Protein AF-0000000069156814 (afdb_homodimer)

Solvent-accessible surface area (backbone atoms only — not comparable to full-atom values): 27626 Å² total; per-residue (Å²): 122,76,71,91,80,62,46,27,43,28,43,38,38,40,40,38,63,36,78,69,47,78,58,40,58,16,42,64,44,34,49,51,53,51,49,53,50,42,44,75,66,55,30,49,76,46,76,47,66,49,42,36,73,51,48,58,53,50,50,46,50,55,39,64,41,74,63,44,64,49,28,71,38,37,39,41,36,42,34,33,49,18,46,85,69,23,36,40,18,26,65,28,42,93,95,37,86,24,67,41,52,53,64,52,57,55,54,34,58,11,42,80,62,11,54,60,45,59,96,22,44,38,40,35,37,36,44,36,23,32,52,89,73,73,84,70,71,73,74,75,72,78,66,70,79,68,72,71,82,62,73,77,86,72,72,71,60,70,39,51,74,54,25,27,36,30,42,29,35,33,46,88,89,41,52,49,61,64,37,60,73,71,7,32,53,61,53,48,39,44,53,55,45,44,74,73,38,35,79,78,37,30,54,70,56,50,52,28,50,32,40,32,51,50,67,68,50,61,69,82,65,43,76,43,36,42,44,24,39,29,61,28,33,44,53,62,87,50,58,78,38,80,74,71,75,74,75,75,75,76,74,79,73,83,120,121,76,72,91,78,61,46,27,44,28,42,38,38,41,40,37,62,35,77,69,47,79,59,42,62,14,40,65,44,35,49,52,52,51,50,53,50,43,43,74,68,57,28,48,75,47,78,45,67,49,42,36,75,52,48,58,52,50,50,44,52,56,38,61,42,74,64,44,63,49,27,72,38,38,41,41,35,41,35,33,49,18,45,84,67,24,35,39,18,26,65,30,43,94,93,38,87,26,66,40,52,52,66,53,58,54,52,33,58,10,43,79,61,10,55,59,45,58,96,23,46,36,41,36,38,37,45,35,24,32,52,89,71,75,79,69,69,72,73,75,71,76,69,68,78,67,70,69,79,61,74,76,80,75,68,70,63,70,38,48,72,54,26,27,36,32,42,30,34,32,44,87,88,41,52,51,64,62,38,60,73,70,7,32,53,62,54,48,39,44,53,55,45,44,74,74,36,35,78,77,38,31,53,70,56,48,52,28,51,32,42,33,53,51,67,67,49,62,68,84,63,40,76,40,39,42,45,25,40,29,62,29,35,43,53,63,86,51,56,78,38,79,76,72,73,73,74,74,76,74,74,77,72,83,119

Sequence (510 aa):
MAPANRTRMALLITNVHFDKENDRDGAEKDEEDMSKLLISLGYNVERHRDLSGAMDEAVKRFSKDPRLATTDSVFVVIMSHGVKGAIVGVHHCDGVPDQFPIDNIYKHLDTIRCPKLINKPKVIIIQACRGVQVDAALPPHLADEVDADIEEDAIHREHKEKDMVSLLSCTADTVSYRHSQKGSFLIQHLVEIFKHHAHEDHIDELFRKVLKRFEDEPPSASVRQMAVRDRCTLTKHFYLFPRVLTTVNVINVFMMAPANRTRMALLITNVHFDKENDRDGAEKDEEDMSKLLISLGYNVERHRDLSGAMDEAVKRFSKDPRLATTDSVFVVIMSHGVKGAIVGVHHCDGVPDQFPIDNIYKHLDTIRCPKLINKPKVIIIQACRGVQVDAALPPHLADEVDADIEEDAIHREHKEKDMVSLLSCTADTVSYRHSQKGSFLIQHLVEIFKHHAHEDHIDELFRKVLKRFEDEPPSASVRQMAVRDRCTLTKHFYLFPRVLTTVNVINVFM

Foldseek 3Di:
DPPPQAEEEEEEEFEAAADPDDGDFQRVLLRVLVVVLCVVLRHDYDYHYQFFLCVLVSLLVVLVDPSLLRYQAYEYEHAAADAQQWGGGRHDDVPDGRTHGPVSNQQCNWCVNRVSCVVHAYEYEYHHWNPVDDPPPPPDPDDPPPPPVPPDPDDPDDDGRARYKYKYFADNPFGWDADNHNGTLLSVLLSVLCVVPLQPAFPVVSSVSSQVVLVPPDCVVPRSTGMDMDDGRYPDTHRSHDPPPPPPPPPPPPD/DPPPQAEEEEEEEFEAAADPDDGDFQRVLLRVLVVVLCVVLRHDYDYHYQFFLCVLVSLLVVLVDPSLLRYQAYEYEHAAADAQQWGGGRHDDVPDGRTHGPVSNQQCNWCVNRVSCVVHAYEYEYHHWNPPDDPPPPPPPPPPPPPPVPPDPDCPDDDGRARYKYKYFADNPAGWDADNHNGTLLSVLLSVLCVVPLQPAFPVVSSVSSQVVLVPPDCVVPRSTGMDMDDGRYPDTHHSHPPPPPPPPPPPPPD

Secondary structure (DSSP, 8-state):
---TT--EEEEEEE----SSSPP-TTHHHHHHHHHHHHHHTTEEEEEEES-STHHHHHHHHHHT-GGGGG-S-EEEEEEEEEETTEEE-TT-BTTB--EEEHHHHHHHTSTTT-GGGTTS-EEEEEEEEE-S---------------S---------S-SS-SEEEEESS-TTS---EETTTEEHHHHHHHHHHHHHTTTSBHHHHHHHHHHHHHHS-TTS------EEE-B--SS--BSS--------------/---TT--EEEEEEE----SSSPP-TTHHHHHHHHHHHHHHTTEEEEEEES-STHHHHHHHHHHT-GGGGG-S-EEEEEEEEEETTEEE-TT-BTTB--EEEHHHHHHHTSTTT-GGGTTS-EEEEEEEEE-S---------------S---------S-SS-SEEEEESS-TT----EETTTEEHHHHHHHHHHHHHTTTSBHHHHHHHHHHHHHHS-TTS------EEE-B---S--BSS--------------

Nearest PDB structures (foldseek):
  8wra-assembly1_A  TM=9.002E-01  e=1.976E-23  Homo sapiens
  3e4c-assembly1_B  TM=8.352E-01  e=2.088E-24  Homo sapiens
  6kmt-assembly3_C  TM=9.338E-01  e=1.009E-21  Mus musculus
  7wr4-assembly1_C  TM=9.133E-01  e=3.081E-22  Homo sapiens
  7wr1-assembly1_A  TM=9.117E-01  e=2.573E-21  Homo sapiens

Organism: Gadus morhua (NCBI:txid8049)

Radius of gyration: 23.68 Å; Cα contacts (8 Å, |Δi|>4): 998; chains: 2; bounding box: 83×60×56 Å

Structure (mmCIF, N/CA/C/O backbone):
data_AF-0000000069156814-model_v1
#
loop_
_entity.id
_entity.type
_entity.pdbx_description
1 polymer 'Caspase 2'
#
loop_
_atom_site.group_PDB
_atom_site.id
_atom_site.type_symbol
_atom_site.label_atom_id
_atom_site.label_alt_id
_atom_site.label_comp_id
_atom_site.label_asym_id
_atom_site.label_entity_id
_atom_site.label_seq_id
_atom_site.pdbx_PDB_ins_code
_atom_site.Cartn_x
_atom_site.Cartn_y
_atom_site.Cartn_z
_atom_site.occupancy
_atom_site.B_iso_or_equiv
_atom_site.auth_seq_id
_atom_site.auth_comp_id
_atom_site.auth_asym_id
_atom_site.auth_atom_id
_atom_site.pdbx_PDB_model_num
ATOM 1 N N . MET A 1 1 ? 24.844 -24.797 2.74 1 28.2 1 MET A N 1
ATOM 2 C CA . MET A 1 1 ? 23.844 -25.609 2.051 1 28.2 1 MET A CA 1
ATOM 3 C C . MET A 1 1 ? 22.438 -25.078 2.322 1 28.2 1 MET A C 1
ATOM 5 O O . MET A 1 1 ? 22.094 -24.781 3.467 1 28.2 1 MET A O 1
ATOM 9 N N . ALA A 1 2 ? 21.75 -24.359 1.439 1 41.75 2 ALA A N 1
ATOM 10 C CA . ALA A 1 2 ? 20.359 -24.047 1.803 1 41.75 2 ALA A CA 1
ATOM 11 C C . ALA A 1 2 ? 19.734 -25.203 2.594 1 41.75 2 ALA A C 1
ATOM 13 O O . ALA A 1 2 ? 20 -26.375 2.322 1 41.75 2 ALA A O 1
ATOM 14 N N . PRO A 1 3 ? 19.281 -25.156 3.76 1 42.97 3 PRO A N 1
ATOM 15 C CA . PRO A 1 3 ? 18.875 -26.422 4.371 1 42.97 3 PRO A CA 1
ATOM 16 C C . PRO A 1 3 ? 18.109 -27.312 3.408 1 42.97 3 PRO A C 1
ATOM 18 O O . PRO A 1 3 ? 17.359 -26.828 2.559 1 42.97 3 PRO A O 1
ATOM 21 N N . ALA A 1 4 ? 18.594 -28.453 2.99 1 47.81 4 ALA A N 1
ATOM 22 C CA . ALA A 1 4 ? 18.172 -29.547 2.117 1 47.81 4 ALA A CA 1
ATOM 23 C C . ALA A 1 4 ? 16.656 -29.625 2.027 1 47.81 4 ALA A C 1
ATOM 25 O O . ALA A 1 4 ? 16.109 -29.984 0.984 1 47.81 4 ALA A O 1
ATOM 26 N N . ASN A 1 5 ? 15.773 -29.281 3.109 1 55 5 ASN A N 1
ATOM 27 C CA . ASN A 1 5 ? 14.367 -29.641 3.232 1 55 5 ASN A CA 1
ATOM 28 C C . ASN A 1 5 ? 13.461 -28.422 3.129 1 55 5 ASN A C 1
ATOM 30 O O . ASN A 1 5 ? 12.297 -28.469 3.539 1 55 5 ASN A O 1
ATOM 34 N N . ARG A 1 6 ? 13.914 -27.234 2.662 1 65 6 ARG A N 1
ATOM 35 C CA . ARG A 1 6 ? 13.039 -26.062 2.635 1 65 6 ARG A CA 1
ATOM 36 C C . ARG A 1 6 ? 12.219 -26.031 1.348 1 65 6 ARG A C 1
ATOM 38 O O . ARG A 1 6 ? 12.773 -26.156 0.252 1 65 6 ARG A O 1
ATOM 45 N N . THR A 1 7 ? 10.906 -26.203 1.554 1 82.94 7 THR A N 1
ATOM 46 C CA . THR A 1 7 ? 10.008 -26.109 0.41 1 82.94 7 THR A CA 1
ATOM 47 C C . THR A 1 7 ? 9.289 -24.75 0.398 1 82.94 7 THR A C 1
ATOM 49 O O . THR A 1 7 ? 8.617 -24.391 1.368 1 82.94 7 THR A O 1
ATOM 52 N N . ARG A 1 8 ? 9.602 -23.891 -0.639 1 94.44 8 ARG A N 1
ATOM 53 C CA . ARG A 1 8 ? 8.828 -22.672 -0.844 1 94.44 8 ARG A CA 1
ATOM 54 C C . ARG A 1 8 ? 7.527 -22.969 -1.583 1 94.44 8 ARG A C 1
ATOM 56 O O . ARG A 1 8 ? 7.504 -23.781 -2.508 1 94.44 8 ARG A O 1
ATOM 63 N N . MET A 1 9 ? 6.504 -22.375 -1.066 1 97.69 9 MET A N 1
ATOM 64 C CA . MET A 1 9 ? 5.188 -22.625 -1.644 1 97.69 9 MET A CA 1
ATOM 65 C C . MET A 1 9 ? 4.633 -21.375 -2.307 1 97.69 9 MET A C 1
ATOM 67 O O . MET A 1 9 ? 4.84 -20.266 -1.815 1 97.69 9 MET A O 1
ATOM 71 N N . ALA A 1 10 ? 3.924 -21.594 -3.418 1 98.44 10 ALA A N 1
ATOM 72 C CA . ALA A 1 10 ? 3.213 -20.516 -4.102 1 98.44 10 ALA A CA 1
ATOM 73 C C . ALA A 1 10 ? 1.833 -20.984 -4.562 1 98.44 10 ALA A C 1
ATOM 75 O O . ALA A 1 10 ? 1.655 -22.141 -4.945 1 98.44 10 ALA A O 1
ATOM 76 N N . LEU A 1 11 ? 0.887 -20.094 -4.473 1 98.75 11 LEU A N 1
ATOM 77 C CA . LEU A 1 11 ? -0.449 -20.281 -5.027 1 98.75 11 LEU A CA 1
ATOM 78 C C . LEU A 1 11 ? -0.657 -19.406 -6.262 1 98.75 11 LEU A C 1
ATOM 80 O O . LEU A 1 11 ? -0.401 -18.203 -6.227 1 98.75 11 LEU A O 1
ATOM 84 N N . LEU A 1 12 ? -1.026 -20.031 -7.371 1 98.62 12 LEU A N 1
ATOM 85 C CA . LEU A 1 12 ? -1.275 -19.344 -8.625 1 98.62 12 LEU A CA 1
ATOM 86 C C . LEU A 1 12 ? -2.682 -19.625 -9.141 1 98.62 12 LEU A C 1
ATOM 88 O O . LEU A 1 12 ? -2.988 -20.766 -9.516 1 98.62 12 LEU A O 1
ATOM 92 N N . ILE A 1 13 ? -3.529 -18.625 -9.102 1 98.19 13 ILE A N 1
ATOM 93 C CA . ILE A 1 13 ? -4.891 -18.734 -9.617 1 98.19 13 ILE A CA 1
ATOM 94 C C . ILE A 1 13 ? -5.043 -17.891 -10.883 1 98.19 13 ILE A C 1
ATOM 96 O O . ILE A 1 13 ? -4.805 -16.688 -10.859 1 98.19 13 ILE A O 1
ATOM 100 N N . THR A 1 14 ? -5.473 -18.531 -11.969 1 96.94 14 THR A N 1
ATOM 101 C CA . THR A 1 14 ? -5.652 -17.844 -13.234 1 96.94 14 THR A CA 1
ATOM 102 C C . THR A 1 14 ? -7.031 -18.125 -13.82 1 96.94 14 THR A C 1
ATOM 104 O O . THR A 1 14 ? -7.352 -19.281 -14.133 1 96.94 14 THR A O 1
ATOM 107 N N . ASN A 1 15 ? -7.824 -17.109 -13.938 1 94.88 15 ASN A N 1
ATOM 108 C CA . ASN A 1 15 ? -9.094 -17.25 -14.641 1 94.88 15 ASN A CA 1
ATOM 109 C C . ASN A 1 15 ? -8.969 -16.812 -16.094 1 94.88 15 ASN A C 1
ATOM 111 O O . ASN A 1 15 ? -8.609 -15.664 -16.375 1 94.88 15 ASN A O 1
ATOM 115 N N . VAL A 1 16 ? -9.258 -17.672 -17 1 93.81 16 VAL A N 1
ATOM 116 C CA . VAL A 1 16 ? -9.078 -17.422 -18.422 1 93.81 16 VAL A CA 1
ATOM 117 C C . VAL A 1 16 ? -10.438 -17.359 -19.125 1 93.81 16 VAL A C 1
ATOM 119 O O . VAL A 1 16 ? -10.727 -16.422 -19.859 1 93.81 16 VAL A O 1
ATOM 122 N N . HIS A 1 17 ? -11.25 -18.344 -18.859 1 94.06 17 HIS A N 1
ATOM 123 C CA . HIS A 1 17 ? -12.531 -18.469 -19.531 1 94.06 17 HIS A CA 1
ATOM 124 C C . HIS A 1 17 ? -13.68 -18.094 -18.609 1 94.06 17 HIS A C 1
ATOM 126 O O . HIS A 1 17 ? -13.82 -18.656 -17.516 1 94.06 17 HIS A O 1
ATOM 132 N N . PHE A 1 18 ? -14.555 -17.203 -19.109 1 90.38 18 PHE A N 1
ATOM 133 C CA . PHE A 1 18 ? -15.688 -16.719 -18.328 1 90.38 18 PHE A CA 1
ATOM 134 C C . PHE A 1 18 ? -17 -17.078 -19 1 90.38 18 PHE A C 1
ATOM 136 O O . PHE A 1 18 ? -17.078 -17.234 -20.219 1 90.38 18 PHE A O 1
ATOM 143 N N . ASP A 1 19 ? -17.969 -17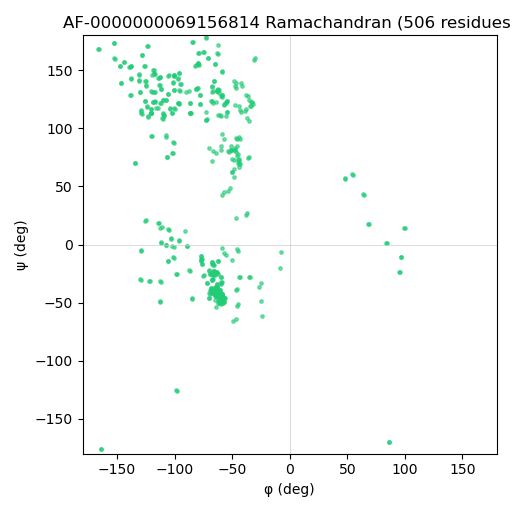.25 -18.219 1 90.31 19 ASP A N 1
ATOM 144 C CA . ASP A 1 19 ? -19.281 -17.641 -18.719 1 90.31 19 ASP A CA 1
ATOM 145 C C . ASP A 1 19 ? -19.938 -16.5 -19.5 1 90.31 19 ASP A C 1
ATOM 147 O O . ASP A 1 19 ? -20.484 -16.703 -20.578 1 90.31 19 ASP A O 1
ATOM 151 N N . LYS A 1 20 ? -19.891 -15.312 -18.953 1 85.75 20 LYS A N 1
ATOM 152 C CA . LYS A 1 20 ? -20.594 -14.18 -19.531 1 85.75 20 LYS A CA 1
ATOM 153 C C . LYS A 1 20 ? -19.641 -13.031 -19.859 1 85.75 20 LYS A C 1
ATOM 155 O O . LYS A 1 20 ? -19.844 -12.289 -20.812 1 85.75 20 LYS A O 1
ATOM 160 N N . GLU A 1 21 ? -18.625 -12.953 -19.062 1 82.62 21 GLU A N 1
ATOM 161 C CA . GLU A 1 21 ? -17.625 -11.938 -19.344 1 82.62 21 GLU A CA 1
ATOM 162 C C . GLU A 1 21 ? -16.672 -12.383 -20.453 1 82.62 21 GLU A C 1
ATOM 164 O O . GLU A 1 21 ? -16.609 -13.57 -20.781 1 82.62 21 GLU A O 1
ATOM 169 N N . ASN A 1 22 ? -15.945 -11.414 -20.984 1 84.06 22 ASN A N 1
ATOM 170 C CA . ASN A 1 22 ? -14.977 -11.727 -22.031 1 84.06 22 ASN A CA 1
ATOM 171 C C . ASN A 1 22 ? -13.844 -12.602 -21.5 1 84.06 22 ASN A C 1
ATOM 173 O O . ASN A 1 22 ? -13.383 -12.406 -20.375 1 84.06 22 ASN A O 1
ATOM 177 N N . ASP A 1 23 ? -13.523 -13.492 -22.375 1 89.75 23 ASP A N 1
ATOM 178 C CA . ASP A 1 23 ? -12.336 -14.273 -22.031 1 89.75 23 ASP A CA 1
ATOM 179 C C . ASP A 1 23 ? -11.094 -13.391 -21.984 1 89.75 23 ASP A C 1
ATOM 181 O O . ASP A 1 23 ? -11.055 -12.32 -22.594 1 89.75 23 ASP A O 1
ATOM 185 N N . ARG A 1 24 ? -10.148 -13.875 -21.219 1 88.88 24 ARG A N 1
ATOM 186 C CA . ARG A 1 24 ? -8.914 -13.117 -21.062 1 88.88 24 ARG A CA 1
ATOM 187 C C . ARG A 1 24 ? -7.805 -13.688 -21.938 1 88.88 24 ARG A C 1
ATOM 189 O O . ARG A 1 24 ? -6.957 -14.438 -21.453 1 88.88 24 ARG A O 1
ATOM 196 N N . ASP A 1 25 ? -7.797 -13.195 -23.141 1 86.38 25 ASP A N 1
ATOM 197 C CA . ASP A 1 25 ? -6.754 -13.625 -24.062 1 86.38 25 ASP A CA 1
ATOM 198 C C . ASP A 1 25 ? -5.371 -13.219 -23.547 1 86.38 25 ASP A C 1
ATOM 200 O O . ASP A 1 25 ? -5.168 -12.078 -23.125 1 86.38 25 ASP A O 1
ATOM 204 N N . GLY A 1 26 ? -4.441 -14.148 -23.578 1 89.5 26 GLY A N 1
ATOM 205 C CA . GLY A 1 26 ? -3.098 -13.875 -23.094 1 89.5 26 GLY A CA 1
ATOM 206 C C . GLY A 1 26 ? -2.877 -14.328 -21.656 1 89.5 26 GLY A C 1
ATOM 207 O O . GLY A 1 26 ? -1.738 -14.391 -21.188 1 89.5 26 GLY A O 1
ATOM 208 N N . ALA A 1 27 ? -3.959 -14.68 -21.016 1 91.81 27 ALA A N 1
ATOM 209 C CA . ALA A 1 27 ? -3.861 -15.062 -19.609 1 91.81 27 ALA A CA 1
ATOM 210 C C . ALA A 1 27 ? -3.098 -16.375 -19.438 1 91.81 27 ALA A C 1
ATOM 212 O O . ALA A 1 27 ? -2.424 -16.578 -18.438 1 91.81 27 ALA A O 1
ATOM 213 N N . GLU A 1 28 ? -3.217 -17.188 -20.438 1 94.62 28 GLU A N 1
ATOM 214 C CA . GLU A 1 28 ? -2.469 -18.438 -20.391 1 94.62 28 GLU A CA 1
ATOM 215 C C . GLU A 1 28 ? -0.966 -18.188 -20.453 1 94.62 28 GLU A C 1
ATOM 217 O O . GLU A 1 28 ? -0.187 -18.891 -19.797 1 94.62 28 GLU A O 1
ATOM 222 N N . LYS A 1 29 ? -0.617 -17.234 -21.266 1 94.31 29 LYS A N 1
ATOM 223 C CA . LYS A 1 29 ? 0.791 -16.859 -21.328 1 94.31 29 LYS A CA 1
ATOM 224 C C . LYS A 1 29 ? 1.263 -16.297 -20 1 94.31 29 LYS A C 1
ATOM 226 O O . LYS A 1 29 ? 2.352 -16.625 -19.516 1 94.31 29 LYS A O 1
ATOM 231 N N . ASP A 1 30 ? 0.458 -15.469 -19.359 1 95.12 30 ASP A N 1
ATOM 232 C CA . ASP A 1 30 ? 0.759 -14.953 -18.031 1 95.12 30 ASP A CA 1
ATOM 233 C C . ASP A 1 30 ? 0.974 -16.094 -17.031 1 95.12 30 ASP A C 1
ATOM 235 O O . ASP A 1 30 ? 1.925 -16.062 -16.25 1 95.12 30 ASP A O 1
ATOM 239 N N . GLU A 1 31 ? 0.063 -17.016 -17.109 1 97.06 31 GLU A N 1
ATOM 240 C CA . GLU A 1 31 ? 0.141 -18.156 -16.203 1 97.06 31 GLU A CA 1
ATOM 241 C C . GLU A 1 31 ? 1.443 -18.938 -16.406 1 97.06 31 GLU A C 1
ATOM 243 O O . GLU A 1 31 ? 2.123 -19.266 -15.43 1 97.06 31 GLU A O 1
ATOM 248 N N . GLU A 1 32 ? 1.717 -19.203 -17.578 1 97.38 32 GLU A N 1
ATOM 249 C CA . GLU A 1 32 ? 2.928 -19.938 -17.906 1 97.38 32 GLU A CA 1
ATOM 250 C C . GLU A 1 32 ? 4.176 -19.188 -17.453 1 97.38 32 GLU A C 1
ATOM 252 O O . GLU A 1 32 ? 5.051 -19.766 -16.797 1 97.38 32 GLU A O 1
ATOM 257 N N . ASP A 1 33 ? 4.23 -17.984 -17.797 1 97.06 33 ASP A N 1
ATOM 258 C CA . ASP A 1 33 ? 5.406 -17.172 -17.469 1 97.06 33 ASP A CA 1
ATOM 259 C C . ASP A 1 33 ? 5.578 -17.031 -15.961 1 97.06 33 ASP A C 1
ATOM 261 O O . ASP A 1 33 ? 6.684 -17.156 -15.438 1 97.06 33 ASP A O 1
ATOM 265 N N . MET A 1 34 ? 4.52 -16.766 -15.297 1 97.5 34 MET A N 1
ATOM 266 C CA . MET A 1 34 ? 4.578 -16.609 -13.844 1 97.5 34 MET A CA 1
ATOM 267 C C . MET A 1 34 ? 4.965 -17.922 -13.172 1 97.5 34 MET A C 1
ATOM 269 O O . MET A 1 34 ? 5.766 -17.938 -12.234 1 97.5 34 MET A O 1
ATOM 273 N N . SER A 1 35 ? 4.383 -18.969 -13.672 1 98 35 SER A N 1
ATOM 274 C CA . SER A 1 35 ? 4.719 -20.281 -13.133 1 98 35 SER A CA 1
ATOM 275 C C . SER A 1 35 ? 6.203 -20.594 -13.305 1 98 35 SER A C 1
ATOM 277 O O . SER A 1 35 ? 6.871 -21 -12.352 1 98 35 SER A O 1
ATOM 279 N N . LYS A 1 36 ? 6.699 -20.391 -14.453 1 97.81 36 LYS A N 1
ATOM 280 C CA . LYS A 1 36 ? 8.109 -20.625 -14.727 1 97.81 36 LYS A CA 1
ATOM 281 C C . LYS A 1 36 ? 9 -19.781 -13.82 1 97.81 36 LYS A C 1
ATOM 283 O O . LYS A 1 36 ? 10 -20.266 -13.289 1 97.81 36 LYS A O 1
ATOM 288 N N . LEU A 1 37 ? 8.617 -18.547 -13.648 1 97.56 37 LEU A N 1
ATOM 289 C CA . LEU A 1 37 ? 9.383 -17.656 -12.797 1 97.56 37 LEU A CA 1
ATOM 290 C C . LEU A 1 37 ? 9.414 -18.172 -11.359 1 97.56 37 LEU A C 1
ATOM 292 O O . LEU A 1 37 ? 10.484 -18.281 -10.758 1 97.56 37 LEU A O 1
ATOM 296 N N . LEU A 1 38 ? 8.266 -18.5 -10.812 1 97.62 38 LEU A N 1
ATOM 297 C CA . LEU A 1 38 ? 8.18 -18.953 -9.422 1 97.62 38 LEU A CA 1
ATOM 298 C C . LEU A 1 38 ? 8.961 -20.25 -9.211 1 97.62 38 LEU A C 1
ATOM 300 O O . LEU A 1 38 ? 9.656 -20.391 -8.211 1 97.62 38 LEU A O 1
ATOM 304 N N . ILE A 1 39 ? 8.891 -21.109 -10.18 1 96.69 39 ILE A N 1
ATOM 305 C CA . ILE A 1 39 ? 9.633 -22.359 -10.109 1 96.69 39 ILE A CA 1
ATOM 306 C C . ILE A 1 39 ? 11.133 -22.062 -10.117 1 96.69 39 ILE A C 1
ATOM 308 O O . ILE A 1 39 ? 11.891 -22.641 -9.328 1 96.69 39 ILE A O 1
ATOM 312 N N . SER A 1 40 ? 11.523 -21.172 -10.961 1 95.44 40 SER A N 1
ATOM 313 C CA . SER A 1 40 ? 12.938 -20.812 -11.047 1 95.44 40 SER A CA 1
ATOM 314 C C . SER A 1 40 ? 13.43 -20.188 -9.75 1 95.44 40 SER A C 1
ATOM 316 O O . SER A 1 40 ? 14.625 -20.234 -9.445 1 95.44 40 SER A O 1
ATOM 318 N N . LEU A 1 41 ? 12.539 -19.641 -8.984 1 94.75 41 LEU A N 1
ATOM 319 C CA . LEU A 1 41 ? 12.875 -19.031 -7.699 1 94.75 41 LEU A CA 1
ATOM 320 C C . LEU A 1 41 ? 12.805 -20.047 -6.57 1 94.75 41 LEU A C 1
ATOM 322 O O . LEU A 1 41 ? 12.992 -19.703 -5.402 1 94.75 41 LEU A O 1
ATOM 326 N N . GLY A 1 42 ? 12.453 -21.266 -6.84 1 94.25 42 GLY A N 1
ATOM 327 C CA . GLY A 1 42 ? 12.492 -22.344 -5.875 1 94.25 42 GLY A CA 1
ATOM 328 C C . GLY A 1 42 ? 11.133 -22.656 -5.262 1 94.25 42 GLY A C 1
ATOM 329 O O . GLY A 1 42 ? 11.047 -23.359 -4.254 1 94.25 42 GLY A O 1
ATOM 330 N N . TYR A 1 43 ? 10.086 -22.156 -5.852 1 96.88 43 TYR A N 1
ATOM 331 C CA . TYR A 1 43 ? 8.766 -22.375 -5.266 1 96.88 43 TYR A CA 1
ATOM 332 C C . TYR A 1 43 ? 8.078 -23.578 -5.898 1 96.88 43 TYR A C 1
ATOM 334 O O . TYR A 1 43 ? 8.188 -23.797 -7.105 1 96.88 43 TYR A O 1
ATOM 342 N N . ASN A 1 44 ? 7.453 -24.359 -5.02 1 97.19 44 ASN A N 1
ATOM 343 C CA . ASN A 1 44 ? 6.426 -25.297 -5.473 1 97.19 44 ASN A CA 1
ATOM 344 C C . ASN A 1 44 ? 5.105 -24.578 -5.754 1 97.19 44 ASN A C 1
ATOM 346 O O . ASN A 1 44 ? 4.488 -24.031 -4.844 1 97.19 44 ASN A O 1
ATOM 350 N N . VAL A 1 45 ? 4.656 -24.703 -7.023 1 98 45 VAL A N 1
ATOM 351 C CA . VAL A 1 45 ? 3.537 -23.859 -7.441 1 98 45 VAL A CA 1
ATOM 352 C C . VAL A 1 45 ? 2.26 -24.688 -7.496 1 98 45 VAL A C 1
ATOM 354 O O . VAL A 1 45 ? 2.168 -25.656 -8.266 1 98 45 VAL A O 1
ATOM 357 N N . GLU A 1 46 ? 1.315 -24.359 -6.684 1 97.69 46 GLU A N 1
ATOM 358 C CA . GLU A 1 46 ? -0.046 -24.875 -6.793 1 97.69 46 GLU A CA 1
ATOM 359 C C . GLU A 1 46 ? -0.88 -24.031 -7.75 1 97.69 46 GLU A C 1
ATOM 361 O O . GLU A 1 46 ? -1.123 -22.844 -7.496 1 97.69 46 GLU A O 1
ATOM 366 N N . ARG A 1 47 ? -1.398 -24.688 -8.766 1 97.62 47 ARG A N 1
ATOM 367 C CA . ARG A 1 47 ? -2.086 -23.953 -9.82 1 97.62 47 ARG A CA 1
ATOM 368 C C . ARG A 1 47 ? -3.578 -24.266 -9.828 1 97.62 47 ARG A C 1
ATOM 370 O O . ARG A 1 47 ? -3.973 -25.422 -9.641 1 97.62 47 ARG A O 1
ATOM 377 N N . HIS A 1 48 ? -4.363 -23.25 -9.984 1 97.31 48 HIS A N 1
ATOM 378 C CA . HIS A 1 48 ? -5.801 -23.359 -10.211 1 97.31 48 HIS A CA 1
ATOM 379 C C . HIS A 1 48 ? -6.242 -22.516 -11.391 1 97.31 48 HIS A C 1
ATOM 381 O O . HIS A 1 48 ? -5.758 -21.391 -11.578 1 97.31 48 HIS A O 1
ATOM 387 N N . ARG A 1 49 ? -7.156 -23.047 -12.156 1 96.12 49 ARG A N 1
ATOM 388 C CA . ARG A 1 49 ? -7.676 -22.328 -13.312 1 96.12 49 ARG A CA 1
ATOM 389 C C . ARG A 1 49 ? -9.195 -22.219 -13.258 1 96.12 49 ARG A C 1
ATOM 391 O O . ARG A 1 49 ? -9.875 -23.156 -12.844 1 96.12 49 ARG A O 1
ATOM 398 N N . ASP A 1 50 ? -9.602 -21.047 -13.664 1 95.56 50 ASP A N 1
ATOM 399 C CA . ASP A 1 50 ? -11.008 -20.797 -13.93 1 95.56 50 ASP A CA 1
ATOM 400 C C . ASP A 1 50 ? -11.867 -21.141 -12.711 1 95.56 50 ASP A C 1
ATOM 402 O O . ASP A 1 50 ? -12.812 -21.922 -12.805 1 95.56 50 ASP A O 1
ATOM 406 N N . LEU A 1 51 ? -11.5 -20.422 -11.688 1 92.31 51 LEU A N 1
ATOM 407 C CA . LEU A 1 51 ? -12.234 -20.578 -10.43 1 92.31 51 LEU A CA 1
ATOM 408 C C . LEU A 1 51 ? -13.305 -19.5 -10.305 1 92.31 51 LEU A C 1
ATOM 410 O O . LEU A 1 51 ? -13.156 -18.391 -10.844 1 92.31 51 LEU A O 1
ATOM 414 N N . SER A 1 52 ? -14.375 -19.766 -9.711 1 87.75 52 SER A N 1
ATOM 415 C CA . SER A 1 52 ? -15.406 -18.812 -9.305 1 87.75 52 SER A CA 1
ATOM 416 C C . SER A 1 52 ? -15.25 -18.422 -7.844 1 87.75 52 SER A C 1
ATOM 418 O O . SER A 1 52 ? -14.188 -17.953 -7.43 1 87.75 52 SER A O 1
ATOM 420 N N . GLY A 1 53 ? -16.422 -18.609 -7.047 1 75.69 53 GLY A N 1
ATOM 421 C CA . GLY A 1 53 ? -16.359 -18.438 -5.605 1 75.69 53 GLY A CA 1
ATOM 422 C C . GLY A 1 53 ? -15.336 -19.344 -4.941 1 75.69 53 GLY A C 1
ATOM 423 O O . GLY A 1 53 ? -14.867 -19.047 -3.84 1 75.69 53 GLY A O 1
ATOM 424 N N . ALA A 1 54 ? -14.836 -20.156 -5.672 1 88.06 54 ALA A N 1
ATOM 425 C CA . ALA A 1 54 ? -13.867 -21.141 -5.18 1 88.06 54 ALA A CA 1
ATOM 426 C C . ALA A 1 54 ? -12.5 -20.5 -4.973 1 88.06 54 ALA A C 1
ATOM 428 O O . ALA A 1 54 ? -11.617 -21.078 -4.332 1 88.06 54 ALA A O 1
ATOM 429 N N . MET A 1 55 ? -12.305 -19.297 -5.426 1 93.69 55 MET A N 1
ATOM 430 C CA . MET A 1 55 ? -11.031 -18.625 -5.199 1 93.69 55 MET A CA 1
ATOM 431 C C . MET A 1 55 ? -10.781 -18.422 -3.709 1 93.69 55 MET A C 1
ATOM 433 O O . MET A 1 55 ? -9.672 -18.641 -3.227 1 93.69 55 MET A O 1
ATOM 437 N N . ASP A 1 56 ? -11.859 -18 -3.037 1 94.56 56 ASP A N 1
ATOM 438 C CA . ASP A 1 56 ? -11.75 -17.797 -1.595 1 94.56 56 ASP A CA 1
ATOM 439 C C . ASP A 1 56 ? -11.328 -19.078 -0.893 1 94.56 56 ASP A C 1
ATOM 441 O O . ASP A 1 56 ? -10.422 -19.078 -0.063 1 94.56 56 ASP A O 1
ATOM 445 N N . GLU A 1 57 ? -11.969 -20.141 -1.302 1 95.31 57 GLU A N 1
ATOM 446 C CA . GLU A 1 57 ? -11.664 -21.453 -0.715 1 95.31 57 GLU A CA 1
ATOM 447 C C . GLU A 1 57 ? -10.242 -21.891 -1.045 1 95.31 57 GLU A C 1
ATOM 449 O O . GLU A 1 57 ? -9.578 -22.531 -0.227 1 95.31 57 GLU A O 1
ATOM 454 N N . ALA A 1 58 ? -9.797 -21.609 -2.207 1 97.12 58 ALA A N 1
ATOM 455 C CA . ALA A 1 58 ? -8.438 -21.969 -2.604 1 97.12 58 ALA A CA 1
ATOM 456 C C . ALA A 1 58 ? -7.406 -21.266 -1.725 1 97.12 58 ALA A C 1
ATOM 458 O O . ALA A 1 58 ? -6.449 -21.891 -1.267 1 97.12 58 ALA A O 1
ATOM 459 N N . VAL A 1 59 ? -7.621 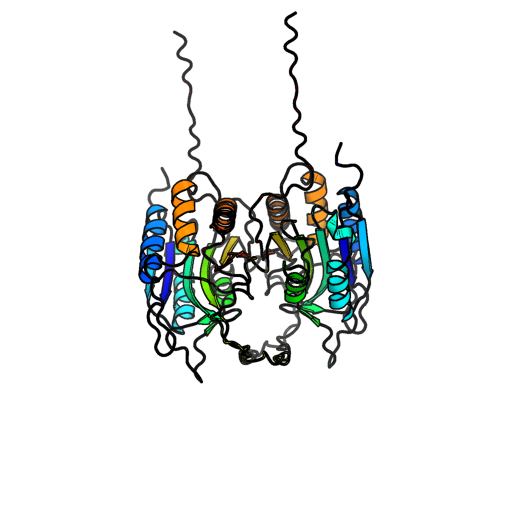-19.984 -1.455 1 97.75 59 VAL A N 1
ATOM 460 C CA . VAL A 1 59 ? -6.703 -19.234 -0.603 1 97.75 59 VAL A CA 1
ATOM 461 C C . VAL A 1 59 ? -6.777 -19.766 0.827 1 97.75 59 VAL A C 1
ATOM 463 O O . VAL A 1 59 ? -5.75 -19.938 1.486 1 97.75 59 VAL A O 1
ATOM 466 N N . LYS A 1 60 ? -7.992 -20.031 1.242 1 96.94 60 LYS A N 1
ATOM 467 C CA . LYS A 1 60 ? -8.188 -20.578 2.582 1 96.94 60 LYS A CA 1
ATOM 468 C C . LYS A 1 60 ? -7.465 -21.906 2.738 1 96.94 60 LYS A C 1
ATOM 470 O O . LYS A 1 60 ? -6.758 -22.125 3.723 1 96.94 60 LYS A O 1
ATOM 475 N N . ARG A 1 61 ? -7.652 -22.766 1.804 1 97.25 61 ARG A N 1
ATOM 476 C CA . ARG A 1 61 ? -6.996 -24.062 1.835 1 97.25 61 ARG A CA 1
ATOM 477 C C . ARG A 1 61 ? -5.477 -23.906 1.812 1 97.25 61 ARG A C 1
ATOM 479 O O . ARG A 1 61 ? -4.766 -24.594 2.553 1 97.25 61 ARG A O 1
ATOM 486 N N . PHE A 1 62 ? -5.035 -23.047 1.025 1 97.88 62 PHE A N 1
ATOM 487 C CA . PHE A 1 62 ? -3.604 -22.781 0.944 1 97.88 62 PHE A CA 1
ATOM 488 C C . PHE A 1 62 ? -3.055 -22.344 2.297 1 97.88 62 PHE A C 1
ATOM 490 O O . PHE A 1 62 ? -1.985 -22.797 2.715 1 97.88 62 PHE A O 1
ATOM 497 N N . SER A 1 63 ? -3.779 -21.469 2.967 1 97.62 63 SER A N 1
ATOM 498 C CA . SER A 1 63 ? -3.354 -20.938 4.258 1 97.62 63 SER A CA 1
ATOM 499 C C . SER A 1 63 ? -3.252 -22.047 5.305 1 97.62 63 SER A C 1
ATOM 501 O O . SER A 1 63 ? -2.646 -21.844 6.363 1 97.62 63 SER A O 1
ATOM 503 N N . LYS A 1 64 ? -3.822 -23.188 5 1 97.25 64 LYS A N 1
ATOM 504 C CA . LYS A 1 64 ? -3.826 -24.297 5.949 1 97.25 64 LYS A CA 1
ATOM 505 C C . LYS A 1 64 ? -2.869 -25.391 5.512 1 97.25 64 LYS A C 1
ATOM 507 O O . LYS A 1 64 ? -2.768 -26.438 6.168 1 97.25 64 LYS A O 1
ATOM 512 N N . ASP A 1 65 ? -2.238 -25.203 4.434 1 96.69 65 ASP A N 1
ATOM 513 C CA . ASP A 1 65 ? -1.315 -26.219 3.912 1 96.69 65 ASP A CA 1
ATOM 514 C C . ASP A 1 65 ? -0.201 -26.5 4.914 1 96.69 65 ASP A C 1
ATOM 516 O O . ASP A 1 65 ? 0.513 -25.594 5.34 1 96.69 65 ASP A O 1
ATOM 520 N N . PRO A 1 66 ? 0.078 -27.75 5.312 1 95.12 66 PRO A N 1
ATOM 521 C CA . PRO A 1 66 ? 1.107 -28.109 6.293 1 95.12 66 PRO A CA 1
ATOM 522 C C . PRO A 1 66 ? 2.52 -27.797 5.809 1 95.12 66 PRO A C 1
ATOM 524 O O . PRO A 1 66 ? 3.416 -27.562 6.625 1 95.12 66 PRO A O 1
ATOM 527 N N . ARG A 1 67 ? 2.736 -27.75 4.586 1 95.19 67 ARG A N 1
ATOM 528 C CA . ARG A 1 67 ? 4.055 -27.484 4.02 1 95.19 67 ARG A CA 1
ATOM 529 C C . ARG A 1 67 ? 4.496 -26.047 4.309 1 95.19 67 ARG A C 1
ATOM 531 O O . ARG A 1 67 ? 5.68 -25.734 4.199 1 95.19 67 ARG A O 1
ATOM 538 N N . LEU A 1 68 ? 3.514 -25.172 4.734 1 96.44 68 LEU A N 1
ATOM 539 C CA . LEU A 1 68 ? 3.842 -23.781 5.047 1 96.44 68 LEU A CA 1
ATOM 540 C C . LEU A 1 68 ? 4.734 -23.703 6.281 1 96.44 68 LEU A C 1
ATOM 542 O O . LEU A 1 68 ? 5.391 -22.688 6.508 1 96.44 68 LEU A O 1
ATOM 546 N N . ALA A 1 69 ? 4.773 -24.734 7 1 94 69 ALA A N 1
ATOM 547 C CA . ALA A 1 69 ? 5.586 -24.75 8.219 1 94 69 ALA A CA 1
ATOM 548 C C . ALA A 1 69 ? 7.074 -24.688 7.879 1 94 69 ALA A C 1
ATOM 550 O O . ALA A 1 69 ? 7.871 -24.172 8.664 1 94 69 ALA A O 1
ATOM 551 N N . THR A 1 70 ? 7.406 -25.125 6.711 1 93.06 70 THR A N 1
ATOM 552 C CA . THR A 1 70 ? 8.82 -25.234 6.387 1 93.06 70 THR A CA 1
ATOM 553 C C . THR A 1 70 ? 9.211 -24.219 5.316 1 93.06 70 THR A C 1
ATOM 555 O O . THR A 1 70 ? 10.367 -24.156 4.906 1 93.06 70 THR A O 1
ATOM 558 N N . THR A 1 71 ? 8.273 -23.422 4.891 1 95.19 71 THR A N 1
ATOM 559 C CA . THR A 1 71 ? 8.594 -22.406 3.893 1 95.19 71 THR A CA 1
ATOM 560 C C . THR A 1 71 ? 9.227 -21.188 4.551 1 95.19 71 THR A C 1
ATOM 562 O O . THR A 1 71 ? 9.023 -20.938 5.742 1 95.19 71 THR A O 1
ATOM 565 N N . ASP A 1 72 ? 9.984 -20.469 3.844 1 94.56 72 ASP A N 1
ATOM 566 C CA . ASP A 1 72 ? 10.516 -19.219 4.383 1 94.56 72 ASP A CA 1
ATOM 567 C C . ASP A 1 72 ? 9.734 -18.016 3.857 1 94.56 72 ASP A C 1
ATOM 569 O O . ASP A 1 72 ? 9.906 -16.891 4.344 1 94.56 72 ASP A O 1
ATOM 573 N N . SER A 1 73 ? 8.922 -18.266 2.896 1 96.88 73 SER A N 1
ATOM 574 C CA . SER A 1 73 ? 8.07 -17.25 2.291 1 96.88 73 SER A CA 1
ATOM 575 C C . SER A 1 73 ? 6.996 -17.875 1.412 1 96.88 73 SER A C 1
ATOM 577 O O . SER A 1 73 ? 7.059 -19.078 1.111 1 96.88 73 SER A O 1
ATOM 579 N N . VAL A 1 74 ? 6.031 -17.062 1.019 1 98.31 74 VAL A N 1
ATOM 580 C CA . VAL A 1 74 ? 5.043 -17.562 0.064 1 98.31 74 VAL A CA 1
ATOM 581 C C . VAL A 1 74 ? 4.73 -16.484 -0.965 1 98.31 74 VAL A C 1
ATOM 583 O O . VAL A 1 74 ? 4.887 -15.289 -0.689 1 98.31 74 VAL A O 1
ATOM 586 N N . PHE A 1 75 ? 4.328 -16.938 -2.154 1 98.62 75 PHE A N 1
ATOM 587 C CA . PHE A 1 75 ? 3.686 -16.094 -3.162 1 98.62 75 PHE A CA 1
ATOM 588 C C . PHE A 1 75 ? 2.229 -16.5 -3.35 1 98.62 75 PHE A C 1
ATOM 590 O O . PHE A 1 75 ? 1.905 -17.688 -3.385 1 98.62 75 PHE A O 1
ATOM 597 N N . VAL A 1 76 ? 1.388 -15.539 -3.367 1 98.62 76 VAL A N 1
ATOM 598 C CA . VAL A 1 76 ? 0 -15.711 -3.785 1 98.62 76 VAL A CA 1
ATOM 599 C C . VAL A 1 76 ? -0.299 -14.797 -4.973 1 98.62 76 VAL A C 1
ATOM 601 O O . VAL A 1 76 ? -0.273 -13.57 -4.848 1 98.62 76 VAL A O 1
ATOM 604 N N . VAL A 1 77 ? -0.552 -15.43 -6.125 1 98.44 77 VAL A N 1
ATOM 605 C CA . VAL A 1 77 ? -0.783 -14.703 -7.367 1 98.44 77 VAL A CA 1
ATOM 606 C C . VAL A 1 77 ? -2.182 -15.008 -7.895 1 98.44 77 VAL A C 1
ATOM 608 O O . VAL A 1 77 ? -2.533 -16.172 -8.102 1 98.44 77 VAL A O 1
ATOM 611 N N . ILE A 1 78 ? -2.969 -13.984 -8.07 1 97.06 78 ILE A N 1
ATOM 612 C CA . ILE A 1 78 ? -4.316 -14.156 -8.602 1 97.06 78 ILE A CA 1
ATOM 613 C C . ILE A 1 78 ? -4.508 -13.258 -9.82 1 97.06 78 ILE A C 1
ATOM 615 O O . ILE A 1 78 ? -4.312 -12.039 -9.742 1 97.06 78 ILE A O 1
ATOM 619 N N . MET A 1 79 ? -4.859 -13.883 -10.906 1 94.5 79 MET A N 1
ATOM 620 C CA . MET A 1 79 ? -5.051 -13.164 -12.164 1 94.5 79 MET A CA 1
ATOM 621 C C . MET A 1 79 ? -6.449 -13.414 -12.719 1 94.5 79 MET A C 1
ATOM 623 O O . MET A 1 79 ? -6.824 -14.555 -12.984 1 94.5 79 MET A O 1
ATOM 627 N N . SER A 1 80 ? -7.262 -12.406 -12.867 1 92.94 80 SER A N 1
ATOM 628 C CA . SER A 1 80 ? -8.648 -12.469 -13.32 1 92.94 80 SER A CA 1
ATOM 629 C C . SER A 1 80 ? -9.156 -11.094 -13.734 1 92.94 80 SER A C 1
ATOM 631 O O . SER A 1 80 ? -8.359 -10.172 -13.945 1 92.94 80 SER A O 1
ATOM 633 N N . HIS A 1 81 ? -10.461 -11.031 -14.086 1 87.19 81 HIS A N 1
ATOM 634 C CA . HIS A 1 81 ? -11.133 -9.742 -14.117 1 87.19 81 HIS A CA 1
ATOM 635 C C . HIS A 1 81 ? -11.352 -9.203 -12.711 1 87.19 81 HIS A C 1
ATOM 637 O O . HIS A 1 81 ? -11.25 -9.945 -11.734 1 87.19 81 HIS A O 1
ATOM 643 N N . GLY A 1 82 ? -11.57 -7.898 -12.688 1 86.44 82 GLY A N 1
ATOM 644 C CA . GLY A 1 82 ? -11.734 -7.301 -11.367 1 86.44 82 GLY A CA 1
ATOM 645 C C . GLY A 1 82 ? -12.75 -6.176 -11.352 1 86.44 82 GLY A C 1
ATOM 646 O O . GLY A 1 82 ? -13.117 -5.645 -12.406 1 86.44 82 GLY A O 1
ATOM 647 N N . VAL A 1 83 ? -13.297 -5.934 -10.133 1 80.25 83 VAL A N 1
ATOM 648 C CA . VAL A 1 83 ? -14.047 -4.73 -9.789 1 80.25 83 VAL A CA 1
ATOM 649 C C . VAL A 1 83 ? -13.414 -4.047 -8.586 1 80.25 83 VAL A C 1
ATOM 651 O O . VAL A 1 83 ? -12.445 -4.555 -8.016 1 80.25 83 VAL A O 1
ATOM 654 N N . LYS A 1 84 ? -13.859 -2.891 -8.289 1 76.25 84 LYS A N 1
ATOM 655 C CA . LYS A 1 84 ? -13.258 -2.176 -7.168 1 76.25 84 LYS A CA 1
ATOM 656 C C . LYS A 1 84 ? -13.297 -3.02 -5.895 1 76.25 84 LYS A C 1
ATOM 658 O O . LYS A 1 84 ? -14.375 -3.385 -5.418 1 76.25 84 LYS A O 1
ATOM 663 N N . GLY A 1 85 ? -12.117 -3.389 -5.445 1 81.06 85 GLY A N 1
ATOM 664 C CA . GLY A 1 85 ? -11.984 -4.059 -4.16 1 81.06 85 GLY A CA 1
ATOM 665 C C . GLY A 1 85 ? -12.211 -5.555 -4.242 1 81.06 85 GLY A C 1
ATOM 666 O O . GLY A 1 85 ? -12.203 -6.246 -3.221 1 81.06 85 GLY A O 1
ATOM 667 N N . ALA A 1 86 ? -12.477 -6.023 -5.484 1 87.88 86 ALA A N 1
ATOM 668 C CA . ALA A 1 86 ? -12.789 -7.449 -5.57 1 87.88 86 ALA A CA 1
ATOM 669 C C . ALA A 1 86 ? -12.297 -8.039 -6.891 1 87.88 86 ALA A C 1
ATOM 671 O O . ALA A 1 86 ? -12.148 -7.316 -7.883 1 87.88 86 ALA A O 1
ATOM 672 N N . ILE A 1 87 ? -12.039 -9.305 -6.84 1 91.06 87 ILE A N 1
ATOM 673 C CA . ILE A 1 87 ? -11.664 -10.094 -8.008 1 91.06 87 ILE A CA 1
ATOM 674 C C . ILE A 1 87 ? -12.875 -10.883 -8.5 1 91.06 87 ILE A C 1
ATOM 676 O O . ILE A 1 87 ? -13.633 -11.445 -7.703 1 91.06 87 ILE A O 1
ATOM 680 N N . VAL A 1 88 ? -13.039 -10.961 -9.758 1 89.94 88 VAL A N 1
ATOM 681 C CA . VAL A 1 88 ? -14.242 -11.547 -10.344 1 89.94 88 VAL A CA 1
ATOM 682 C C . VAL A 1 88 ? -13.984 -13.008 -10.695 1 89.94 88 VAL A C 1
ATOM 684 O O . VAL A 1 88 ? -12.953 -13.352 -11.273 1 89.94 88 VAL A O 1
ATOM 687 N N . GLY A 1 89 ? -14.93 -13.836 -10.305 1 92.69 89 GLY A N 1
ATOM 688 C CA . GLY A 1 89 ? -14.898 -15.242 -10.68 1 92.69 89 GLY A CA 1
ATOM 689 C C . GLY A 1 89 ? -15.5 -15.508 -12.047 1 92.69 89 GLY A C 1
ATOM 690 O O . GLY A 1 89 ? -16.125 -14.625 -12.641 1 92.69 89 GLY A O 1
ATOM 691 N N . VAL A 1 90 ? -15.391 -16.719 -12.477 1 93.5 90 VAL A N 1
ATOM 692 C CA . VAL A 1 90 ? -15.703 -17.031 -13.867 1 93.5 90 VAL A CA 1
ATOM 693 C C . VAL A 1 90 ? -17.219 -17.062 -14.062 1 93.5 90 VAL A C 1
ATOM 695 O O . VAL A 1 90 ? -17.703 -16.953 -15.188 1 93.5 90 VAL A O 1
ATOM 698 N N . HIS A 1 91 ? -17.984 -17.156 -13 1 89.94 91 HIS A N 1
ATOM 699 C CA . HIS A 1 91 ? -19.438 -17.234 -13.141 1 89.94 91 HIS A CA 1
ATOM 700 C C . HIS A 1 91 ? -20.094 -15.867 -12.977 1 89.94 91 HIS A C 1
ATOM 702 O O . HIS A 1 91 ? -21.312 -15.758 -12.93 1 89.94 91 HIS A O 1
ATOM 708 N N . HIS A 1 92 ? -19.281 -14.859 -12.82 1 85.75 92 HIS A N 1
ATOM 709 C CA . HIS A 1 92 ? -19.844 -13.531 -12.633 1 85.75 92 HIS A CA 1
ATOM 710 C C . HIS A 1 92 ? -20.797 -13.156 -13.758 1 85.75 92 HIS A C 1
ATOM 712 O O . HIS A 1 92 ? -20.453 -13.312 -14.938 1 85.75 92 HIS A O 1
ATOM 718 N N . CYS A 1 93 ? -21.984 -12.859 -13.43 1 79.19 93 CYS A N 1
ATOM 719 C CA . CYS A 1 93 ? -22.969 -12.359 -14.391 1 79.19 93 CYS A CA 1
ATOM 720 C C . CYS A 1 93 ? -24.016 -11.492 -13.703 1 79.19 93 CYS A C 1
ATOM 722 O O . CYS A 1 93 ? -23.938 -11.266 -12.492 1 79.19 93 CYS A O 1
ATOM 724 N N . ASP A 1 94 ? -24.812 -10.93 -14.625 1 75.44 94 ASP A N 1
ATOM 725 C CA . ASP A 1 94 ? -25.906 -10.125 -14.078 1 75.44 94 ASP A CA 1
ATOM 726 C C . ASP A 1 94 ? -26.75 -10.938 -13.094 1 75.44 94 ASP A C 1
ATOM 728 O O . ASP A 1 94 ? -27.219 -12.023 -13.43 1 75.44 94 ASP A O 1
ATOM 732 N N . GLY A 1 95 ? -26.906 -10.508 -11.906 1 74.94 95 GLY A N 1
ATOM 733 C CA . GLY A 1 95 ? -27.75 -11.172 -10.93 1 74.94 95 GLY A CA 1
ATOM 734 C C . GLY A 1 95 ? -26.984 -12.117 -10.023 1 74.94 95 GLY A C 1
ATOM 735 O O . GLY A 1 95 ? -27.484 -12.547 -8.984 1 74.94 95 GLY A O 1
ATOM 736 N N . VAL A 1 96 ? -25.859 -12.531 -10.562 1 76.12 96 VAL A N 1
ATOM 737 C CA . VAL A 1 96 ? -25.047 -13.43 -9.742 1 76.12 96 VAL A CA 1
ATOM 738 C C . VAL A 1 96 ? -23.672 -12.805 -9.492 1 76.12 96 VAL A C 1
ATOM 740 O O . VAL A 1 96 ? -22.75 -12.969 -10.297 1 76.12 96 VAL A O 1
ATOM 743 N N . PRO A 1 97 ? -23.641 -12.148 -8.414 1 81.88 97 PRO A N 1
ATOM 744 C CA . PRO A 1 97 ? -22.312 -11.594 -8.125 1 81.88 97 PRO A CA 1
ATOM 745 C C . PRO A 1 97 ? -21.312 -12.664 -7.695 1 81.88 97 PRO A C 1
ATOM 747 O O . PRO A 1 97 ? -21.547 -13.375 -6.719 1 81.88 97 PRO A O 1
ATOM 750 N N . ASP A 1 98 ? -20.359 -13.008 -8.57 1 89.44 98 ASP A N 1
ATOM 751 C CA . ASP A 1 98 ? -19.25 -13.891 -8.273 1 89.44 98 ASP A CA 1
ATOM 752 C C . ASP A 1 98 ? -17.969 -13.094 -8.047 1 89.44 98 ASP A C 1
ATOM 754 O O . ASP A 1 98 ? -17.172 -12.906 -8.969 1 89.44 98 ASP A O 1
ATOM 758 N N . GLN A 1 99 ? -17.906 -12.562 -6.859 1 89 99 GLN A N 1
ATOM 759 C CA . GLN A 1 99 ? -16.812 -11.664 -6.52 1 89 99 GLN A CA 1
ATOM 760 C C . GLN A 1 99 ? -16.078 -12.133 -5.262 1 89 99 GLN A C 1
ATOM 762 O O . GLN A 1 99 ? -16.703 -12.602 -4.312 1 89 99 GLN A O 1
ATOM 767 N N . PHE A 1 100 ? -14.82 -12.055 -5.328 1 91.31 100 PHE A N 1
ATOM 768 C CA . PHE A 1 100 ? -13.906 -12.383 -4.242 1 91.31 100 PHE A CA 1
ATOM 769 C C . PHE A 1 100 ? -13.219 -11.133 -3.715 1 91.31 100 PHE A C 1
ATOM 771 O O . PHE A 1 100 ? -12.359 -10.555 -4.391 1 91.31 100 PHE A O 1
ATOM 778 N N . PRO A 1 101 ? -13.617 -10.695 -2.459 1 89.12 101 PRO A N 1
ATOM 779 C CA . PRO A 1 101 ? -12.984 -9.484 -1.932 1 89.12 101 PRO A CA 1
ATOM 780 C C . PRO A 1 101 ? -11.477 -9.641 -1.742 1 89.12 101 PRO A C 1
ATOM 782 O O . PRO A 1 101 ? -11.023 -10.617 -1.139 1 89.12 101 PRO A O 1
ATOM 785 N N . ILE A 1 102 ? -10.781 -8.656 -2.193 1 90.31 102 ILE A N 1
ATOM 786 C CA . ILE A 1 102 ? -9.328 -8.648 -2.082 1 90.31 102 ILE A CA 1
ATOM 787 C C . ILE A 1 102 ? -8.922 -8.734 -0.611 1 90.31 102 ILE A C 1
ATOM 789 O O . ILE A 1 102 ? -7.953 -9.406 -0.265 1 90.31 102 ILE A O 1
ATOM 793 N N . ASP A 1 103 ? -9.68 -8.164 0.287 1 87.69 103 ASP A N 1
ATOM 794 C CA . ASP A 1 103 ? -9.398 -8.148 1.72 1 87.69 103 ASP A CA 1
ATOM 795 C C . ASP A 1 103 ? -9.328 -9.562 2.287 1 87.69 103 ASP A C 1
ATOM 797 O O . ASP A 1 103 ? -8.609 -9.82 3.25 1 87.69 103 ASP A O 1
ATOM 801 N N . ASN A 1 104 ? -10.047 -10.469 1.654 1 92.12 104 ASN A N 1
ATOM 802 C CA . ASN A 1 104 ? -10.062 -11.844 2.145 1 92.12 104 ASN A CA 1
ATOM 803 C C . ASN A 1 104 ? -8.703 -12.516 1.996 1 92.12 104 ASN A C 1
ATOM 805 O O . ASN A 1 104 ? -8.344 -13.383 2.791 1 92.12 104 ASN A O 1
ATOM 809 N N . ILE A 1 105 ? -7.961 -12.102 1.004 1 94.75 105 ILE A N 1
ATOM 810 C CA . ILE A 1 105 ? -6.625 -12.656 0.822 1 94.75 105 ILE A CA 1
ATOM 811 C C . ILE A 1 105 ? -5.773 -12.359 2.055 1 94.75 105 ILE A C 1
ATOM 813 O O . ILE A 1 105 ? -5.156 -13.266 2.623 1 94.75 105 ILE A O 1
ATOM 817 N N . TYR A 1 106 ? -5.82 -11.133 2.479 1 92.31 106 TYR A N 1
ATOM 818 C CA . TYR A 1 106 ? -5.027 -10.703 3.625 1 92.31 106 TYR A CA 1
ATOM 819 C C . TYR A 1 106 ? -5.531 -11.352 4.91 1 92.31 106 TYR A C 1
ATOM 821 O O . TYR A 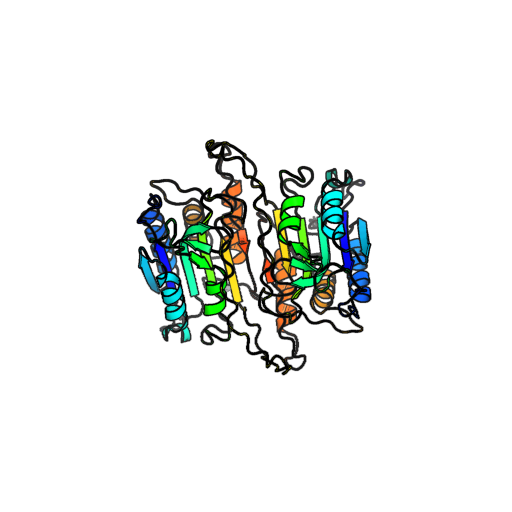1 106 ? -4.734 -11.742 5.766 1 92.31 106 TYR A O 1
ATOM 829 N N . LYS A 1 107 ? -6.801 -11.484 4.996 1 90.38 107 LYS A N 1
ATOM 830 C CA . LYS A 1 107 ? -7.402 -12.102 6.18 1 90.38 107 LYS A CA 1
ATOM 831 C C . LYS A 1 107 ? -6.992 -13.562 6.312 1 90.38 107 LYS A C 1
ATOM 833 O O . LYS A 1 107 ? -6.602 -14.008 7.391 1 90.38 107 LYS A O 1
ATOM 838 N N . HIS A 1 108 ? -7.031 -14.273 5.211 1 95 108 HIS A N 1
ATOM 839 C CA . HIS A 1 108 ? -6.695 -15.695 5.25 1 95 108 HIS A CA 1
ATOM 840 C C . HIS A 1 108 ? -5.227 -15.906 5.59 1 95 108 HIS A C 1
ATOM 842 O O . HIS A 1 108 ? -4.863 -16.906 6.199 1 95 108 HIS A O 1
ATOM 848 N N . LEU A 1 109 ? -4.379 -14.938 5.289 1 95.69 109 LEU A N 1
ATOM 849 C CA . LEU A 1 109 ? -2.941 -15.109 5.461 1 95.69 109 LEU A CA 1
ATOM 850 C C . LEU A 1 109 ? -2.455 -14.391 6.719 1 95.69 109 LEU A C 1
ATOM 852 O O . LEU A 1 109 ? -1.25 -14.312 6.965 1 95.69 109 LEU A O 1
ATOM 856 N N . ASP A 1 110 ? -3.404 -13.859 7.449 1 90.19 110 ASP A N 1
ATOM 857 C CA . ASP A 1 110 ? -2.977 -13.094 8.617 1 90.19 110 ASP A CA 1
ATOM 858 C C . ASP A 1 110 ? -2.457 -14.016 9.719 1 90.19 110 ASP A C 1
ATOM 860 O O . ASP A 1 110 ? -2.426 -15.234 9.555 1 90.19 110 ASP A O 1
ATOM 864 N N . THR A 1 111 ? -1.981 -13.484 10.867 1 87.38 111 THR A N 1
ATOM 865 C CA . THR A 1 111 ? -1.273 -14.211 11.914 1 87.38 111 THR A CA 1
ATOM 866 C C . THR A 1 111 ? -2.223 -15.148 12.656 1 87.38 111 THR A C 1
ATOM 868 O O . THR A 1 111 ? -1.793 -16.156 13.219 1 87.38 111 THR A O 1
ATOM 871 N N . ILE A 1 112 ? -3.508 -14.852 12.602 1 85.94 112 ILE A N 1
ATOM 872 C CA . ILE A 1 112 ? -4.496 -15.648 13.32 1 85.94 112 ILE A CA 1
ATOM 873 C C . ILE A 1 112 ? -4.898 -16.859 12.477 1 85.94 112 ILE A C 1
ATOM 875 O O . ILE A 1 112 ? -4.879 -17.984 12.953 1 85.94 112 ILE A O 1
ATOM 879 N N . ARG A 1 113 ? -5.172 -16.672 11.273 1 92.12 113 ARG A N 1
ATOM 880 C CA . ARG A 1 113 ? -5.711 -17.703 10.406 1 92.12 113 ARG A CA 1
ATOM 881 C C . ARG A 1 113 ? -4.594 -18.531 9.781 1 92.12 113 ARG A C 1
ATOM 883 O O . ARG A 1 113 ? -4.824 -19.656 9.32 1 92.12 113 ARG A O 1
ATOM 890 N N . CYS A 1 114 ? -3.422 -17.984 9.711 1 95.56 114 CYS A N 1
ATOM 891 C CA . CYS A 1 114 ? -2.285 -18.688 9.125 1 95.56 114 CYS A CA 1
ATOM 892 C C . CYS A 1 114 ? -1.046 -18.547 10 1 95.56 114 CYS A C 1
ATOM 894 O O . CYS A 1 114 ? -0.05 -17.953 9.586 1 95.56 114 CYS A O 1
ATOM 896 N N . PRO A 1 115 ? -1.012 -19.156 11.141 1 94.06 115 PRO A N 1
ATOM 897 C CA . PRO A 1 115 ? 0.085 -19 12.102 1 94.06 115 PRO A CA 1
ATOM 898 C C . PRO A 1 115 ? 1.409 -19.547 11.578 1 94.06 115 PRO A C 1
ATOM 900 O O . PRO A 1 115 ? 2.479 -19.109 12.023 1 94.06 115 PRO A O 1
ATOM 903 N N . LYS A 1 116 ? 1.373 -20.453 10.672 1 95.69 116 LYS A N 1
ATOM 904 C CA . LYS A 1 116 ? 2.586 -21.062 10.141 1 95.69 116 LYS A CA 1
ATOM 905 C C . LYS A 1 116 ? 3.43 -20.047 9.383 1 95.69 116 LYS A C 1
ATOM 907 O O . LYS A 1 116 ? 4.621 -20.266 9.156 1 95.69 116 LYS A O 1
ATOM 912 N N . LEU A 1 117 ? 2.787 -18.938 9.023 1 95.88 117 LEU A N 1
ATOM 913 C CA . LEU A 1 117 ? 3.508 -17.938 8.242 1 95.88 117 LEU A CA 1
ATOM 914 C C . LEU A 1 117 ? 3.885 -16.734 9.102 1 95.88 117 LEU A C 1
ATOM 916 O O . LEU A 1 117 ? 4.297 -15.695 8.578 1 95.88 117 LEU A O 1
ATOM 920 N N . ILE A 1 118 ? 3.771 -16.844 10.414 1 91.81 118 ILE A N 1
ATOM 921 C CA . ILE A 1 118 ? 4.211 -15.773 11.297 1 91.81 118 ILE A CA 1
ATOM 922 C C . ILE A 1 118 ? 5.695 -15.492 11.07 1 91.81 118 ILE A C 1
ATOM 924 O O . ILE A 1 118 ? 6.508 -16.422 11.031 1 91.81 118 ILE A O 1
ATOM 928 N N . ASN A 1 119 ? 6.039 -14.234 10.844 1 91.5 119 ASN A N 1
ATOM 929 C CA . ASN A 1 119 ? 7.391 -13.727 10.633 1 91.5 119 ASN A CA 1
ATOM 930 C C . ASN A 1 119 ? 7.977 -14.211 9.312 1 91.5 119 ASN A C 1
ATOM 932 O O . ASN A 1 119 ? 9.195 -14.273 9.148 1 91.5 119 ASN A O 1
ATOM 936 N N . LYS A 1 120 ? 7.09 -14.672 8.43 1 95.25 120 LYS A N 1
ATOM 937 C CA . LYS A 1 120 ? 7.48 -15.094 7.09 1 95.25 120 LYS A CA 1
ATOM 938 C C . LYS A 1 120 ? 6.82 -14.227 6.023 1 95.25 120 LYS A C 1
ATOM 940 O O . LYS A 1 120 ? 5.602 -14.039 6.039 1 95.25 120 LYS A O 1
ATOM 945 N N . PRO A 1 121 ? 7.582 -13.727 5.07 1 97.06 121 PRO A N 1
ATOM 946 C CA . PRO A 1 121 ? 7.035 -12.812 4.066 1 97.06 121 PRO A CA 1
ATOM 947 C C . PRO A 1 121 ? 5.965 -13.461 3.193 1 97.06 121 PRO A C 1
ATOM 949 O O . PRO A 1 121 ? 6.125 -14.609 2.77 1 97.06 121 PRO A O 1
ATOM 952 N N . LYS A 1 122 ? 4.906 -12.789 3.047 1 97.94 122 LYS A N 1
ATOM 953 C CA . LYS A 1 122 ? 3.85 -13.125 2.1 1 97.94 122 LYS A CA 1
ATOM 954 C C . LYS A 1 122 ? 3.795 -12.117 0.954 1 97.94 122 LYS A C 1
ATOM 956 O O . LYS A 1 122 ? 3.467 -10.945 1.164 1 97.94 122 LYS A O 1
ATOM 961 N N . VAL A 1 123 ? 4.133 -12.555 -0.267 1 98.5 123 VAL A N 1
ATOM 962 C CA . VAL A 1 123 ? 4.117 -11.695 -1.45 1 98.5 123 VAL A CA 1
ATOM 963 C C . VAL A 1 123 ? 2.84 -11.945 -2.25 1 98.5 123 VAL A C 1
ATOM 965 O O . VAL A 1 123 ? 2.617 -13.055 -2.744 1 98.5 123 VAL A O 1
ATOM 968 N N . ILE A 1 124 ? 2.023 -10.883 -2.342 1 98 124 ILE A N 1
ATOM 969 C CA . ILE A 1 124 ? 0.723 -11.008 -2.992 1 98 124 ILE A CA 1
ATOM 970 C C . ILE A 1 124 ? 0.714 -10.203 -4.289 1 98 124 ILE A C 1
ATOM 972 O O . ILE A 1 124 ? 0.994 -9 -4.277 1 98 124 ILE A O 1
ATOM 976 N N . ILE A 1 125 ? 0.448 -10.859 -5.426 1 97.75 125 ILE A N 1
ATOM 977 C CA . ILE A 1 125 ? 0.355 -10.203 -6.723 1 97.75 125 ILE A CA 1
ATOM 978 C C . ILE A 1 125 ? -1.059 -10.352 -7.281 1 97.75 125 ILE A C 1
ATOM 980 O O . ILE A 1 125 ? -1.565 -11.469 -7.406 1 97.75 125 ILE A O 1
ATOM 984 N N . ILE A 1 126 ? -1.672 -9.273 -7.559 1 94.56 126 ILE A N 1
ATOM 985 C CA . ILE A 1 126 ? -3.031 -9.305 -8.086 1 94.56 126 ILE A CA 1
ATOM 986 C C . ILE A 1 126 ? -3.066 -8.633 -9.461 1 94.56 126 ILE A C 1
ATOM 988 O O . ILE A 1 126 ? -2.805 -7.438 -9.57 1 94.56 126 ILE A O 1
ATOM 992 N N . GLN A 1 127 ? -3.328 -9.414 -10.43 1 91.56 127 GLN A N 1
ATOM 993 C CA . GLN A 1 127 ? -3.564 -8.922 -11.781 1 91.56 127 GLN A CA 1
ATOM 994 C C . GLN A 1 127 ? -5.043 -9.008 -12.148 1 91.56 127 GLN A C 1
ATOM 996 O O . GLN A 1 127 ? -5.484 -10 -12.734 1 91.56 127 GLN A O 1
ATOM 1001 N N . ALA A 1 128 ? -5.762 -8.125 -11.617 1 84.5 128 ALA A N 1
ATOM 1002 C CA . ALA A 1 128 ? -7.195 -8.062 -11.883 1 84.5 128 ALA A CA 1
ATOM 1003 C C . ALA A 1 128 ? -7.613 -6.652 -12.297 1 84.5 128 ALA A C 1
ATOM 1005 O O . ALA A 1 128 ? -7.203 -5.668 -11.68 1 84.5 128 ALA A O 1
ATOM 1006 N N . CYS A 1 129 ? 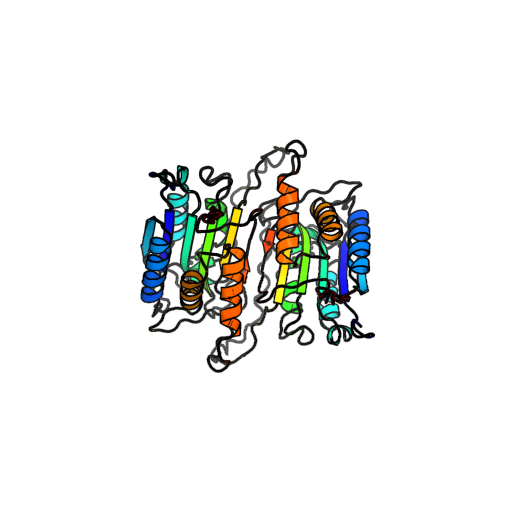-8.008 -6.582 -13.516 1 62.31 129 CYS A N 1
ATOM 1007 C CA . CYS A 1 129 ? -8.32 -5.293 -14.125 1 62.31 129 CYS A CA 1
ATOM 1008 C C . CYS A 1 129 ? -9.758 -4.891 -13.852 1 62.31 129 CYS A C 1
ATOM 1010 O O . CYS A 1 129 ? -10.664 -5.727 -13.898 1 62.31 129 CYS A O 1
ATOM 1012 N N . ARG A 1 130 ? -10.008 -3.795 -13.039 1 51.94 130 ARG A N 1
ATOM 1013 C CA . ARG A 1 130 ? -11.359 -3.248 -12.977 1 51.94 130 ARG A CA 1
ATOM 1014 C C . ARG A 1 130 ? -11.938 -3.062 -14.367 1 51.94 130 ARG A C 1
ATOM 1016 O O . ARG A 1 130 ? -11.25 -2.596 -15.281 1 51.94 130 ARG A O 1
ATOM 1023 N N . GLY A 1 131 ? -12.438 -4.191 -14.891 1 42.16 131 GLY A N 1
ATOM 1024 C CA . GLY A 1 131 ? -13.109 -3.814 -16.125 1 42.16 131 GLY A CA 1
ATOM 1025 C C . GLY A 1 131 ? -13.68 -2.408 -16.094 1 42.16 131 GLY A C 1
ATOM 1026 O O . GLY A 1 131 ? -13.672 -1.758 -15.039 1 42.16 131 GLY A O 1
ATOM 1027 N N . VAL A 1 132 ? -13.93 -1.868 -17.188 1 34.84 132 VAL A N 1
ATOM 1028 C CA . VAL A 1 132 ? -14.617 -0.598 -17.406 1 34.84 132 VAL A CA 1
ATOM 1029 C C . VAL A 1 132 ? -15.859 -0.527 -16.516 1 34.84 132 VAL A C 1
ATOM 1031 O O . VAL A 1 132 ? -16.75 0.302 -16.75 1 34.84 132 VAL A O 1
ATOM 1034 N N . GLN A 1 133 ? -16.219 -1.562 -15.805 1 35.03 133 GLN A N 1
ATOM 1035 C CA . GLN A 1 133 ? -17.609 -1.515 -15.367 1 35.03 133 GLN A CA 1
ATOM 1036 C C . GLN A 1 133 ? -17.875 -0.272 -14.523 1 35.03 133 GLN A C 1
ATOM 1038 O O . GLN A 1 133 ? -16.969 0.262 -13.891 1 35.03 133 GLN A O 1
ATOM 1043 N N . VAL A 1 134 ? -19.219 0.185 -14.664 1 30.25 134 VAL A N 1
ATOM 1044 C CA . VAL A 1 134 ? -20.234 1.005 -13.992 1 30.25 134 VAL A CA 1
ATOM 1045 C C . VAL A 1 134 ? -20.219 0.72 -12.492 1 30.25 134 VAL A C 1
ATOM 1047 O O . VAL A 1 134 ? -19.953 -0.405 -12.07 1 30.25 134 VAL A O 1
ATOM 1050 N N . ASP A 1 135 ? -20.344 1.663 -11.68 1 31.12 135 ASP A N 1
ATOM 1051 C CA . ASP A 1 135 ? -20.531 1.878 -10.25 1 31.12 135 ASP A CA 1
ATOM 1052 C C . ASP A 1 135 ? -21.469 0.832 -9.664 1 31.12 135 ASP A C 1
ATOM 1054 O O . ASP A 1 135 ? -22.672 1.084 -9.5 1 31.12 135 ASP A O 1
ATOM 1058 N N . ALA A 1 136 ? -21.656 -0.37 -10.18 1 27.86 136 ALA A N 1
ATOM 1059 C CA . ALA A 1 136 ? -22.641 -1.044 -9.328 1 27.86 136 ALA A CA 1
ATOM 1060 C C . ALA A 1 136 ? -22.125 -1.178 -7.898 1 27.86 136 ALA A C 1
ATOM 1062 O O . ALA A 1 136 ? -21.016 -1.673 -7.676 1 27.86 136 ALA A O 1
ATOM 1063 N N . ALA A 1 137 ? -22.719 -0.48 -7.012 1 28.22 137 ALA A N 1
ATOM 1064 C CA . ALA A 1 137 ? -22.594 -0.543 -5.559 1 28.22 137 ALA A CA 1
ATOM 1065 C C . ALA A 1 137 ? -22.578 -1.989 -5.07 1 28.22 137 ALA A C 1
ATOM 1067 O O . ALA A 1 137 ? -23.453 -2.781 -5.422 1 28.22 137 ALA A O 1
ATOM 1068 N N . LEU A 1 138 ? -21.547 -2.668 -4.926 1 29.95 138 LEU A N 1
ATOM 1069 C CA . LEU A 1 138 ? -21.594 -3.949 -4.23 1 29.95 138 LEU A CA 1
ATOM 1070 C C . LEU A 1 138 ? -22.625 -3.918 -3.104 1 29.95 138 LEU A C 1
ATOM 1072 O O . LEU A 1 138 ? -22.766 -2.904 -2.418 1 29.95 138 LEU A O 1
ATOM 1076 N N . PRO A 1 139 ? -23.625 -4.852 -3.15 1 28.83 139 PRO A N 1
ATOM 1077 C CA . PRO A 1 139 ? -24.531 -4.918 -2 1 28.83 139 PRO A CA 1
ATOM 1078 C C . PRO A 1 139 ? -23.781 -4.957 -0.667 1 28.83 139 PRO A C 1
ATOM 1080 O O . PRO A 1 139 ? -22.656 -5.43 -0.604 1 28.83 139 PRO A O 1
ATOM 1083 N N . PRO A 1 140 ? -24.266 -4.258 0.377 1 26.47 140 PRO A N 1
ATOM 1084 C CA . PRO A 1 140 ? -23.781 -4.312 1.754 1 26.47 140 PRO A CA 1
ATOM 1085 C C . PRO A 1 140 ? -23.578 -5.742 2.254 1 26.47 140 PRO A C 1
ATOM 1087 O O . PRO A 1 140 ? -24.484 -6.578 2.113 1 26.47 140 PRO A O 1
ATOM 1090 N N . HIS A 1 141 ? -22.641 -6.418 2.002 1 28.08 141 HIS A N 1
ATOM 1091 C CA . HIS A 1 141 ? -22.578 -7.676 2.738 1 28.08 141 HIS A CA 1
ATOM 1092 C C . HIS A 1 141 ? -23.109 -7.516 4.156 1 28.08 141 HIS A C 1
ATOM 1094 O O . HIS A 1 141 ? -23.016 -6.434 4.742 1 28.08 141 HIS A O 1
ATOM 1100 N N . LEU A 1 142 ? -24.141 -8.359 4.527 1 25.45 142 LEU A N 1
ATOM 1101 C CA . LEU A 1 142 ? -24.734 -8.539 5.848 1 25.45 142 LEU A CA 1
ATOM 1102 C C . LEU A 1 142 ? -23.656 -8.5 6.934 1 25.45 142 LEU A C 1
ATOM 1104 O O . LEU A 1 142 ? -22.609 -9.133 6.793 1 25.45 142 LEU A O 1
ATOM 1108 N N . ALA A 1 143 ? -23.781 -7.52 7.715 1 25.94 143 ALA A N 1
ATOM 1109 C CA . ALA A 1 143 ? -23.062 -7.367 8.977 1 25.94 143 ALA A CA 1
ATOM 1110 C C . ALA A 1 143 ? -23.094 -8.656 9.789 1 25.94 143 ALA A C 1
ATOM 1112 O O . ALA A 1 143 ? -24.172 -9.117 10.18 1 25.94 143 ALA A O 1
ATOM 1113 N N . ASP A 1 144 ? -22.391 -9.625 9.523 1 25.62 144 ASP A N 1
ATOM 1114 C CA . ASP A 1 144 ? -22.469 -10.617 10.586 1 25.62 144 ASP A CA 1
ATOM 1115 C C . ASP A 1 144 ? -22.531 -9.945 11.961 1 25.62 144 ASP A C 1
ATOM 1117 O O . ASP A 1 144 ? -21.953 -8.875 12.164 1 25.62 144 ASP A O 1
ATOM 1121 N N . GLU A 1 145 ? -23.516 -10.359 12.734 1 24.38 145 GLU A N 1
ATOM 1122 C CA . GLU A 1 145 ? -23.812 -10.039 14.125 1 24.38 145 GLU A CA 1
ATOM 1123 C C . GLU A 1 145 ? -22.531 -9.898 14.945 1 24.38 145 GLU A C 1
ATOM 1125 O O . GLU A 1 145 ? -21.781 -10.859 15.094 1 24.38 145 GLU A O 1
ATOM 1130 N N . VAL A 1 146 ? -21.969 -8.867 14.711 1 26.02 146 VAL A N 1
ATOM 1131 C CA . VAL A 1 146 ? -20.906 -8.688 15.695 1 26.02 146 VAL A CA 1
ATOM 1132 C C . VAL A 1 146 ? -21.5 -8.68 17.094 1 26.02 146 VAL A C 1
ATOM 1134 O O . VAL A 1 146 ? -22.516 -8.008 17.359 1 26.02 146 VAL A O 1
ATOM 1137 N N . ASP A 1 147 ? -21.5 -9.781 17.734 1 23.38 147 ASP A N 1
ATOM 1138 C CA . ASP A 1 147 ? -21.812 -9.844 19.156 1 23.38 147 ASP A CA 1
ATOM 1139 C C . ASP A 1 147 ? -21.25 -8.633 19.906 1 23.38 147 ASP A C 1
ATOM 1141 O O . ASP A 1 147 ? -20.094 -8.266 19.719 1 23.38 147 ASP A O 1
ATOM 1145 N N . ALA A 1 148 ? -22.094 -7.754 20.328 1 24.88 148 ALA A N 1
ATOM 1146 C CA . ALA A 1 148 ? -22.047 -6.547 21.141 1 24.88 148 ALA A CA 1
ATOM 1147 C C . ALA A 1 148 ? -21 -6.684 22.266 1 24.88 148 ALA A C 1
ATOM 1149 O O . ALA A 1 148 ? -20.828 -5.77 23.062 1 24.88 148 ALA A O 1
ATOM 1150 N N . ASP A 1 149 ? -20.844 -7.969 22.609 1 24.06 149 ASP A N 1
ATOM 1151 C CA . ASP A 1 149 ? -20.094 -7.914 23.859 1 24.06 149 ASP A CA 1
ATOM 1152 C C . ASP A 1 149 ? -18.75 -7.203 23.672 1 24.06 149 ASP A C 1
ATOM 1154 O O . ASP A 1 149 ? -17.75 -7.84 23.344 1 24.06 149 ASP A O 1
ATOM 1158 N N . ILE A 1 150 ? -18.875 -6.18 22.953 1 26.84 150 ILE A N 1
ATOM 1159 C CA . ILE A 1 150 ? -17.797 -5.332 22.469 1 26.84 150 ILE A CA 1
ATOM 1160 C C . ILE A 1 150 ? -17.016 -4.758 23.641 1 26.84 150 ILE A C 1
ATOM 1162 O O . ILE A 1 150 ? -16.203 -3.844 23.469 1 26.84 150 ILE A O 1
ATOM 1166 N N . GLU A 1 151 ? -17.531 -5.102 24.891 1 24.56 151 GLU A N 1
ATOM 1167 C CA . GLU A 1 151 ? -16.812 -4.355 25.938 1 24.56 151 GLU A CA 1
ATOM 1168 C C . GLU A 1 151 ? -15.305 -4.41 25.719 1 24.56 151 GLU A C 1
ATOM 1170 O O . GLU A 1 151 ? -14.602 -3.434 25.969 1 24.56 151 GLU A O 1
ATOM 1175 N N . GLU A 1 152 ? -14.867 -5.66 25.828 1 23.77 152 GLU A N 1
ATOM 1176 C CA . GLU A 1 152 ? -13.555 -5.883 26.422 1 23.77 152 GLU A CA 1
ATOM 1177 C C . GLU A 1 152 ? -12.438 -5.441 25.469 1 23.77 152 GLU A C 1
ATOM 1179 O O . GLU A 1 152 ? -12.469 -5.758 24.281 1 23.77 152 GLU A O 1
ATOM 1184 N N . ASP A 1 153 ? -11.656 -4.312 25.672 1 26.58 153 ASP A N 1
ATOM 1185 C CA . ASP A 1 153 ? -10.328 -3.74 25.5 1 26.58 153 ASP A CA 1
ATOM 1186 C C . ASP A 1 153 ? -9.336 -4.801 25.031 1 26.58 153 ASP A C 1
ATOM 1188 O O . ASP A 1 153 ? -8.125 -4.562 25.016 1 26.58 153 ASP A O 1
ATOM 1192 N N . ALA A 1 154 ? -9.609 -6.121 25.219 1 25.94 154 ALA A N 1
ATOM 1193 C CA . ALA A 1 154 ? -8.57 -7.098 25.516 1 25.94 154 ALA A CA 1
ATOM 1194 C C . ALA A 1 154 ? -7.566 -7.195 24.359 1 25.94 154 ALA A C 1
ATOM 1196 O O . ALA A 1 154 ? -7.891 -6.871 23.219 1 25.94 154 ALA A O 1
ATOM 1197 N N . ILE A 1 155 ? -6.441 -7.922 24.5 1 28.8 155 ILE A N 1
ATOM 1198 C CA . ILE A 1 155 ? -5.023 -8.242 24.422 1 28.8 155 ILE A CA 1
ATOM 1199 C C . ILE A 1 155 ? -4.73 -8.945 23.094 1 28.8 155 ILE A C 1
ATOM 1201 O O . ILE A 1 155 ? -4.641 -10.18 23.047 1 28.8 155 ILE A O 1
ATOM 1205 N N . HIS A 1 156 ? -5.605 -8.977 22.141 1 32.44 156 HIS A N 1
ATOM 1206 C CA . HIS A 1 156 ? -4.926 -9.875 21.219 1 32.44 156 HIS A CA 1
ATOM 1207 C C . HIS A 1 156 ? -3.607 -9.281 20.734 1 32.44 156 HIS A C 1
ATOM 1209 O O . HIS A 1 156 ? -3.566 -8.125 20.297 1 32.44 156 HIS A O 1
ATOM 1215 N N . ARG A 1 157 ? -2.361 -9.75 21.047 1 37.62 157 ARG A N 1
ATOM 1216 C CA . ARG A 1 157 ? -0.932 -9.453 21.062 1 37.62 157 ARG A CA 1
ATOM 1217 C C . ARG A 1 157 ? -0.404 -9.273 19.641 1 37.62 157 ARG A C 1
ATOM 1219 O O . ARG A 1 157 ? 0.598 -8.586 19.438 1 37.62 157 ARG A O 1
ATOM 1226 N N . GLU A 1 158 ? -0.572 -10.211 18.625 1 41.69 158 GLU A N 1
ATOM 1227 C CA . GLU A 1 158 ? 0.199 -10.164 17.375 1 41.69 158 GLU A CA 1
ATOM 1228 C C . GLU A 1 158 ? -0.48 -9.273 16.344 1 41.69 158 GLU A C 1
ATOM 1230 O O . GLU A 1 158 ? -1.709 -9.203 16.297 1 41.69 158 GLU A O 1
ATOM 1235 N N . HIS A 1 159 ? 0.213 -8.398 15.711 1 57.97 159 HIS A N 1
ATOM 1236 C CA . HIS A 1 159 ? -0.292 -7.645 14.57 1 57.97 159 HIS A CA 1
ATOM 1237 C C . HIS A 1 159 ? -0.982 -8.555 13.562 1 57.97 159 HIS A C 1
ATOM 1239 O O . HIS A 1 159 ? -0.395 -9.539 13.109 1 57.97 159 HIS A O 1
ATOM 1245 N N . LYS A 1 160 ? -2.182 -8.383 13.266 1 69.44 160 LYS A N 1
ATOM 1246 C CA . LYS A 1 160 ? -2.939 -9.312 12.438 1 69.44 160 LYS A CA 1
ATOM 1247 C C . LYS A 1 160 ? -2.328 -9.438 11.047 1 69.44 160 LYS A C 1
ATOM 1249 O O . LYS A 1 160 ? -2.027 -10.547 10.594 1 69.44 160 LYS A O 1
ATOM 1254 N N . GLU A 1 161 ? -2.023 -8.289 10.445 1 77 161 GLU A N 1
ATOM 1255 C CA . GLU A 1 161 ? -1.404 -8.344 9.125 1 77 161 GLU A CA 1
ATOM 1256 C C . GLU A 1 161 ? 0.073 -7.969 9.195 1 77 161 GLU A C 1
ATOM 1258 O O . GLU A 1 161 ? 0.415 -6.789 9.289 1 77 161 GLU A O 1
ATOM 1263 N N . LYS A 1 162 ? 0.904 -8.977 9.305 1 86.38 162 LYS A N 1
ATOM 1264 C CA . LYS A 1 162 ? 2.348 -8.773 9.398 1 86.38 162 LYS A CA 1
ATOM 1265 C C . LYS A 1 162 ? 3.076 -9.445 8.242 1 86.38 162 LYS A C 1
ATOM 1267 O O . LYS A 1 162 ? 2.611 -10.453 7.707 1 86.38 162 LYS A O 1
ATOM 1272 N N . ASP A 1 163 ? 4.191 -8.852 7.758 1 93.31 163 ASP A N 1
ATOM 1273 C CA . ASP A 1 163 ? 5.109 -9.422 6.773 1 93.31 163 ASP A CA 1
ATOM 1274 C C . ASP A 1 163 ? 4.414 -9.617 5.426 1 93.31 163 ASP A C 1
ATOM 1276 O O . ASP A 1 163 ? 4.559 -10.672 4.801 1 93.31 163 ASP A O 1
ATOM 1280 N N . MET A 1 164 ? 3.656 -8.641 5.043 1 95.88 164 MET A N 1
ATOM 1281 C CA . MET A 1 164 ? 2.959 -8.727 3.764 1 95.88 164 MET A CA 1
ATOM 1282 C C . MET A 1 164 ? 3.416 -7.617 2.822 1 95.88 164 MET A C 1
ATOM 1284 O O . MET A 1 164 ? 3.766 -6.52 3.268 1 95.88 164 MET A O 1
ATOM 1288 N N . VAL A 1 165 ? 3.426 -7.898 1.574 1 97.06 165 VAL A N 1
ATOM 1289 C CA . VAL A 1 165 ? 3.617 -6.906 0.523 1 97.06 165 VAL A CA 1
ATOM 1290 C C . VAL A 1 165 ? 2.814 -7.301 -0.713 1 97.06 165 VAL A C 1
ATOM 1292 O O . VAL A 1 165 ? 2.746 -8.477 -1.067 1 97.06 165 VAL A O 1
ATOM 1295 N N . SER A 1 166 ? 2.191 -6.336 -1.343 1 96.38 166 SER A N 1
ATOM 1296 C CA . SER A 1 166 ? 1.359 -6.652 -2.498 1 96.38 166 SER A CA 1
ATOM 1297 C C . SER A 1 166 ? 1.684 -5.742 -3.68 1 96.38 166 SER A C 1
ATOM 1299 O O . SER A 1 166 ? 2.061 -4.582 -3.492 1 96.38 166 SER A O 1
ATOM 1301 N N . LEU A 1 167 ? 1.584 -6.254 -4.812 1 96.38 167 LEU A N 1
ATOM 1302 C CA . LEU A 1 167 ? 1.638 -5.523 -6.074 1 96.38 167 LEU A CA 1
ATOM 1303 C C . LEU A 1 167 ? 0.352 -5.723 -6.871 1 96.38 167 LEU A C 1
ATOM 1305 O O . LEU A 1 167 ? 0.001 -6.852 -7.219 1 96.38 167 LEU A O 1
ATOM 1309 N N . LEU A 1 168 ? -0.341 -4.637 -7.066 1 92.06 168 LEU A N 1
ATOM 1310 C CA . LEU A 1 168 ? -1.597 -4.648 -7.809 1 92.06 168 LEU A CA 1
ATOM 1311 C C . LEU A 1 168 ? -1.409 -4.062 -9.203 1 92.06 168 LEU A C 1
ATOM 1313 O O . LEU A 1 168 ? -0.669 -3.094 -9.383 1 92.06 168 LEU A O 1
ATOM 1317 N N . SER A 1 169 ? -2.133 -4.59 -10.148 1 87.25 169 SER A N 1
ATOM 1318 C CA . SER A 1 169 ? -1.957 -4.207 -11.547 1 87.25 169 SER A CA 1
ATOM 1319 C C . SER A 1 169 ? -2.42 -2.775 -11.797 1 87.25 169 SER A C 1
ATOM 1321 O O . SER A 1 169 ? -2.01 -2.143 -12.773 1 87.25 169 SER A O 1
ATOM 1323 N N . CYS A 1 170 ? -3.318 -2.301 -10.977 1 75.12 170 CYS A N 1
ATOM 1324 C CA . CYS A 1 170 ? -3.785 -0.933 -11.18 1 75.12 170 CYS A CA 1
ATOM 1325 C C . CYS A 1 170 ? -4.258 -0.315 -9.875 1 75.12 170 CYS A C 1
ATOM 1327 O O . CYS A 1 170 ? -4.438 -1.02 -8.875 1 75.12 170 CYS A O 1
ATOM 1329 N N . THR A 1 171 ? -4.277 0.976 -9.992 1 64.12 171 THR A N 1
ATOM 1330 C CA . THR A 1 171 ? -4.914 1.696 -8.898 1 64.12 171 THR A CA 1
ATOM 1331 C C . THR A 1 171 ? -6.434 1.666 -9.031 1 64.12 171 THR A C 1
ATOM 1333 O O . THR A 1 171 ? -6.957 1.301 -10.086 1 64.12 171 THR A O 1
ATOM 1336 N N . ALA A 1 172 ? -7.152 1.824 -8 1 55.59 172 ALA A N 1
ATOM 1337 C CA . ALA A 1 172 ? -8.602 1.696 -7.922 1 55.59 172 ALA A CA 1
ATOM 1338 C C . ALA A 1 172 ? -9.281 2.389 -9.102 1 55.59 172 ALA A C 1
ATOM 1340 O O . ALA A 1 172 ? -10.312 1.922 -9.586 1 55.59 172 ALA A O 1
ATOM 1341 N N . ASP A 1 173 ? -8.695 3.363 -9.641 1 53.66 173 ASP A N 1
ATOM 1342 C CA . ASP A 1 173 ? -9.461 4.117 -10.625 1 53.66 173 ASP A CA 1
ATOM 1343 C C . ASP A 1 173 ? -8.859 3.967 -12.016 1 53.66 173 ASP A C 1
ATOM 1345 O O . ASP A 1 173 ? -9.18 4.738 -12.922 1 53.66 173 ASP A O 1
ATOM 1349 N N . THR A 1 174 ? -8.07 2.945 -12.125 1 61 174 THR A N 1
ATOM 1350 C CA . THR A 1 174 ? -7.445 2.814 -13.43 1 61 174 THR A CA 1
ATOM 1351 C C . THR A 1 174 ? -7.648 1.408 -13.992 1 61 174 THR A C 1
ATOM 1353 O O . THR A 1 174 ? -8.188 0.535 -13.305 1 61 174 THR A O 1
ATOM 1356 N N . VAL A 1 175 ? -7.441 1.253 -15.312 1 56.66 175 VAL A N 1
ATOM 1357 C CA . VAL A 1 175 ? -7.656 0.003 -16.031 1 56.66 175 VAL A CA 1
ATOM 1358 C C . VAL A 1 175 ? -6.32 -0.706 -16.25 1 56.66 175 VAL A C 1
ATOM 1360 O O . VAL A 1 175 ? -5.27 -0.062 -16.297 1 56.66 175 VAL A O 1
ATOM 1363 N N . SER A 1 176 ? -6.395 -2.068 -16.219 1 62.22 176 SER A N 1
ATOM 1364 C CA . SER A 1 176 ? -5.25 -2.906 -16.562 1 62.22 176 SER A CA 1
ATOM 1365 C C . SER A 1 176 ? -5.32 -3.371 -18.016 1 62.22 176 SER A C 1
ATOM 1367 O O . SER A 1 176 ? -6.406 -3.621 -18.531 1 62.22 176 SER A O 1
ATOM 1369 N N . TYR A 1 177 ? -4.105 -3.414 -18.656 1 63.22 177 TYR A N 1
ATOM 1370 C CA . TYR A 1 177 ? -4.066 -3.766 -20.062 1 63.22 177 TYR A CA 1
ATOM 1371 C C . TYR A 1 177 ? -3.361 -5.098 -20.281 1 63.22 177 TYR A C 1
ATOM 1373 O O . TYR A 1 177 ? -2.455 -5.457 -19.531 1 63.22 177 TYR A O 1
ATOM 1381 N N . ARG A 1 178 ? -3.924 -5.855 -21.297 1 62.81 178 ARG A N 1
ATOM 1382 C CA . ARG A 1 178 ?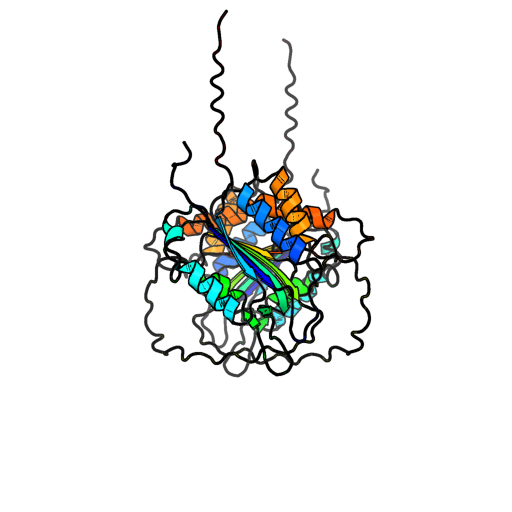 -3.361 -7.148 -21.656 1 62.81 178 ARG A CA 1
ATOM 1383 C C . ARG A 1 178 ? -3.148 -7.246 -23.172 1 62.81 178 ARG A C 1
ATOM 1385 O O . ARG A 1 178 ? -3.992 -6.801 -23.953 1 62.81 178 ARG A O 1
ATOM 1392 N N . HIS A 1 179 ? -1.915 -7.688 -23.453 1 68.44 179 HIS A N 1
ATOM 1393 C CA . HIS A 1 179 ? -1.682 -8.07 -24.844 1 68.44 179 HIS A CA 1
ATOM 1394 C C . HIS A 1 179 ? -2.201 -9.477 -25.125 1 68.44 179 HIS A C 1
ATOM 1396 O O . HIS A 1 179 ? -1.936 -10.406 -24.359 1 68.44 179 HIS A O 1
ATOM 1402 N N . SER A 1 180 ? -2.887 -9.672 -26.172 1 73.75 180 SER A N 1
ATOM 1403 C CA . SER A 1 180 ? -3.58 -10.93 -26.453 1 73.75 180 SER A CA 1
ATOM 1404 C C . SER A 1 180 ? -2.596 -12.086 -26.594 1 73.75 180 SER A C 1
ATOM 1406 O O . SER A 1 180 ? -2.934 -13.234 -26.297 1 73.75 180 SER A O 1
ATOM 1408 N N . GLN A 1 181 ? -1.405 -11.812 -26.938 1 75.12 181 GLN A N 1
ATOM 1409 C CA . GLN A 1 181 ? -0.451 -12.891 -27.172 1 75.12 181 GLN A CA 1
ATOM 1410 C C . GLN A 1 181 ? 0.644 -12.898 -26.109 1 75.12 181 GLN A C 1
ATOM 1412 O O . GLN A 1 181 ? 1.121 -13.961 -25.703 1 75.12 181 GLN A O 1
ATOM 1417 N N . LYS A 1 182 ? 0.93 -11.789 -25.688 1 81.12 182 LYS A N 1
ATOM 1418 C CA . LYS A 1 182 ? 2.107 -11.695 -24.828 1 81.12 182 LYS A CA 1
ATOM 1419 C C . LYS A 1 182 ? 1.713 -11.617 -23.344 1 81.12 182 LYS A C 1
ATOM 1421 O O . LYS A 1 182 ? 2.574 -11.641 -22.469 1 81.12 182 LYS A O 1
ATOM 1426 N N . GLY A 1 183 ? 0.402 -11.609 -23.125 1 85.94 183 GLY A N 1
ATOM 1427 C CA . GLY A 1 183 ? -0.044 -11.531 -21.75 1 85.94 183 GLY A CA 1
ATOM 1428 C C . GLY A 1 183 ? -0.147 -10.109 -21.234 1 85.94 183 GLY A C 1
ATOM 1429 O O . GLY A 1 183 ? -0.133 -9.156 -22.016 1 85.94 183 GLY A O 1
ATOM 1430 N N . SER A 1 184 ? -0.339 -9.984 -19.984 1 86.31 184 SER A N 1
ATOM 1431 C CA . SER A 1 184 ? -0.533 -8.664 -19.391 1 86.31 184 SER A CA 1
ATOM 1432 C C . SER A 1 184 ? 0.795 -7.938 -19.203 1 86.31 184 SER A C 1
ATOM 1434 O O . SER A 1 184 ? 1.832 -8.57 -19 1 86.31 184 SER A O 1
ATOM 1436 N N . PHE A 1 185 ? 0.734 -6.672 -19.172 1 84.88 185 PHE A N 1
ATOM 1437 C CA . PHE A 1 185 ? 1.931 -5.855 -19 1 84.88 185 PHE A CA 1
ATOM 1438 C C . PHE A 1 185 ? 2.535 -6.066 -17.609 1 84.88 185 PHE A C 1
ATOM 1440 O O . PHE A 1 185 ? 3.76 -6.105 -17.469 1 84.88 185 PHE A O 1
ATOM 1447 N N . LEU A 1 186 ? 1.742 -6.211 -16.594 1 90.81 186 LEU A N 1
ATOM 1448 C CA . LEU A 1 186 ? 2.273 -6.422 -15.258 1 90.81 186 LEU A CA 1
ATOM 1449 C C . LEU A 1 186 ? 3.154 -7.668 -15.203 1 90.81 186 LEU A C 1
ATOM 1451 O O . LEU A 1 186 ? 4.289 -7.613 -14.727 1 90.81 186 LEU A O 1
ATOM 1455 N N . ILE A 1 187 ? 2.596 -8.758 -15.727 1 93.56 187 ILE A N 1
ATOM 1456 C CA . ILE A 1 187 ? 3.322 -10.023 -15.648 1 93.56 187 ILE A CA 1
ATOM 1457 C C . ILE A 1 187 ? 4.559 -9.969 -16.547 1 93.56 187 ILE A C 1
ATOM 1459 O O . ILE A 1 187 ? 5.629 -10.453 -16.156 1 93.56 187 ILE A O 1
ATOM 1463 N N . GLN A 1 188 ? 4.418 -9.344 -17.734 1 92.5 188 GLN A N 1
ATOM 1464 C CA . GLN A 1 188 ? 5.574 -9.18 -18.609 1 92.5 188 GLN A CA 1
ATOM 1465 C C . GLN A 1 188 ? 6.699 -8.43 -17.891 1 92.5 188 GLN A C 1
ATOM 1467 O O . GLN A 1 188 ? 7.844 -8.891 -17.875 1 92.5 188 GLN A O 1
ATOM 1472 N N . HIS A 1 189 ? 6.363 -7.336 -17.281 1 93.12 189 HIS A N 1
ATOM 1473 C CA . HIS A 1 189 ? 7.363 -6.516 -16.609 1 93.12 189 HIS A CA 1
ATOM 1474 C C . HIS A 1 189 ? 7.918 -7.227 -15.375 1 93.12 189 HIS A C 1
ATOM 1476 O O . HIS A 1 189 ? 9.117 -7.168 -15.102 1 93.12 189 HIS A O 1
ATOM 1482 N N . LEU A 1 190 ? 7.055 -7.879 -14.641 1 96.5 190 LEU A N 1
ATOM 1483 C CA . LEU A 1 190 ? 7.465 -8.609 -13.445 1 96.5 190 LEU A CA 1
ATOM 1484 C C . LEU A 1 190 ? 8.492 -9.688 -13.797 1 96.5 190 LEU A C 1
ATOM 1486 O O . LEU A 1 190 ? 9.555 -9.758 -13.18 1 96.5 190 LEU A O 1
ATOM 1490 N N . VAL A 1 191 ? 8.172 -10.453 -14.805 1 97.06 191 VAL A N 1
ATOM 1491 C CA . VAL A 1 191 ? 9.047 -11.555 -15.203 1 97.06 191 VAL A CA 1
ATOM 1492 C C . VAL A 1 191 ? 10.391 -10.992 -15.68 1 97.06 191 VAL A C 1
ATOM 1494 O O . VAL A 1 191 ? 11.445 -11.508 -15.297 1 97.06 191 VAL A O 1
ATOM 1497 N N . GLU A 1 192 ? 10.344 -9.945 -16.453 1 96.12 192 GLU A N 1
ATOM 1498 C CA . GLU A 1 192 ? 11.562 -9.305 -16.953 1 96.12 192 GLU A CA 1
ATOM 1499 C C . GLU A 1 192 ? 12.438 -8.828 -15.789 1 96.12 192 GLU A C 1
ATOM 1501 O O . GLU A 1 192 ? 13.625 -9.164 -15.727 1 96.12 192 GLU A O 1
ATOM 1506 N N . ILE A 1 193 ? 11.914 -8.117 -14.875 1 97.56 193 ILE A N 1
ATOM 1507 C CA . ILE A 1 193 ? 12.664 -7.488 -13.797 1 97.56 193 ILE A CA 1
ATOM 1508 C C . ILE A 1 193 ? 13.188 -8.562 -12.844 1 97.56 193 ILE A C 1
ATOM 1510 O O . ILE A 1 193 ? 14.344 -8.508 -12.414 1 97.56 193 ILE A O 1
ATOM 1514 N N . PHE A 1 194 ? 12.359 -9.539 -12.531 1 97.44 194 PHE A N 1
ATOM 1515 C CA . PHE A 1 194 ? 12.773 -10.586 -11.594 1 97.44 194 PHE A CA 1
ATOM 1516 C C . PHE A 1 194 ? 13.898 -11.43 -12.195 1 97.44 194 PHE A C 1
ATOM 1518 O O . PHE A 1 194 ? 14.828 -11.82 -11.492 1 97.44 194 PHE A O 1
ATOM 1525 N N . LYS A 1 195 ? 13.789 -11.711 -13.445 1 96.25 195 LYS A N 1
ATOM 1526 C CA . LYS A 1 195 ? 14.828 -12.492 -14.102 1 96.25 195 LYS A CA 1
ATOM 1527 C C . LYS A 1 195 ? 16.188 -11.805 -14 1 96.25 195 LYS A C 1
ATOM 1529 O O . LYS A 1 195 ? 17.219 -12.469 -13.82 1 96.25 195 LYS A O 1
ATOM 1534 N N . HIS A 1 196 ? 16.156 -10.531 -14 1 96.31 196 HIS A N 1
ATOM 1535 C CA . HIS A 1 196 ? 17.422 -9.797 -14.094 1 96.31 196 HIS A CA 1
ATOM 1536 C C . HIS A 1 196 ? 17.891 -9.352 -12.719 1 96.31 196 HIS A C 1
ATOM 1538 O O . HIS A 1 196 ? 19.094 -9.203 -12.492 1 96.31 196 HIS A O 1
ATOM 1544 N N . HIS A 1 197 ? 16.969 -9.195 -11.773 1 97.06 197 HIS A N 1
ATOM 1545 C CA . HIS A 1 197 ? 17.375 -8.453 -10.578 1 97.06 197 HIS A CA 1
ATOM 1546 C C . HIS A 1 197 ? 17.031 -9.227 -9.312 1 97.06 197 HIS A C 1
ATOM 1548 O O . HIS A 1 197 ? 17.422 -8.82 -8.211 1 97.06 197 HIS A O 1
ATOM 1554 N N . ALA A 1 198 ? 16.344 -10.367 -9.383 1 95.38 198 ALA A N 1
ATOM 1555 C CA . ALA A 1 198 ? 15.891 -11.07 -8.188 1 95.38 198 ALA A CA 1
ATOM 1556 C C . ALA A 1 198 ? 17.078 -11.609 -7.387 1 95.38 198 ALA A C 1
ATOM 1558 O O . ALA A 1 198 ? 16.969 -11.82 -6.176 1 95.38 198 ALA A O 1
ATOM 1559 N N . HIS A 1 199 ? 18.25 -11.812 -7.992 1 93.81 199 HIS A N 1
ATOM 1560 C CA . HIS A 1 199 ? 19.422 -12.367 -7.328 1 93.81 199 HIS A CA 1
ATOM 1561 C C . HIS A 1 199 ? 20.094 -11.328 -6.445 1 93.81 199 HIS A C 1
ATOM 1563 O O . HIS A 1 199 ? 20.891 -11.672 -5.574 1 93.81 199 HIS A O 1
ATOM 1569 N N . GLU A 1 200 ? 19.719 -10.016 -6.582 1 94.88 200 GLU A N 1
ATOM 1570 C CA . GLU A 1 200 ? 20.469 -8.992 -5.859 1 94.88 200 GLU A CA 1
ATOM 1571 C C . GLU A 1 200 ? 19.531 -8.07 -5.082 1 94.88 200 GLU A C 1
ATOM 1573 O O . GLU A 1 200 ? 19.922 -7.516 -4.051 1 94.88 200 GLU A O 1
ATOM 1578 N N . ASP A 1 201 ? 18.375 -7.871 -5.566 1 96.56 201 ASP A N 1
ATOM 1579 C CA . ASP A 1 201 ? 17.5 -6.875 -4.969 1 96.56 201 ASP A CA 1
ATOM 1580 C C . ASP A 1 201 ? 16.469 -7.535 -4.059 1 96.56 201 ASP A C 1
ATOM 1582 O O . ASP A 1 201 ? 16.047 -8.672 -4.301 1 96.56 201 ASP A O 1
ATOM 1586 N N . HIS A 1 202 ? 16.125 -6.84 -2.973 1 96.69 202 HIS A N 1
ATOM 1587 C CA . HIS A 1 202 ? 15 -7.273 -2.152 1 96.69 202 HIS A CA 1
ATOM 1588 C C . HIS A 1 202 ? 13.672 -6.961 -2.826 1 96.69 202 HIS A C 1
ATOM 1590 O O . HIS A 1 202 ? 13.617 -6.148 -3.754 1 96.69 202 HIS A O 1
ATOM 1596 N N . ILE A 1 203 ? 12.586 -7.504 -2.387 1 97.62 203 ILE A N 1
ATOM 1597 C CA . ILE A 1 203 ? 11.289 -7.543 -3.053 1 97.62 203 ILE A CA 1
ATOM 1598 C C . ILE A 1 203 ? 10.781 -6.121 -3.277 1 97.62 203 ILE A C 1
ATOM 1600 O O . ILE A 1 203 ? 10.211 -5.82 -4.328 1 97.62 203 ILE A O 1
ATOM 1604 N N . ASP A 1 204 ? 10.984 -5.184 -2.311 1 96.75 204 ASP A N 1
ATOM 1605 C CA . ASP A 1 204 ? 10.531 -3.805 -2.457 1 96.75 204 ASP A CA 1
ATOM 1606 C C . ASP A 1 204 ? 11.203 -3.131 -3.65 1 96.75 204 ASP A C 1
ATOM 1608 O O . ASP A 1 204 ? 10.555 -2.402 -4.406 1 96.75 204 ASP A O 1
ATOM 1612 N N . GLU A 1 205 ? 12.43 -3.35 -3.744 1 97.31 205 GLU A N 1
ATOM 1613 C CA . GLU A 1 205 ? 13.195 -2.773 -4.848 1 97.31 205 GLU A CA 1
ATOM 1614 C C . GLU A 1 205 ? 12.773 -3.381 -6.184 1 97.31 205 GLU A C 1
ATOM 1616 O O . GLU A 1 205 ? 12.664 -2.674 -7.188 1 97.31 205 GLU A O 1
ATOM 1621 N N . LEU A 1 206 ? 12.57 -4.699 -6.191 1 98.06 206 LEU A N 1
ATOM 1622 C CA . LEU A 1 206 ? 12.078 -5.359 -7.395 1 98.06 206 LEU A CA 1
ATOM 1623 C C . LEU A 1 206 ? 10.758 -4.746 -7.848 1 98.06 206 LEU A C 1
ATOM 1625 O O . LEU A 1 206 ? 10.578 -4.441 -9.031 1 98.06 206 LEU A O 1
ATOM 1629 N N . PHE A 1 207 ? 9.852 -4.551 -6.91 1 97.94 207 PHE A N 1
ATOM 1630 C CA . PHE A 1 207 ? 8.555 -3.967 -7.238 1 97.94 207 PHE A CA 1
ATOM 1631 C C . PHE A 1 207 ? 8.719 -2.539 -7.746 1 97.94 207 PHE A C 1
ATOM 1633 O O . PHE A 1 207 ? 8.039 -2.127 -8.688 1 97.94 207 PHE A O 1
ATOM 1640 N N . ARG A 1 208 ? 9.609 -1.758 -7.121 1 96.81 208 ARG A N 1
ATOM 1641 C CA . ARG A 1 208 ? 9.852 -0.404 -7.609 1 96.81 208 ARG A CA 1
ATOM 1642 C C . ARG A 1 208 ? 10.336 -0.421 -9.055 1 96.81 208 ARG A C 1
ATOM 1644 O O . ARG A 1 208 ? 9.898 0.397 -9.867 1 96.81 208 ARG A O 1
ATOM 1651 N N . LYS A 1 209 ? 11.211 -1.311 -9.391 1 97.06 209 LYS A N 1
ATOM 1652 C CA . LYS A 1 209 ? 11.742 -1.425 -10.742 1 97.06 209 LYS A CA 1
ATOM 1653 C C . LYS A 1 209 ? 10.641 -1.835 -11.727 1 97.06 209 LYS A C 1
ATOM 1655 O O . LYS A 1 209 ? 10.656 -1.421 -12.883 1 97.06 209 LYS A O 1
ATOM 1660 N N . VAL A 1 210 ? 9.734 -2.701 -11.289 1 95.69 210 VAL A N 1
ATOM 1661 C CA . VAL A 1 210 ? 8.594 -3.047 -12.125 1 95.69 210 VAL A CA 1
ATOM 1662 C C . VAL A 1 210 ? 7.777 -1.792 -12.43 1 95.69 210 VAL A C 1
ATOM 1664 O O . VAL A 1 210 ? 7.391 -1.562 -13.578 1 95.69 210 VAL A O 1
ATOM 1667 N N . LEU A 1 211 ? 7.543 -0.961 -11.398 1 92.81 211 LEU A N 1
ATOM 1668 C CA . LEU A 1 211 ? 6.816 0.288 -11.602 1 92.81 211 LEU A CA 1
ATOM 1669 C C . LEU A 1 211 ? 7.562 1.199 -12.57 1 92.81 211 LEU A C 1
ATOM 1671 O O . LEU A 1 211 ? 6.949 1.83 -13.438 1 92.81 211 LEU A O 1
ATOM 1675 N N . LYS A 1 212 ? 8.859 1.257 -12.445 1 92.88 212 LYS A N 1
ATOM 1676 C CA . LYS A 1 212 ? 9.672 2.076 -13.336 1 92.88 212 LYS A CA 1
ATOM 1677 C C . LYS A 1 212 ? 9.57 1.598 -14.781 1 92.88 212 LYS A C 1
ATOM 1679 O O . LYS A 1 212 ? 9.562 2.406 -15.711 1 92.88 212 LYS A O 1
ATOM 1684 N N . ARG A 1 213 ? 9.484 0.322 -14.898 1 90.25 213 ARG A N 1
ATOM 1685 C CA . ARG A 1 213 ? 9.383 -0.26 -16.234 1 90.25 213 ARG A CA 1
ATOM 1686 C C . ARG A 1 213 ? 8.102 0.188 -16.922 1 90.25 213 ARG A C 1
ATOM 1688 O O . ARG A 1 213 ? 8.086 0.372 -18.141 1 90.25 213 ARG A O 1
ATOM 1695 N N . PHE A 1 214 ? 6.988 0.388 -16.203 1 84.44 214 PHE A N 1
ATOM 1696 C CA . PHE A 1 214 ? 5.75 0.924 -16.75 1 84.44 214 PHE A CA 1
ATOM 1697 C C . PHE A 1 214 ? 5.953 2.346 -17.266 1 84.44 214 PHE A C 1
ATOM 1699 O O . PHE A 1 214 ? 5.359 2.742 -18.266 1 84.44 214 PHE A O 1
ATOM 1706 N N . GLU A 1 215 ? 6.766 3.07 -16.578 1 80.69 215 GLU A N 1
ATOM 1707 C CA . GLU A 1 215 ? 7.008 4.461 -16.938 1 80.69 215 GLU A CA 1
ATOM 1708 C C . GLU A 1 215 ? 7.84 4.559 -18.219 1 80.69 215 GLU A C 1
ATOM 1710 O O . GLU A 1 215 ? 7.703 5.516 -18.984 1 80.69 215 GLU A O 1
ATOM 1715 N N . ASP A 1 216 ? 8.711 3.664 -18.438 1 79.25 216 ASP A N 1
ATOM 1716 C CA . ASP A 1 216 ? 9.625 3.67 -19.578 1 79.25 216 ASP A CA 1
ATOM 1717 C C . ASP A 1 216 ? 8.922 3.225 -20.859 1 79.25 216 ASP A C 1
ATOM 1719 O O . ASP A 1 216 ? 9.461 3.363 -21.953 1 79.25 216 ASP A O 1
ATOM 1723 N N . GLU A 1 217 ? 7.797 2.684 -20.719 1 70.12 217 GLU A N 1
ATOM 1724 C CA . GLU A 1 217 ? 7.082 2.223 -21.906 1 70.12 217 GLU A CA 1
ATOM 1725 C C . GLU A 1 217 ? 6.621 3.398 -22.766 1 70.12 217 GLU A C 1
ATOM 1727 O O . GLU A 1 217 ? 6.168 4.418 -22.234 1 70.12 217 GLU A O 1
ATOM 1732 N N . PRO A 1 218 ? 7.07 3.408 -24.156 1 58.94 218 PRO A N 1
ATOM 1733 C CA . PRO A 1 218 ? 6.672 4.5 -25.047 1 58.94 218 PRO A CA 1
ATOM 1734 C C . PRO A 1 218 ? 5.18 4.805 -24.984 1 58.94 218 PRO A C 1
ATOM 1736 O O . PRO A 1 218 ? 4.375 3.908 -24.719 1 58.94 218 PRO A O 1
ATOM 1739 N N . PRO A 1 219 ? 4.949 6.145 -24.938 1 51.81 219 PRO A N 1
ATOM 1740 C CA . PRO A 1 219 ? 3.574 6.648 -24.875 1 51.81 219 PRO A CA 1
ATOM 1741 C C . PRO A 1 219 ? 2.652 5.973 -25.891 1 51.81 219 PRO A C 1
ATOM 1743 O O . PRO A 1 219 ? 1.436 5.934 -25.688 1 51.81 219 PRO A O 1
ATOM 1746 N N . SER A 1 220 ? 3.162 5.734 -27.078 1 46.12 220 SER A N 1
ATOM 1747 C CA . SER A 1 220 ? 2.25 5.172 -28.062 1 46.12 220 SER A CA 1
ATOM 1748 C C . SER A 1 220 ? 1.421 4.039 -27.469 1 46.12 220 SER A C 1
ATOM 1750 O O . SER A 1 220 ? 0.373 3.676 -28 1 46.12 220 SER A O 1
ATOM 1752 N N . ALA A 1 221 ? 2.076 3.139 -26.906 1 43.72 221 ALA A N 1
ATOM 1753 C CA . ALA A 1 221 ? 1.272 2.086 -26.281 1 43.72 221 ALA A CA 1
ATOM 1754 C C . ALA A 1 221 ? 0.43 2.641 -25.141 1 43.72 221 ALA A C 1
ATOM 1756 O O . ALA A 1 221 ? 0.969 3.148 -24.156 1 43.72 221 ALA A O 1
ATOM 1757 N N . SER A 1 222 ? -0.617 3.254 -25.359 1 40.16 222 SER A N 1
ATOM 1758 C CA . SER A 1 222 ? -1.618 4.059 -24.672 1 40.16 222 SER A CA 1
ATOM 1759 C C . SER A 1 222 ? -1.643 3.744 -23.172 1 40.16 222 SER A C 1
ATOM 1761 O O . SER A 1 222 ? -2.098 4.562 -22.375 1 40.16 222 SER A O 1
ATOM 1763 N N . VAL A 1 223 ? -1.981 2.422 -22.844 1 48.03 223 VAL A N 1
ATOM 1764 C CA . VAL A 1 223 ? -2.721 2.186 -21.609 1 48.03 223 VAL A CA 1
ATOM 1765 C C . VAL A 1 223 ? -1.819 2.459 -20.406 1 48.03 223 VAL A C 1
ATOM 1767 O O . VAL A 1 223 ? -0.75 1.859 -20.281 1 48.03 223 VAL A O 1
ATOM 1770 N N . ARG A 1 224 ? -1.705 3.85 -20 1 55.09 224 ARG A N 1
ATOM 1771 C CA . ARG A 1 224 ? -0.922 4.352 -18.875 1 55.09 224 ARG A CA 1
ATOM 1772 C C . ARG A 1 224 ? -1.268 3.604 -17.594 1 55.09 224 ARG A C 1
ATOM 1774 O O . ARG A 1 224 ? -1.974 4.133 -16.734 1 55.09 224 ARG A O 1
ATOM 1781 N N . GLN A 1 225 ? -1.272 2.393 -17.688 1 66.88 225 GLN A N 1
ATOM 1782 C CA . GLN A 1 225 ? -1.422 1.562 -16.5 1 66.88 225 GLN A CA 1
ATOM 1783 C C . GLN A 1 225 ? -0.216 1.704 -15.578 1 66.88 225 GLN A C 1
ATOM 1785 O O . GLN A 1 225 ? 0.921 1.803 -16.047 1 66.88 225 GLN A O 1
ATOM 1790 N N . MET A 1 226 ? -0.531 2.111 -14.367 1 74.75 226 MET A N 1
ATOM 1791 C CA . MET A 1 226 ? 0.509 2.057 -13.336 1 74.75 226 MET A CA 1
ATOM 1792 C C . MET A 1 226 ? 0.145 1.057 -12.25 1 74.75 226 MET A C 1
ATOM 1794 O O . MET A 1 226 ? -0.924 1.155 -11.641 1 74.75 226 MET A O 1
ATOM 1798 N N . ALA A 1 227 ? 1.026 0.076 -12.188 1 86.69 227 ALA A N 1
ATOM 1799 C CA . ALA A 1 227 ? 0.866 -0.818 -11.047 1 86.69 227 ALA A CA 1
ATOM 1800 C C . ALA A 1 227 ? 1.068 -0.07 -9.734 1 86.69 227 ALA A C 1
ATOM 1802 O O . ALA A 1 227 ? 1.542 1.069 -9.727 1 86.69 227 ALA A O 1
ATOM 1803 N N . VAL A 1 228 ? 0.637 -0.701 -8.641 1 90.62 228 VAL A N 1
ATOM 1804 C CA . VAL A 1 228 ? 0.723 -0.03 -7.348 1 90.62 228 VAL A CA 1
ATOM 1805 C C . VAL A 1 228 ? 1.179 -1.021 -6.277 1 90.62 228 VAL A C 1
ATOM 1807 O O . VAL A 1 228 ? 0.701 -2.156 -6.234 1 90.62 228 VAL A O 1
ATOM 1810 N N . ARG A 1 229 ? 2.244 -0.588 -5.52 1 94.5 229 ARG A N 1
ATOM 1811 C CA . ARG A 1 229 ? 2.605 -1.338 -4.324 1 94.5 229 ARG A CA 1
ATOM 1812 C C . ARG A 1 229 ? 1.659 -1.018 -3.17 1 94.5 229 ARG A C 1
ATOM 1814 O O . ARG A 1 229 ? 1.443 0.151 -2.844 1 94.5 229 ARG A O 1
ATOM 1821 N N . ASP A 1 230 ? 1.145 -2.057 -2.584 1 91.44 230 ASP A N 1
ATOM 1822 C CA . ASP A 1 230 ? 0.067 -1.844 -1.621 1 91.44 230 ASP A CA 1
ATOM 1823 C C . ASP A 1 230 ? 0.249 -2.727 -0.389 1 91.44 230 ASP A C 1
ATOM 1825 O O . ASP A 1 230 ? 0.932 -3.75 -0.448 1 91.44 230 ASP A O 1
ATOM 1829 N N . ARG A 1 231 ? -0.312 -2.244 0.717 1 90.69 231 ARG A N 1
ATOM 1830 C CA . ARG A 1 231 ? -0.45 -3 1.957 1 90.69 231 ARG A CA 1
ATOM 1831 C C . ARG A 1 231 ? 0.866 -3.668 2.34 1 90.69 231 ARG A C 1
ATOM 1833 O O . ARG A 1 231 ? 0.908 -4.879 2.574 1 90.69 231 ARG A O 1
ATOM 1840 N N . CYS A 1 232 ? 1.861 -2.928 2.467 1 94.69 232 CYS A N 1
ATOM 1841 C CA . CYS A 1 232 ? 3.184 -3.432 2.824 1 94.69 232 CYS A CA 1
ATOM 1842 C C . CYS A 1 232 ? 3.434 -3.289 4.32 1 94.69 232 CYS A C 1
ATOM 1844 O O . CYS A 1 232 ? 3.424 -2.178 4.852 1 94.69 232 CYS A O 1
ATOM 1846 N N . THR A 1 233 ? 3.717 -4.398 5.016 1 93.62 233 THR A N 1
ATOM 1847 C CA . THR A 1 233 ? 4.008 -4.395 6.445 1 93.62 233 THR A CA 1
ATOM 1848 C C . THR A 1 233 ? 5.344 -5.07 6.727 1 93.62 233 THR A C 1
ATOM 1850 O O . THR A 1 233 ? 5.582 -5.551 7.836 1 93.62 233 THR A O 1
ATOM 1853 N N . LEU A 1 234 ? 6.188 -5.145 5.684 1 94.81 234 LEU A N 1
ATOM 1854 C CA . LEU A 1 234 ? 7.527 -5.695 5.871 1 94.81 234 LEU A CA 1
ATOM 1855 C C . LEU A 1 234 ? 8.367 -4.785 6.758 1 94.81 234 LEU A C 1
ATOM 1857 O O . LEU A 1 234 ? 8.43 -3.574 6.527 1 94.81 234 LEU A O 1
ATOM 1861 N N . THR A 1 235 ? 9.008 -5.367 7.73 1 93.88 235 THR A N 1
ATOM 1862 C CA . THR A 1 235 ? 9.883 -4.59 8.602 1 93.88 235 THR A CA 1
ATOM 1863 C C . THR A 1 235 ? 11.344 -4.871 8.289 1 93.88 235 THR A C 1
ATOM 1865 O O . THR A 1 235 ? 12.234 -4.172 8.781 1 93.88 235 THR A O 1
ATOM 1868 N N . LYS A 1 236 ? 11.555 -5.914 7.543 1 94.19 236 LYS A N 1
ATOM 1869 C CA . LYS A 1 236 ? 12.883 -6.281 7.047 1 94.19 236 LYS A CA 1
ATOM 1870 C C . LYS A 1 236 ? 12.875 -6.453 5.531 1 94.19 236 LYS A C 1
ATOM 1872 O O . LYS A 1 236 ? 11.828 -6.723 4.938 1 94.19 236 LYS A O 1
ATOM 1877 N N . HIS A 1 237 ? 14.047 -6.238 5 1 95.69 237 HIS A N 1
ATOM 1878 C CA . HIS A 1 237 ? 14.172 -6.531 3.578 1 95.69 237 HIS A CA 1
ATOM 1879 C C . HIS A 1 237 ? 14.047 -8.023 3.311 1 95.69 237 HIS A C 1
ATOM 1881 O O . HIS A 1 237 ? 14.586 -8.844 4.059 1 95.69 237 HIS A O 1
ATOM 1887 N N . PHE A 1 238 ? 13.312 -8.359 2.32 1 96.69 238 PHE A N 1
ATOM 1888 C CA . PHE A 1 238 ? 13.141 -9.75 1.909 1 96.69 238 PHE A CA 1
ATOM 1889 C C . PHE A 1 238 ? 13.859 -10.016 0.59 1 96.69 238 PHE A C 1
ATOM 1891 O O . PHE A 1 238 ? 13.461 -9.5 -0.455 1 96.69 238 PHE A O 1
ATOM 1898 N N . TYR A 1 239 ? 14.922 -10.82 0.73 1 95.62 239 TYR A N 1
ATOM 1899 C CA . TYR A 1 239 ? 15.688 -11.234 -0.444 1 95.62 239 TYR A CA 1
ATOM 1900 C C . TYR A 1 239 ? 15.305 -12.648 -0.87 1 95.62 239 TYR A C 1
ATOM 1902 O O . TYR A 1 239 ? 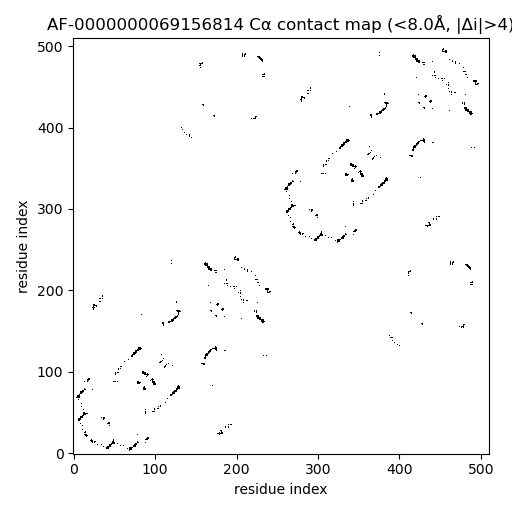15.203 -13.547 -0.034 1 95.62 239 TYR A O 1
ATOM 1910 N N . LEU A 1 240 ? 15.078 -12.82 -2.148 1 94.12 240 LEU A N 1
ATOM 1911 C CA . LEU A 1 240 ? 14.648 -14.117 -2.664 1 94.12 240 LEU A CA 1
ATOM 1912 C C . LEU A 1 240 ? 15.812 -15.094 -2.697 1 94.12 240 LEU A C 1
ATOM 1914 O O . LEU A 1 240 ? 15.609 -16.312 -2.732 1 94.12 240 LEU A O 1
ATOM 1918 N N . PHE A 1 241 ? 17.047 -14.594 -2.816 1 86.19 241 PHE A N 1
ATOM 1919 C CA . PHE A 1 241 ? 18.25 -15.422 -2.779 1 86.19 241 PHE A CA 1
ATOM 1920 C C . PHE A 1 241 ? 19.156 -15.008 -1.632 1 86.19 241 PHE A C 1
ATOM 1922 O O . PHE A 1 241 ? 19.266 -13.82 -1.322 1 86.19 241 PHE A O 1
ATOM 1929 N N . PRO A 1 242 ? 19.594 -16.062 -0.864 1 66.12 242 PRO A N 1
ATOM 1930 C CA . PRO A 1 242 ? 20.531 -15.695 0.202 1 66.12 242 PRO A CA 1
ATOM 1931 C C . PRO A 1 242 ? 21.781 -14.977 -0.321 1 66.12 242 PRO A C 1
ATOM 1933 O O . PRO A 1 242 ? 22.219 -15.234 -1.446 1 6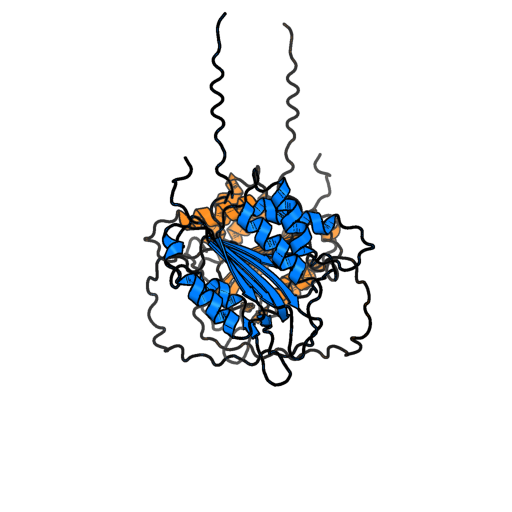6.12 242 PRO A O 1
ATOM 1936 N N . ARG A 1 243 ? 22 -13.773 0.136 1 53.84 243 ARG A N 1
ATOM 1937 C CA . ARG A 1 243 ? 23.219 -13.078 -0.248 1 53.84 243 ARG A CA 1
ATOM 1938 C C . ARG A 1 243 ? 24.438 -13.984 -0.12 1 53.84 243 ARG A C 1
ATOM 1940 O O . ARG A 1 243 ? 24.609 -14.664 0.898 1 53.84 243 ARG A O 1
ATOM 1947 N N . VAL A 1 244 ? 24.766 -14.641 -1.123 1 46.75 244 VAL A N 1
ATOM 1948 C CA . VAL A 1 244 ? 26 -15.414 -1.077 1 46.75 244 VAL A CA 1
ATOM 1949 C C . VAL A 1 244 ? 27.125 -14.57 -0.489 1 46.75 244 VAL A C 1
ATOM 1951 O O . VAL A 1 244 ? 27.422 -13.484 -0.997 1 46.75 244 VAL A O 1
ATOM 1954 N N . LEU A 1 245 ? 27.219 -14.539 0.785 1 41.78 245 LEU A N 1
ATOM 1955 C CA . LEU A 1 245 ? 28.438 -13.961 1.351 1 41.78 245 LEU A CA 1
ATOM 1956 C C . LEU A 1 245 ? 29.672 -14.484 0.626 1 41.78 245 LEU A C 1
ATOM 1958 O O . LEU A 1 245 ? 29.922 -15.688 0.61 1 41.78 245 LEU A O 1
ATOM 1962 N N . THR A 1 246 ? 29.875 -14.109 -0.574 1 37.28 246 THR A N 1
ATOM 1963 C CA . THR A 1 246 ? 31.188 -14.406 -1.136 1 37.28 246 THR A CA 1
ATOM 1964 C C . THR A 1 246 ? 32.281 -14.094 -0.129 1 37.28 246 THR A C 1
ATOM 1966 O O . THR A 1 246 ? 32.5 -12.938 0.248 1 37.28 246 THR A O 1
ATOM 1969 N N . THR A 1 247 ? 32.438 -14.852 0.907 1 36.72 247 THR A N 1
ATOM 1970 C CA . THR A 1 247 ? 33.719 -14.875 1.609 1 36.72 247 THR A CA 1
ATOM 1971 C C . THR A 1 247 ? 34.875 -15.094 0.631 1 36.72 247 THR A C 1
ATOM 1973 O O . THR A 1 247 ? 35.031 -16.188 0.096 1 36.72 247 THR A O 1
ATOM 1976 N N . VAL A 1 248 ? 35.156 -14.258 -0.319 1 34.41 248 VAL A N 1
ATOM 1977 C CA . VAL A 1 248 ? 36.438 -14.281 -1.001 1 34.41 248 VAL A CA 1
ATOM 1978 C C . VAL A 1 248 ? 37.562 -14.227 0.026 1 34.41 248 VAL A C 1
ATOM 1980 O O . VAL A 1 248 ? 37.719 -13.234 0.731 1 34.41 248 VAL A O 1
ATOM 1983 N N . ASN A 1 249 ? 37.875 -15.32 0.641 1 32.72 249 ASN A N 1
ATOM 1984 C CA . ASN A 1 249 ? 39.188 -15.547 1.222 1 32.72 249 ASN A CA 1
ATOM 1985 C C . ASN A 1 249 ? 40.312 -15.234 0.222 1 32.72 249 ASN A C 1
ATOM 1987 O O . ASN A 1 249 ? 40.469 -15.953 -0.765 1 32.72 249 ASN A O 1
ATOM 1991 N N . VAL A 1 250 ? 40.625 -14.016 -0.108 1 30.77 250 VAL A N 1
ATOM 1992 C CA . VAL A 1 250 ? 41.875 -13.617 -0.743 1 30.77 250 VAL A CA 1
ATOM 1993 C C . VAL A 1 250 ? 43.031 -14.18 0.045 1 30.77 250 VAL A C 1
ATOM 1995 O O . VAL A 1 250 ? 43.25 -13.812 1.205 1 30.77 250 VAL A O 1
ATOM 1998 N N . ILE A 1 251 ? 43.312 -15.406 -0.194 1 29.66 251 ILE A N 1
ATOM 1999 C CA . ILE A 1 251 ? 44.594 -15.992 0.162 1 29.66 251 ILE A CA 1
ATOM 2000 C C . ILE A 1 251 ? 45.75 -15.117 -0.382 1 29.66 251 ILE A C 1
ATOM 2002 O O . ILE A 1 251 ? 45.844 -14.914 -1.593 1 29.66 251 ILE A O 1
ATOM 2006 N N . ASN A 1 252 ? 46.094 -14.062 0.324 1 30.31 252 ASN A N 1
ATOM 2007 C CA . ASN A 1 252 ? 47.406 -13.43 0.184 1 30.31 252 ASN A CA 1
ATOM 2008 C C . ASN A 1 252 ? 48.5 -14.461 0.104 1 30.31 252 ASN A C 1
ATOM 2010 O O . ASN A 1 252 ? 48.844 -15.109 1.102 1 30.31 252 ASN A O 1
ATOM 2014 N N . VAL A 1 253 ? 48.562 -15.227 -0.995 1 24.55 253 VAL A N 1
ATOM 2015 C CA . VAL A 1 253 ? 49.75 -16 -1.304 1 24.55 253 VAL A CA 1
ATOM 2016 C C . VAL A 1 253 ? 50.938 -15.055 -1.457 1 24.55 253 VAL A C 1
ATOM 2018 O O . VAL A 1 253 ? 50.969 -14.203 -2.348 1 24.55 253 VAL A O 1
ATOM 2021 N N . PHE A 1 254 ? 51.562 -14.633 -0.339 1 27.8 254 PHE A N 1
ATOM 2022 C CA . PHE A 1 254 ? 52.938 -14.148 -0.227 1 27.8 254 PHE A CA 1
ATOM 2023 C C . PHE A 1 254 ? 53.906 -15.094 -0.926 1 27.8 254 PHE A C 1
ATOM 2025 O O . PHE A 1 254 ? 54 -16.266 -0.543 1 27.8 254 PHE A O 1
ATOM 2032 N N . MET A 1 255 ? 53.75 -15.188 -2.322 1 22.97 255 MET A N 1
ATOM 2033 C CA . MET A 1 255 ? 55.062 -15.508 -2.906 1 22.97 255 MET A CA 1
ATOM 2034 C C . MET A 1 255 ? 56 -14.305 -2.848 1 22.97 255 MET A C 1
ATOM 2036 O O . MET A 1 255 ? 55.562 -13.164 -3.004 1 22.97 255 MET A O 1
ATOM 2040 N N . MET B 1 1 ? 24.094 25.703 -4.531 1 27.66 1 MET B N 1
ATOM 2041 C CA . MET B 1 1 ? 23.078 26.469 -3.805 1 27.66 1 MET B CA 1
ATOM 2042 C C . MET B 1 1 ? 21.703 25.844 -3.975 1 27.66 1 MET B C 1
ATOM 2044 O O . MET B 1 1 ? 21.297 25.516 -5.09 1 27.66 1 MET B O 1
ATOM 2048 N N . ALA B 1 2 ? 21.141 25.078 -3.041 1 41.75 2 ALA B N 1
ATOM 2049 C CA . ALA B 1 2 ? 19.766 24.672 -3.307 1 41.75 2 ALA B CA 1
ATOM 2050 C C . ALA B 1 2 ? 19 25.75 -4.066 1 41.75 2 ALA B C 1
ATOM 2052 O O . ALA B 1 2 ? 19.203 26.953 -3.818 1 41.75 2 ALA B O 1
ATOM 2053 N N . PRO B 1 3 ? 18.469 25.656 -5.203 1 42.5 3 PRO B N 1
ATOM 2054 C CA . PRO B 1 3 ? 17.953 26.891 -5.793 1 42.5 3 PRO B CA 1
ATOM 2055 C C . PRO B 1 3 ? 17.188 27.734 -4.781 1 42.5 3 PRO B C 1
ATOM 2057 O O . PRO B 1 3 ? 16.547 27.203 -3.879 1 42.5 3 PRO B O 1
ATOM 2060 N N . ALA B 1 4 ? 17.609 28.922 -4.418 1 46.88 4 ALA B N 1
ATOM 2061 C CA . ALA B 1 4 ? 17.203 30 -3.518 1 46.88 4 ALA B CA 1
ATOM 2062 C C . ALA B 1 4 ? 15.688 29.984 -3.312 1 46.88 4 ALA B C 1
ATOM 2064 O O . ALA B 1 4 ? 15.195 30.297 -2.223 1 46.88 4 ALA B O 1
ATOM 2065 N N . ASN B 1 5 ? 14.727 29.656 -4.344 1 54.22 5 ASN B N 1
ATOM 2066 C CA . ASN B 1 5 ? 13.305 29.969 -4.344 1 54.22 5 ASN B CA 1
ATOM 2067 C C . ASN B 1 5 ? 12.445 28.719 -4.195 1 54.22 5 ASN B C 1
ATOM 2069 O O . ASN B 1 5 ? 11.266 28.719 -4.531 1 54.22 5 ASN B O 1
ATOM 2073 N N . ARG B 1 6 ? 12.977 27.547 -3.775 1 64.38 6 ARG B N 1
ATOM 2074 C CA . ARG B 1 6 ? 12.148 26.344 -3.709 1 64.38 6 ARG B CA 1
ATOM 2075 C C . ARG B 1 6 ? 11.406 26.281 -2.381 1 64.38 6 ARG B C 1
ATOM 2077 O O . ARG B 1 6 ? 12.008 26.406 -1.314 1 64.38 6 ARG B O 1
ATOM 2084 N N . THR B 1 7 ? 10.078 26.422 -2.518 1 82.88 7 THR B N 1
ATOM 2085 C CA . THR B 1 7 ? 9.242 26.312 -1.328 1 82.88 7 THR B CA 1
ATOM 2086 C C . THR B 1 7 ? 8.555 24.938 -1.28 1 82.88 7 THR B C 1
ATOM 2088 O O . THR B 1 7 ? 7.844 24.562 -2.215 1 82.88 7 THR B O 1
ATOM 2091 N N . ARG B 1 8 ? 8.945 24.078 -0.27 1 94.5 8 ARG B N 1
ATOM 2092 C CA . ARG B 1 8 ? 8.219 22.844 -0.026 1 94.5 8 ARG B CA 1
ATOM 2093 C C . ARG B 1 8 ? 6.945 23.094 0.777 1 94.5 8 ARG B C 1
ATOM 2095 O O . ARG B 1 8 ? 6.945 23.906 1.701 1 94.5 8 ARG B O 1
ATOM 2102 N N . MET B 1 9 ? 5.91 22.484 0.317 1 97.75 9 MET B N 1
ATOM 2103 C CA . MET B 1 9 ? 4.617 22.703 0.958 1 97.75 9 MET B CA 1
ATOM 2104 C C . MET B 1 9 ? 4.129 21.438 1.648 1 97.75 9 MET B C 1
ATOM 2106 O O . MET B 1 9 ? 4.336 20.328 1.146 1 97.75 9 MET B O 1
ATOM 2110 N N . ALA B 1 10 ? 3.471 21.641 2.795 1 98.5 10 ALA B N 1
ATOM 2111 C CA . ALA B 1 10 ? 2.822 20.547 3.51 1 98.5 10 ALA B CA 1
ATOM 2112 C C . ALA B 1 10 ? 1.455 20.969 4.039 1 98.5 10 ALA B C 1
ATOM 2114 O O . ALA B 1 10 ? 1.263 22.109 4.43 1 98.5 10 ALA B O 1
ATOM 2115 N N . LEU B 1 11 ? 0.531 20.047 3.992 1 98.75 11 LEU B N 1
ATOM 2116 C CA . LEU B 1 11 ? -0.782 20.203 4.609 1 98.75 11 LEU B CA 1
ATOM 2117 C C . LEU B 1 11 ? -0.907 19.328 5.852 1 98.75 11 LEU B C 1
ATOM 2119 O O . LEU B 1 11 ? -0.622 18.125 5.801 1 98.75 11 LEU B O 1
ATOM 2123 N N . LEU B 1 12 ? -1.235 19.938 6.984 1 98.62 12 LEU B N 1
ATOM 2124 C CA . LEU B 1 12 ? -1.405 19.234 8.25 1 98.62 12 LEU B CA 1
ATOM 2125 C C . LEU B 1 12 ? -2.791 19.484 8.828 1 98.62 12 LEU B C 1
ATOM 2127 O O . LEU B 1 12 ? -3.111 20.609 9.219 1 98.62 12 LEU B O 1
ATOM 2131 N N . ILE B 1 13 ? -3.621 18.453 8.828 1 98.19 13 ILE B N 1
ATOM 2132 C CA . ILE B 1 13 ? -4.957 18.531 9.406 1 98.19 13 ILE B CA 1
ATOM 2133 C C . ILE B 1 13 ? -5.027 17.688 10.672 1 98.19 13 ILE B C 1
ATOM 2135 O O . ILE B 1 13 ? -4.758 16.484 10.641 1 98.19 13 ILE B O 1
ATOM 2139 N N . THR B 1 14 ? -5.418 18.312 11.781 1 96.94 14 THR B N 1
ATOM 2140 C CA . THR B 1 14 ? -5.516 17.625 13.055 1 96.94 14 THR B CA 1
ATOM 2141 C C . THR B 1 14 ? -6.875 17.859 13.711 1 96.94 14 THR B C 1
ATOM 2143 O O . THR B 1 14 ? -7.207 19 14.047 1 96.94 14 THR B O 1
ATOM 2146 N N . ASN B 1 15 ? -7.633 16.828 13.859 1 94.88 15 ASN B N 1
ATOM 2147 C CA . ASN B 1 15 ? -8.867 16.938 14.625 1 94.88 15 ASN B CA 1
ATOM 2148 C C . ASN B 1 15 ? -8.672 16.484 16.078 1 94.88 15 ASN B C 1
ATOM 2150 O O . ASN B 1 15 ? -8.273 15.352 16.328 1 94.88 15 ASN B O 1
ATOM 2154 N N . VAL B 1 16 ? -8.93 17.359 17 1 93.81 16 VAL B N 1
ATOM 2155 C CA . VAL B 1 16 ? -8.672 17.094 18.406 1 93.81 16 VAL B CA 1
ATOM 2156 C C . VAL B 1 16 ? -9.992 17 19.172 1 93.81 16 VAL B C 1
ATOM 2158 O O . VAL B 1 16 ? -10.219 16.047 19.922 1 93.81 16 VAL B O 1
ATOM 2161 N N . HIS B 1 17 ? -10.844 17.969 18.953 1 94 17 HIS B N 1
ATOM 2162 C CA . HIS B 1 17 ? -12.102 18.047 19.688 1 94 17 HIS B CA 1
ATOM 2163 C C . HIS B 1 17 ? -13.281 17.641 18.828 1 94 17 HIS B C 1
ATOM 2165 O O . HIS B 1 17 ? -13.484 18.203 17.75 1 94 17 HIS B O 1
ATOM 2171 N N . PHE B 1 18 ? -14.102 16.734 19.359 1 90.44 18 PHE B N 1
ATOM 2172 C CA . PHE B 1 18 ? -15.258 16.203 18.641 1 90.44 18 PHE B CA 1
ATOM 2173 C C . PHE B 1 18 ? -16.547 16.547 19.359 1 90.44 18 PHE B C 1
ATOM 2175 O O . PHE B 1 18 ? -16.562 16.688 20.594 1 90.44 18 PHE B O 1
ATOM 2182 N N . ASP B 1 19 ? -17.562 16.688 18.625 1 90.19 19 ASP B N 1
ATOM 2183 C CA . ASP B 1 19 ? -18.859 17.047 19.203 1 90.19 19 ASP B CA 1
ATOM 2184 C C . ASP B 1 19 ? -19.422 15.875 20 1 90.19 19 ASP B C 1
ATOM 2186 O O . ASP B 1 19 ? -19.922 16.062 21.109 1 90.19 19 ASP B O 1
ATOM 2190 N N . LYS B 1 20 ? -19.375 14.695 19.453 1 85.69 20 LYS B N 1
ATOM 2191 C CA . LYS B 1 20 ? -20.016 13.539 20.062 1 85.69 20 LYS B CA 1
ATOM 2192 C C . LYS B 1 20 ? -19.016 12.422 20.344 1 85.69 20 LYS B C 1
ATOM 2194 O O . LYS B 1 20 ? -19.172 11.664 21.297 1 85.69 20 LYS B O 1
ATOM 2199 N N . GLU B 1 21 ? -18.031 12.375 19.484 1 82.56 21 GLU B N 1
ATOM 2200 C CA . GLU B 1 21 ? -16.984 11.383 19.719 1 82.56 21 GLU B CA 1
ATOM 2201 C C . GLU B 1 21 ? -16.016 11.859 20.797 1 82.56 21 GLU B C 1
ATOM 2203 O O . GLU B 1 21 ? -15.969 13.047 21.125 1 82.56 21 GLU B O 1
ATOM 2208 N N . ASN B 1 22 ? -15.227 10.914 21.297 1 84 22 ASN B N 1
ATOM 2209 C CA . ASN B 1 22 ? -14.219 11.25 22.297 1 84 22 ASN B CA 1
ATOM 2210 C C . ASN B 1 22 ? -13.141 12.156 21.703 1 84 22 ASN B C 1
ATOM 2212 O O . ASN B 1 22 ? -12.727 11.977 20.562 1 84 22 ASN B O 1
ATOM 2216 N N . ASP B 1 23 ? -12.797 13.047 22.562 1 89.62 23 ASP B N 1
ATOM 2217 C CA . ASP B 1 23 ? -11.656 13.867 22.172 1 89.62 23 ASP B CA 1
ATOM 2218 C C . ASP B 1 23 ? -10.391 13.023 22.062 1 89.62 23 ASP B C 1
ATOM 2220 O O . ASP B 1 23 ? -10.297 11.945 22.656 1 89.62 23 ASP B O 1
ATOM 2224 N N . ARG B 1 24 ? -9.5 13.539 21.25 1 88.88 24 ARG B N 1
ATOM 2225 C CA . ARG B 1 24 ? -8.25 12.812 21.047 1 88.88 24 ARG B CA 1
ATOM 2226 C C . ARG B 1 24 ? -7.117 13.422 21.859 1 88.88 24 ARG B C 1
ATOM 2228 O O . ARG B 1 24 ? -6.32 14.203 21.344 1 88.88 24 ARG B O 1
ATOM 2235 N N . ASP B 1 25 ? -7.039 12.922 23.047 1 86.25 25 ASP B N 1
ATOM 2236 C CA . ASP B 1 25 ? -5.961 13.375 23.922 1 86.25 25 ASP B CA 1
ATOM 2237 C C . ASP B 1 25 ? -4.594 13.016 23.344 1 86.25 25 ASP B C 1
ATOM 2239 O O . ASP B 1 25 ? -4.383 11.883 22.906 1 86.25 25 ASP B O 1
ATOM 2243 N N . GLY B 1 26 ? -3.697 13.977 23.328 1 89.5 26 GLY B N 1
ATOM 2244 C CA . GLY B 1 26 ? -2.371 13.742 22.781 1 89.5 26 GLY B CA 1
ATOM 2245 C C . GLY B 1 26 ? -2.234 14.195 21.328 1 89.5 26 GLY B C 1
ATOM 2246 O O . GLY B 1 26 ? -1.123 14.289 20.812 1 89.5 26 GLY B O 1
ATOM 2247 N N . ALA B 1 27 ? -3.359 14.516 20.734 1 91.75 27 ALA B N 1
ATOM 2248 C CA . ALA B 1 27 ? -3.344 14.898 19.328 1 91.75 27 ALA B CA 1
ATOM 2249 C C . ALA B 1 27 ? -2.627 16.234 19.125 1 91.75 27 ALA B C 1
ATOM 2251 O O . ALA B 1 27 ? -2.006 16.469 18.094 1 91.75 27 ALA B O 1
ATOM 2252 N N . GLU B 1 28 ? -2.713 17.047 20.125 1 94.62 28 GLU B N 1
ATOM 2253 C CA . GLU B 1 28 ? -2.004 18.312 20.047 1 94.62 28 GLU B CA 1
ATOM 2254 C C . GLU B 1 28 ? -0.492 18.109 20.031 1 94.62 28 GLU B C 1
ATOM 2256 O O . GLU B 1 28 ? 0.234 18.828 19.344 1 94.62 28 GLU B O 1
ATOM 2261 N N . LYS B 1 29 ? -0.074 17.172 20.844 1 94.38 29 LYS B N 1
ATOM 2262 C CA . LYS B 1 29 ? 1.345 16.828 20.828 1 94.38 29 LYS B CA 1
ATOM 2263 C C . LYS B 1 29 ? 1.769 16.266 19.469 1 94.38 29 LYS B C 1
ATOM 2265 O O . LYS B 1 29 ? 2.824 16.641 18.953 1 94.38 29 LYS B O 1
ATOM 2270 N N . ASP B 1 30 ? 0.956 15.422 18.875 1 95.12 30 ASP B N 1
ATOM 2271 C CA . ASP B 1 30 ? 1.207 14.914 17.531 1 95.12 30 ASP B CA 1
ATOM 2272 C C . ASP B 1 30 ? 1.343 16.062 16.531 1 95.12 30 ASP B C 1
ATOM 2274 O O . ASP B 1 30 ? 2.254 16.062 15.695 1 95.12 30 ASP B O 1
ATOM 2278 N N . GLU B 1 31 ? 0.409 16.969 16.656 1 97.06 31 GLU B N 1
ATOM 2279 C CA . GLU B 1 31 ? 0.411 18.109 15.742 1 97.06 31 GLU B CA 1
ATOM 2280 C C . GLU B 1 31 ? 1.699 18.922 15.875 1 97.06 31 GLU B C 1
ATOM 2282 O O . GLU B 1 31 ? 2.318 19.281 14.867 1 97.06 31 GLU B O 1
ATOM 2287 N N . GLU B 1 32 ? 2.02 19.188 17.031 1 97.38 32 GLU B N 1
ATOM 2288 C CA . GLU B 1 32 ? 3.223 19.969 17.297 1 97.38 32 GLU B CA 1
ATOM 2289 C C . GLU B 1 32 ? 4.469 19.25 16.797 1 97.38 32 GLU B C 1
ATOM 2291 O O . GLU B 1 32 ? 5.293 19.844 16.094 1 97.38 32 GLU B O 1
ATOM 2296 N N . ASP B 1 33 ? 4.578 18.047 17.125 1 97.06 33 ASP B N 1
ATOM 2297 C CA . ASP B 1 33 ? 5.762 17.266 16.75 1 97.06 33 ASP B CA 1
ATOM 2298 C C . ASP B 1 33 ? 5.859 17.125 15.234 1 97.06 33 ASP B C 1
ATOM 2300 O O . ASP B 1 33 ? 6.938 17.297 14.656 1 97.06 33 ASP B O 1
ATOM 2304 N N . MET B 1 34 ? 4.773 16.844 14.617 1 97.56 34 MET B N 1
ATOM 2305 C CA . MET B 1 34 ? 4.766 16.688 13.164 1 97.56 34 MET B CA 1
ATOM 2306 C C . MET B 1 34 ? 5.082 18.016 12.477 1 97.56 34 MET B C 1
ATOM 2308 O O . MET B 1 34 ? 5.832 18.047 11.5 1 97.56 34 MET B O 1
ATOM 2312 N N . SER B 1 35 ? 4.5 19.047 13 1 98 35 SER B N 1
ATOM 2313 C CA . SER B 1 35 ? 4.77 20.359 12.445 1 98 35 SER B CA 1
ATOM 2314 C C . SER B 1 35 ? 6.254 20.719 12.547 1 98 35 SER B C 1
ATOM 2316 O O . SER B 1 35 ? 6.859 21.141 11.562 1 98 35 SER B O 1
ATOM 2318 N N . LYS B 1 36 ? 6.812 20.516 13.664 1 97.81 36 LYS B N 1
ATOM 2319 C CA . LYS B 1 36 ? 8.227 20.797 13.867 1 97.81 36 LYS B CA 1
ATOM 2320 C C . LYS B 1 36 ? 9.094 19.969 12.922 1 97.81 36 LYS B C 1
ATOM 2322 O O . LYS B 1 36 ? 10.055 20.484 12.336 1 97.81 36 LYS B O 1
ATOM 2327 N N . LEU B 1 37 ? 8.734 18.734 12.766 1 97.56 37 LEU B N 1
ATOM 2328 C CA . LEU B 1 37 ? 9.484 17.859 11.875 1 97.56 37 LEU B CA 1
ATOM 2329 C C . LEU B 1 37 ? 9.43 18.375 10.438 1 97.56 37 LEU B C 1
ATOM 2331 O O . LEU B 1 37 ? 10.461 18.516 9.781 1 97.56 37 LEU B O 1
ATOM 2335 N N . LEU B 1 38 ? 8.25 18.672 9.953 1 97.62 38 LEU B N 1
ATOM 2336 C CA . LEU B 1 38 ? 8.078 19.109 8.57 1 97.62 38 LEU B CA 1
ATOM 2337 C C . LEU B 1 38 ? 8.812 20.422 8.328 1 97.62 38 LEU B C 1
ATOM 2339 O O . LEU B 1 38 ? 9.453 20.594 7.285 1 97.62 38 LEU B O 1
ATOM 2343 N N . ILE B 1 39 ? 8.766 21.297 9.297 1 96.69 39 ILE B N 1
ATOM 2344 C CA . ILE B 1 39 ? 9.477 22.562 9.188 1 96.69 39 ILE B CA 1
ATOM 2345 C C . ILE B 1 39 ? 10.977 22.312 9.117 1 96.69 39 ILE B C 1
ATOM 2347 O O . ILE B 1 39 ? 11.68 22.906 8.297 1 96.69 39 ILE B O 1
ATOM 2351 N N . SER B 1 40 ? 11.438 21.422 9.938 1 95.44 40 SER B N 1
ATOM 2352 C CA . SER B 1 40 ? 12.859 21.109 9.953 1 95.44 40 SER B CA 1
ATOM 2353 C C . SER B 1 40 ? 13.305 20.5 8.625 1 95.44 40 SER B C 1
ATOM 2355 O O . SER B 1 40 ? 14.477 20.562 8.266 1 95.44 40 SER B O 1
ATOM 2357 N N . LEU B 1 41 ? 12.391 19.922 7.906 1 94.75 41 LEU B N 1
ATOM 2358 C CA . LEU B 1 41 ? 12.68 19.312 6.609 1 94.75 41 LEU B CA 1
ATOM 2359 C C . LEU B 1 41 ? 12.523 20.344 5.488 1 94.75 41 LEU B C 1
ATOM 2361 O O . LEU B 1 41 ? 12.664 20 4.309 1 94.75 41 LEU B O 1
ATOM 2365 N N . GLY B 1 42 ? 12.156 21.547 5.777 1 94.25 42 GLY B N 1
ATOM 2366 C CA . GLY B 1 42 ? 12.117 22.641 4.809 1 94.25 42 GLY B CA 1
ATOM 2367 C C . GLY B 1 42 ? 10.727 22.906 4.27 1 94.25 42 GLY B C 1
ATOM 2368 O O . GLY B 1 42 ? 10.57 23.609 3.273 1 94.25 42 GLY B O 1
ATOM 2369 N N . TYR B 1 43 ? 9.727 22.375 4.906 1 96.94 43 TYR B N 1
ATOM 2370 C CA . TYR B 1 43 ? 8.375 22.547 4.391 1 96.94 43 TYR B CA 1
ATOM 2371 C C . TYR B 1 43 ? 7.684 23.734 5.059 1 96.94 43 TYR B C 1
ATOM 2373 O O . TYR B 1 43 ? 7.844 23.953 6.258 1 96.94 43 TYR B O 1
ATOM 2381 N N . ASN B 1 44 ? 6.988 24.484 4.227 1 97.19 44 ASN B N 1
ATOM 2382 C CA . ASN B 1 44 ? 5.961 25.391 4.734 1 97.19 44 ASN B CA 1
ATOM 2383 C C . ASN B 1 44 ? 4.676 24.641 5.082 1 97.19 44 ASN B C 1
ATOM 2385 O O . ASN B 1 44 ? 4.031 24.078 4.203 1 97.19 44 ASN B O 1
ATOM 2389 N N . VAL B 1 45 ? 4.293 24.75 6.367 1 98 45 VAL B N 1
ATOM 2390 C CA . VAL B 1 45 ? 3.217 23.875 6.844 1 98 45 VAL B CA 1
ATOM 2391 C C . VAL B 1 45 ? 1.922 24.688 6.965 1 98 45 VAL B C 1
ATOM 2393 O O . VAL B 1 45 ? 1.845 25.641 7.742 1 98 45 VAL B O 1
ATOM 2396 N N . GLU B 1 46 ? 0.947 24.312 6.195 1 97.75 46 GLU B N 1
ATOM 2397 C CA . GLU B 1 46 ? -0.42 24.797 6.371 1 97.75 46 GLU B CA 1
ATOM 2398 C C . GLU B 1 46 ? -1.185 23.938 7.367 1 97.75 46 GLU B C 1
ATOM 2400 O O . GLU B 1 46 ? -1.404 22.75 7.125 1 97.75 46 GLU B O 1
ATOM 2405 N N . ARG B 1 47 ? -1.664 24.578 8.398 1 97.62 47 ARG B N 1
ATOM 2406 C CA . ARG B 1 47 ? -2.279 23.812 9.484 1 97.62 47 ARG B CA 1
ATOM 2407 C C . ARG B 1 47 ? -3.775 24.094 9.57 1 97.62 47 ARG B C 1
ATOM 2409 O O . ARG B 1 47 ? -4.211 25.25 9.406 1 97.62 47 ARG B O 1
ATOM 2416 N N . HIS B 1 48 ? -4.527 23.062 9.766 1 97.31 48 HIS B N 1
ATOM 2417 C CA . HIS B 1 48 ? -5.957 23.141 10.055 1 97.31 48 HIS B CA 1
ATOM 2418 C C . HIS B 1 48 ? -6.32 22.281 11.258 1 97.31 48 HIS B C 1
ATOM 2420 O O . HIS B 1 48 ? -5.797 21.172 11.414 1 97.31 48 HIS B O 1
ATOM 2426 N N . ARG B 1 49 ? -7.207 22.781 12.07 1 96.12 49 ARG B N 1
ATOM 2427 C CA . ARG B 1 49 ? -7.652 22.047 13.25 1 96.12 49 ARG B CA 1
ATOM 2428 C C . ARG B 1 49 ? -9.172 21.906 13.266 1 96.12 49 ARG B C 1
ATOM 2430 O O . ARG B 1 49 ? -9.891 22.828 12.898 1 96.12 49 ARG B O 1
ATOM 2437 N N . ASP B 1 50 ? -9.531 20.719 13.688 1 95.62 50 ASP B N 1
ATOM 2438 C CA . ASP B 1 50 ? -10.922 20.422 14.008 1 95.62 50 ASP B CA 1
ATOM 2439 C C . ASP B 1 50 ? -11.844 20.75 12.836 1 95.62 50 ASP B C 1
ATOM 2441 O O . ASP B 1 50 ? -12.797 21.516 12.977 1 95.62 50 ASP B O 1
ATOM 2445 N N . LEU B 1 51 ? -11.5 20.031 11.797 1 92.31 51 LEU B N 1
ATOM 2446 C CA . LEU B 1 51 ? -12.297 20.156 10.586 1 92.31 51 LEU B CA 1
ATOM 2447 C C . LEU B 1 51 ? -13.344 19.047 10.5 1 92.31 51 LEU B C 1
ATOM 2449 O O . LEU B 1 51 ? -13.133 17.953 11.031 1 92.31 51 LEU B O 1
ATOM 2453 N N . SER B 1 52 ? -14.445 19.297 9.953 1 87.38 52 SER B N 1
ATOM 2454 C CA . SER B 1 52 ? -15.461 18.312 9.594 1 87.38 52 SER B CA 1
ATOM 2455 C C . SER B 1 52 ? -15.375 17.938 8.117 1 87.38 52 SER B C 1
ATOM 2457 O O . SER B 1 52 ? -14.344 17.453 7.656 1 87.38 52 SER B O 1
ATOM 2459 N N . GLY B 1 53 ? -16.594 18.109 7.383 1 75.38 53 GLY B N 1
ATOM 2460 C CA . GLY B 1 53 ? -16.609 17.969 5.934 1 75.38 53 GLY B CA 1
ATOM 2461 C C . GLY B 1 53 ? -15.625 18.875 5.23 1 75.38 53 GLY B C 1
ATOM 2462 O O . GLY B 1 53 ? -15.195 18.594 4.109 1 75.38 53 GLY B O 1
ATOM 2463 N N . ALA B 1 54 ? -15.102 19.703 5.941 1 87.88 54 ALA B N 1
ATOM 2464 C CA . ALA B 1 54 ? -14.18 20.703 5.406 1 87.88 54 ALA B CA 1
ATOM 2465 C C . ALA B 1 54 ? -12.812 20.094 5.137 1 87.88 54 ALA B C 1
ATOM 2467 O O . ALA B 1 54 ? -11.977 20.688 4.453 1 87.88 54 ALA B O 1
ATOM 2468 N N . MET B 1 55 ? -12.578 18.906 5.578 1 93.81 55 MET B N 1
ATOM 2469 C CA . MET B 1 55 ? -11.297 18.266 5.289 1 93.81 55 MET B CA 1
ATOM 2470 C C . MET B 1 55 ? -11.117 18.062 3.789 1 93.81 55 MET B C 1
ATOM 2472 O O . MET B 1 55 ? -10.039 18.312 3.252 1 93.81 55 MET B O 1
ATOM 2476 N N . ASP B 1 56 ? -12.211 17.609 3.168 1 94.62 56 ASP B N 1
ATOM 2477 C CA . ASP B 1 56 ? -12.172 17.406 1.723 1 94.62 56 ASP B CA 1
ATOM 2478 C C . ASP B 1 56 ? -11.82 18.703 1.002 1 94.62 56 ASP B C 1
ATOM 2480 O O . ASP B 1 56 ? -10.953 18.719 0.128 1 94.62 56 ASP B O 1
ATOM 2484 N N . GLU B 1 57 ? -12.461 19.75 1.443 1 95.38 57 GLU B N 1
ATOM 2485 C CA . GLU B 1 57 ? -12.227 21.062 0.846 1 95.38 57 GLU B CA 1
ATOM 2486 C C . GLU B 1 57 ? -10.797 21.531 1.106 1 95.38 57 GLU B C 1
ATOM 2488 O O . GLU B 1 57 ? -10.188 22.188 0.258 1 95.38 57 GLU B O 1
ATOM 2493 N N . ALA B 1 58 ? -10.289 21.266 2.244 1 97.12 58 ALA B N 1
ATOM 2494 C CA . ALA B 1 58 ? -8.93 21.656 2.576 1 97.12 58 ALA B CA 1
ATOM 2495 C C . ALA B 1 58 ? -7.918 21 1.649 1 97.12 58 ALA B C 1
ATOM 2497 O O . ALA B 1 58 ? -7 21.641 1.145 1 97.12 58 ALA B O 1
ATOM 2498 N N . VAL B 1 59 ? -8.109 19.703 1.391 1 97.75 59 VAL B N 1
ATOM 2499 C CA . VAL B 1 59 ? -7.207 18.984 0.494 1 97.75 59 VAL B CA 1
ATOM 2500 C C . VAL B 1 59 ? -7.367 19.5 -0.93 1 97.75 59 VAL B C 1
ATOM 2502 O O . VAL B 1 59 ? -6.379 19.703 -1.639 1 97.75 59 VAL B O 1
ATOM 2505 N N . LYS B 1 60 ? -8.609 19.734 -1.286 1 96.94 60 LYS B N 1
ATOM 2506 C CA . LYS B 1 60 ? -8.875 20.281 -2.615 1 96.94 60 LYS B CA 1
ATOM 2507 C C . LYS B 1 60 ? -8.203 21.641 -2.801 1 96.94 60 LYS B C 1
ATOM 2509 O O . LYS B 1 60 ? -7.555 21.875 -3.82 1 96.94 60 LYS B O 1
ATOM 2514 N N . ARG B 1 61 ? -8.375 22.469 -1.857 1 97.25 61 ARG B N 1
ATOM 2515 C CA . ARG B 1 61 ? -7.754 23.781 -1.918 1 97.25 61 ARG B CA 1
ATOM 2516 C C . ARG B 1 61 ? -6.234 23.672 -1.967 1 97.25 61 ARG B C 1
ATOM 2518 O O . ARG B 1 61 ? -5.578 24.375 -2.74 1 97.25 61 ARG B O 1
ATOM 2525 N N . PHE B 1 62 ? -5.727 22.828 -1.214 1 97.88 62 PHE B N 1
ATOM 2526 C CA . PHE B 1 62 ? -4.285 22.609 -1.203 1 97.88 62 PHE B CA 1
ATOM 2527 C C . PHE B 1 62 ? -3.791 22.188 -2.582 1 97.88 62 PHE B C 1
ATOM 2529 O O . PHE B 1 62 ? -2.758 22.672 -3.051 1 97.88 62 PHE B O 1
ATOM 2536 N N . SER B 1 63 ? -4.531 21.281 -3.211 1 97.62 63 SER B N 1
ATOM 2537 C CA . SER B 1 63 ? -4.152 20.766 -4.52 1 97.62 63 SER B CA 1
ATOM 2538 C C . SER B 1 63 ? -4.133 21.875 -5.574 1 97.62 63 SER B C 1
ATOM 2540 O O . SER B 1 63 ? -3.568 21.688 -6.656 1 97.62 63 SER B O 1
ATOM 2542 N N . LYS B 1 64 ? -4.711 22.984 -5.238 1 97.25 64 LYS B N 1
ATOM 2543 C CA . LYS B 1 64 ? -4.793 24.094 -6.188 1 97.25 64 LYS B CA 1
ATOM 2544 C C . LYS B 1 64 ? -3.846 25.234 -5.797 1 97.25 64 LYS B C 1
ATOM 2546 O O . LYS B 1 64 ? -3.807 26.266 -6.457 1 97.25 64 LYS B O 1
ATOM 2551 N N . ASP B 1 65 ? -3.156 25.062 -4.75 1 96.69 65 ASP B N 1
ATOM 2552 C CA . ASP B 1 65 ? -2.24 26.094 -4.273 1 96.69 65 ASP B CA 1
ATOM 2553 C C . ASP B 1 65 ? -1.184 26.422 -5.328 1 96.69 65 ASP B C 1
ATOM 2555 O O . ASP B 1 65 ? -0.466 25.531 -5.789 1 96.69 65 ASP B O 1
ATOM 2559 N N . PRO B 1 66 ? -0.963 27.672 -5.742 1 95.12 66 PRO B N 1
ATOM 2560 C CA . PRO B 1 66 ? 0.008 28.062 -6.773 1 95.12 66 PRO B CA 1
ATOM 2561 C C . PRO B 1 66 ? 1.449 27.781 -6.355 1 95.12 66 PRO B C 1
ATOM 2563 O O . PRO B 1 66 ? 2.312 27.562 -7.215 1 95.12 66 PRO B O 1
ATOM 2566 N N . ARG B 1 67 ? 1.727 27.75 -5.148 1 95.25 67 ARG B N 1
ATOM 2567 C CA . ARG B 1 67 ? 3.076 27.516 -4.645 1 95.25 67 ARG B CA 1
ATOM 2568 C C . ARG B 1 67 ? 3.545 26.094 -4.949 1 95.25 67 ARG B C 1
ATOM 2570 O O . ARG B 1 67 ? 4.738 25.812 -4.891 1 95.25 67 ARG B O 1
ATOM 2577 N N . LEU B 1 68 ? 2.572 25.188 -5.332 1 96.44 68 LEU B N 1
ATOM 2578 C CA . LEU B 1 68 ? 2.926 23.812 -5.652 1 96.44 68 LEU B CA 1
ATOM 2579 C C . LEU B 1 68 ? 3.764 23.75 -6.926 1 96.44 68 LEU B C 1
ATOM 2581 O O . LEU B 1 68 ? 4.449 22.766 -7.176 1 96.44 68 LEU B O 1
ATOM 2585 N N . ALA B 1 69 ? 3.73 24.781 -7.656 1 93.94 69 ALA B N 1
ATOM 2586 C CA . ALA B 1 69 ? 4.484 24.812 -8.906 1 93.94 69 ALA B CA 1
ATOM 2587 C C . ALA B 1 69 ? 5.988 24.797 -8.641 1 93.94 69 ALA B C 1
ATOM 2589 O O . ALA B 1 69 ? 6.762 24.297 -9.461 1 93.94 69 ALA B O 1
ATOM 2590 N N . THR B 1 70 ? 6.359 25.25 -7.5 1 93 70 THR B N 1
ATOM 2591 C CA . THR B 1 70 ? 7.789 25.391 -7.242 1 93 70 THR B CA 1
ATOM 2592 C C . THR B 1 70 ? 8.25 24.391 -6.188 1 93 70 THR B C 1
ATOM 2594 O O . THR B 1 70 ? 9.43 24.375 -5.824 1 93 70 THR B O 1
ATOM 2597 N N . THR B 1 71 ? 7.363 23.562 -5.723 1 95.19 71 THR B N 1
ATOM 2598 C CA . THR B 1 71 ? 7.758 22.562 -4.742 1 95.19 71 THR B CA 1
ATOM 2599 C C . THR B 1 71 ? 8.383 21.359 -5.43 1 95.19 71 THR B C 1
ATOM 2601 O O . THR B 1 71 ? 8.125 21.109 -6.609 1 95.19 71 THR B O 1
ATOM 2604 N N . ASP B 1 72 ? 9.203 20.672 -4.762 1 94.56 72 ASP B N 1
ATOM 2605 C CA . ASP B 1 72 ? 9.734 19.438 -5.324 1 94.56 72 ASP B CA 1
ATOM 2606 C C . ASP B 1 72 ? 9.008 18.219 -4.758 1 94.56 72 ASP B C 1
ATOM 2608 O O . ASP B 1 72 ? 9.188 17.094 -5.25 1 94.56 72 ASP B O 1
ATOM 2612 N N . SER B 1 73 ? 8.258 18.438 -3.762 1 96.88 73 SER B N 1
ATOM 2613 C CA . SER B 1 73 ? 7.457 17.406 -3.115 1 96.88 73 SER B CA 1
ATOM 2614 C C . SER B 1 73 ? 6.414 18.016 -2.184 1 96.88 73 SER B C 1
ATOM 2616 O O . SER B 1 73 ? 6.461 19.203 -1.884 1 96.88 73 SER B O 1
ATOM 2618 N N . VAL B 1 74 ? 5.492 17.172 -1.75 1 98.38 74 VAL B N 1
ATOM 2619 C CA . VAL B 1 74 ? 4.543 17.641 -0.749 1 98.38 74 VAL B CA 1
ATOM 2620 C C . VAL B 1 74 ? 4.305 16.547 0.294 1 98.38 74 VAL B C 1
ATOM 2622 O O . VAL B 1 74 ? 4.48 15.367 0.009 1 98.38 74 VAL B O 1
ATOM 2625 N N . PHE B 1 75 ? 3.947 17 1.508 1 98.62 75 PHE B N 1
ATOM 2626 C CA . PHE B 1 75 ? 3.377 16.141 2.543 1 98.62 75 PHE B CA 1
ATOM 2627 C C . PHE B 1 75 ? 1.92 16.5 2.801 1 98.62 75 PHE B C 1
ATOM 2629 O O . PHE B 1 75 ? 1.566 17.672 2.852 1 98.62 75 PHE B O 1
ATOM 2636 N N . VAL B 1 76 ? 1.104 15.516 2.859 1 98.62 76 VAL B N 1
ATOM 2637 C CA . VAL B 1 76 ? -0.265 15.648 3.344 1 98.62 76 VAL B CA 1
ATOM 2638 C C . VAL B 1 76 ? -0.481 14.727 4.547 1 98.62 76 VAL B C 1
ATOM 2640 O O . VAL B 1 76 ? -0.429 13.508 4.414 1 98.62 76 VAL B O 1
ATOM 2643 N N . VAL B 1 77 ? -0.699 15.352 5.711 1 98.44 77 VAL B N 1
ATOM 2644 C CA . VAL B 1 77 ? -0.848 14.617 6.961 1 98.44 77 VAL B CA 1
ATOM 2645 C C . VAL B 1 77 ? -2.227 14.883 7.559 1 98.44 77 VAL B C 1
ATOM 2647 O O . VAL B 1 77 ? -2.596 16.047 7.781 1 98.44 77 VAL B O 1
ATOM 2650 N N . ILE B 1 78 ? -2.973 13.844 7.766 1 97.06 78 ILE B N 1
ATOM 2651 C CA . ILE B 1 78 ? -4.297 13.977 8.367 1 97.06 78 ILE B CA 1
ATOM 2652 C C . ILE B 1 78 ? -4.402 13.078 9.594 1 97.06 78 ILE B C 1
ATOM 2654 O O . ILE B 1 78 ? -4.18 11.867 9.5 1 97.06 78 ILE B O 1
ATOM 2658 N N . MET B 1 79 ? -4.723 13.688 10.695 1 94.5 79 MET B N 1
ATOM 2659 C CA . MET B 1 79 ? -4.836 12.961 11.961 1 94.5 79 MET B CA 1
ATOM 2660 C C . MET B 1 79 ? -6.211 13.172 12.578 1 94.5 79 MET B C 1
ATOM 2662 O O . MET B 1 79 ? -6.605 14.305 12.867 1 94.5 79 MET B O 1
ATOM 2666 N N . SER B 1 80 ? -6.98 12.141 12.766 1 92.88 80 SER B N 1
ATOM 2667 C CA . SER B 1 80 ? -8.344 12.164 13.281 1 92.88 80 SER B CA 1
ATOM 2668 C C . SER B 1 80 ? -8.789 10.773 13.727 1 92.88 80 SER B C 1
ATOM 2670 O O . SER B 1 80 ? -7.965 9.875 13.898 1 92.88 80 SER B O 1
ATOM 2672 N N . HIS B 1 81 ? -10.07 10.68 14.133 1 87.12 81 HIS B N 1
ATOM 2673 C CA . HIS B 1 81 ? -10.711 9.367 14.195 1 87.12 81 HIS B CA 1
ATOM 2674 C C . HIS B 1 81 ? -10.984 8.82 12.797 1 87.12 81 HIS B C 1
ATOM 2676 O O . HIS B 1 81 ? -10.953 9.57 11.82 1 87.12 81 HIS B O 1
ATOM 2682 N N . GLY B 1 82 ? -11.164 7.516 12.789 1 86.5 82 GLY B N 1
ATOM 2683 C CA . GLY B 1 82 ? -11.375 6.914 11.484 1 86.5 82 GLY B CA 1
ATOM 2684 C C . GLY B 1 82 ? -12.359 5.758 11.516 1 86.5 82 GLY B C 1
ATOM 2685 O O . GLY B 1 82 ? -12.664 5.223 12.578 1 86.5 82 GLY B O 1
ATOM 2686 N N . VAL B 1 83 ? -12.953 5.504 10.32 1 80.19 83 VAL B N 1
ATOM 2687 C CA . VAL B 1 83 ? -13.688 4.281 10.016 1 80.19 83 VAL B CA 1
ATOM 2688 C C . VAL B 1 83 ? -13.078 3.609 8.781 1 80.19 83 VAL B C 1
ATOM 2690 O O . VAL B 1 83 ? -12.156 4.145 8.164 1 80.19 83 VAL B O 1
ATOM 2693 N N . LYS B 1 84 ? -13.508 2.439 8.508 1 76.25 84 LYS B N 1
ATOM 2694 C CA . LYS B 1 84 ? -12.945 1.741 7.355 1 76.25 84 LYS B CA 1
ATOM 2695 C C . LYS B 1 84 ? -13.07 2.584 6.09 1 76.25 84 LYS B C 1
ATOM 2697 O O . LYS B 1 84 ? -14.18 2.922 5.668 1 76.25 84 LYS B O 1
ATOM 2702 N N . GLY B 1 85 ? -11.922 2.984 5.582 1 80.94 85 GLY B N 1
ATOM 2703 C CA . GLY B 1 85 ? -11.867 3.656 4.293 1 80.94 85 GLY B CA 1
ATOM 2704 C C . GLY B 1 85 ? -12.141 5.148 4.387 1 80.94 85 GLY B C 1
ATOM 2705 O O . GLY B 1 85 ? -12.203 5.836 3.365 1 80.94 85 GLY B O 1
ATOM 2706 N N . ALA B 1 86 ? -12.359 5.617 5.645 1 87.81 86 ALA B N 1
ATOM 2707 C CA . ALA B 1 86 ? -12.703 7.031 5.746 1 87.81 86 ALA B CA 1
ATOM 2708 C C . ALA B 1 86 ? -12.164 7.633 7.043 1 87.81 86 ALA B C 1
ATOM 2710 O O . ALA B 1 86 ? -11.953 6.918 8.023 1 87.81 86 ALA B O 1
ATOM 2711 N N . ILE B 1 87 ? -11.945 8.914 6.969 1 91.12 87 ILE B N 1
ATOM 2712 C CA . ILE B 1 87 ? -11.539 9.711 8.117 1 91.12 87 ILE B CA 1
ATOM 2713 C C . ILE B 1 87 ? -12.75 10.469 8.672 1 91.12 87 ILE B C 1
ATOM 2715 O O . ILE B 1 87 ? -13.555 11.008 7.91 1 91.12 87 ILE B O 1
ATOM 2719 N N . VAL B 1 88 ? -12.852 10.531 9.945 1 90 88 VAL B N 1
ATOM 2720 C CA . VAL B 1 88 ? -14.031 11.078 10.594 1 90 88 VAL B CA 1
ATOM 2721 C C . VAL B 1 88 ? -13.812 12.555 10.93 1 90 88 VAL B C 1
ATOM 2723 O O . VAL B 1 88 ? -12.758 12.922 11.461 1 90 88 VAL B O 1
ATOM 2726 N N . GLY B 1 89 ? -14.797 13.352 10.578 1 92.75 89 GLY B N 1
ATOM 2727 C CA . GLY B 1 89 ? -14.789 14.758 10.953 1 92.75 89 GLY B CA 1
ATOM 2728 C C . GLY B 1 89 ? -15.328 15.008 12.344 1 92.75 89 GLY B C 1
ATOM 2729 O O . GLY B 1 89 ? -15.906 14.109 12.969 1 92.75 89 GLY B O 1
ATOM 2730 N N . VAL B 1 90 ? -15.234 16.219 12.773 1 93.56 90 VAL B N 1
ATOM 2731 C CA . VAL B 1 90 ? -15.484 16.531 14.18 1 93.56 90 VAL B CA 1
ATOM 2732 C C . VAL B 1 90 ? -16.984 16.516 14.445 1 93.56 90 VAL B C 1
ATOM 2734 O O . VAL B 1 90 ? -17.422 16.375 15.594 1 93.56 90 VAL B O 1
ATOM 2737 N N . HIS B 1 91 ? -17.828 16.578 13.422 1 89.94 91 HIS B N 1
ATOM 2738 C CA . HIS B 1 91 ? -19.266 16.625 13.625 1 89.94 91 HIS B CA 1
ATOM 2739 C C . HIS B 1 91 ? -19.875 15.234 13.5 1 89.94 91 HIS B C 1
ATOM 2741 O O . HIS B 1 91 ? -21.109 15.086 13.5 1 89.94 91 HIS B O 1
ATOM 2747 N N . HIS B 1 92 ? -19.062 14.25 13.312 1 85.81 92 HIS B N 1
ATOM 2748 C CA . HIS B 1 92 ? -19.578 12.898 13.141 1 85.81 92 HIS B CA 1
ATOM 2749 C C . HIS B 1 92 ? -20.469 12.508 14.312 1 85.81 92 HIS B C 1
ATOM 2751 O O . HIS B 1 92 ? -20.078 12.672 15.477 1 85.81 92 HIS B O 1
ATOM 2757 N N . CYS B 1 93 ? -21.672 12.18 14.039 1 79 93 CYS B N 1
ATOM 2758 C CA . CYS B 1 93 ? -22.578 11.656 15.039 1 79 93 CYS B CA 1
ATOM 2759 C C . CYS B 1 93 ? -23.641 10.758 14.398 1 79 93 CYS B C 1
ATOM 2761 O O . CYS B 1 93 ? -23.594 10.516 13.188 1 79 93 CYS B O 1
ATOM 2763 N N . ASP B 1 94 ? -24.375 10.164 15.352 1 75.62 94 ASP B N 1
ATOM 2764 C CA . ASP B 1 94 ? -25.469 9.328 14.859 1 75.62 94 ASP B CA 1
ATOM 2765 C C . ASP B 1 94 ? -26.375 10.109 13.914 1 75.62 94 ASP B C 1
ATOM 2767 O O . ASP B 1 94 ? -26.875 11.188 14.266 1 75.62 94 ASP B O 1
ATOM 2771 N N . GLY B 1 95 ? -26.578 9.68 12.75 1 74.88 95 GLY B N 1
ATOM 2772 C CA . GLY B 1 95 ? -27.484 10.32 11.812 1 74.88 95 GLY B CA 1
ATOM 2773 C C . GLY B 1 95 ? -26.781 11.281 10.867 1 74.88 95 GLY B C 1
ATOM 2774 O O . GLY B 1 95 ? -27.344 11.68 9.852 1 74.88 95 GLY B O 1
ATOM 2775 N N . VAL B 1 96 ? -25.656 11.727 11.359 1 76.06 96 VAL B N 1
ATOM 2776 C CA . VAL B 1 96 ? -24.922 12.641 10.5 1 76.06 96 VAL B CA 1
ATOM 2777 C C . VAL B 1 96 ? -23.547 12.055 10.18 1 76.06 96 VAL B C 1
ATOM 2779 O O . VAL B 1 96 ? -22.594 12.242 10.938 1 76.06 96 VAL B O 1
ATOM 2782 N N . PRO B 1 97 ? -23.531 11.398 9.102 1 81.94 97 PRO B N 1
ATOM 2783 C CA . PRO B 1 97 ? -22.203 10.883 8.75 1 81.94 97 PRO B CA 1
ATOM 2784 C C . PRO B 1 97 ? -21.266 11.977 8.273 1 81.94 97 PRO B C 1
ATOM 2786 O O . PRO B 1 97 ? -21.562 12.688 7.309 1 81.94 97 PRO B O 1
ATOM 2789 N N . ASP B 1 98 ? -20.281 12.352 9.094 1 89.5 98 ASP B N 1
ATOM 2790 C CA . ASP B 1 98 ? -19.203 13.266 8.75 1 89.5 98 ASP B CA 1
ATOM 2791 C C . ASP B 1 98 ? -17.922 12.508 8.453 1 89.5 98 ASP B C 1
ATOM 2793 O O . ASP B 1 98 ? -17.062 12.359 9.336 1 89.5 98 ASP B O 1
ATOM 2797 N N . GLN B 1 99 ? -17.891 11.977 7.273 1 89 99 GLN B N 1
ATOM 2798 C CA . GLN B 1 99 ? -16.797 11.109 6.879 1 89 99 GLN B CA 1
ATOM 2799 C C . GLN B 1 99 ? -16.141 11.602 5.59 1 89 99 GLN B C 1
ATOM 2801 O O . GLN B 1 99 ? -16.828 12.047 4.668 1 89 99 GLN B O 1
ATOM 2806 N N . PHE B 1 100 ? -14.867 11.578 5.602 1 91.5 100 PHE B N 1
ATOM 2807 C CA . PHE B 1 100 ? -14.016 11.93 4.473 1 91.5 100 PHE B CA 1
ATOM 2808 C C . PHE B 1 100 ? -13.32 10.695 3.91 1 91.5 100 PHE B C 1
ATOM 2810 O O . PHE B 1 100 ? -12.414 10.148 4.543 1 91.5 100 PHE B O 1
ATOM 2817 N N . PRO B 1 101 ? -13.773 10.242 2.678 1 89 101 PRO B N 1
ATOM 2818 C CA . PRO B 1 101 ? -13.133 9.055 2.119 1 89 101 PRO B CA 1
ATOM 2819 C C . PRO B 1 101 ? -11.641 9.25 1.857 1 89 101 PRO B C 1
ATOM 2821 O O . PRO B 1 101 ? -11.25 10.242 1.233 1 89 101 PRO B O 1
ATOM 2824 N N . ILE B 1 102 ? -10.906 8.281 2.281 1 90.31 102 ILE B N 1
ATOM 2825 C CA . ILE B 1 102 ? -9.461 8.32 2.098 1 90.31 102 ILE B CA 1
ATOM 2826 C C . ILE B 1 102 ? -9.133 8.414 0.61 1 90.31 102 ILE B C 1
ATOM 2828 O O . ILE B 1 102 ? -8.195 9.117 0.218 1 90.31 102 ILE B O 1
ATOM 2832 N N . ASP B 1 103 ? -9.906 7.82 -0.258 1 87.62 103 ASP B N 1
ATOM 2833 C CA . ASP B 1 103 ? -9.695 7.805 -1.702 1 87.62 103 ASP B CA 1
ATOM 2834 C C . ASP B 1 103 ? -9.695 9.227 -2.271 1 87.62 103 ASP B C 1
ATOM 2836 O O . ASP B 1 103 ? -9.023 9.5 -3.268 1 87.62 103 ASP B O 1
ATOM 2840 N N . ASN B 1 104 ? -10.398 10.117 -1.604 1 92.12 104 ASN B N 1
ATOM 2841 C CA . ASN B 1 104 ? -10.492 11.492 -2.092 1 92.12 104 ASN B CA 1
ATOM 2842 C C . ASN B 1 104 ? -9.141 12.203 -2.012 1 92.12 104 ASN B C 1
ATOM 2844 O O . ASN B 1 104 ? -8.852 13.078 -2.824 1 92.12 104 ASN B O 1
ATOM 2848 N N . ILE B 1 105 ? -8.344 11.797 -1.061 1 94.69 105 ILE B N 1
ATOM 2849 C CA . ILE B 1 105 ? -7.016 12.398 -0.943 1 94.69 105 ILE B CA 1
ATOM 2850 C C . ILE B 1 105 ? -6.215 12.125 -2.215 1 94.69 105 ILE B C 1
ATOM 2852 O O . ILE B 1 105 ? -5.656 13.047 -2.812 1 94.69 105 ILE B O 1
ATOM 2856 N N . TYR B 1 106 ? -6.246 10.906 -2.639 1 92.38 106 TYR B N 1
ATOM 2857 C CA . TYR B 1 106 ? -5.5 10.5 -3.822 1 92.38 106 TYR B CA 1
ATOM 2858 C C . TYR B 1 106 ? -6.082 11.133 -5.082 1 92.38 106 TYR B C 1
ATOM 2860 O O . TYR B 1 106 ? -5.34 11.539 -5.98 1 92.38 106 TYR B O 1
ATOM 2868 N N . LYS B 1 107 ? -7.359 11.234 -5.102 1 90.31 107 LYS B N 1
ATOM 2869 C CA . LYS B 1 107 ? -8.031 11.828 -6.25 1 90.31 107 LYS B CA 1
ATOM 2870 C C . LYS B 1 107 ? -7.668 13.305 -6.398 1 90.31 107 LYS B C 1
ATOM 2872 O O . LYS B 1 107 ? -7.348 13.758 -7.5 1 90.31 107 LYS B O 1
ATOM 2877 N N . HIS B 1 108 ? -7.668 14.008 -5.297 1 95.06 108 HIS B N 1
ATOM 2878 C CA . HIS B 1 108 ? -7.379 15.438 -5.344 1 95.06 108 HIS B CA 1
ATOM 2879 C C . HIS B 1 108 ? -5.934 15.695 -5.758 1 95.06 108 HIS B C 1
ATOM 2881 O O . HIS B 1 108 ? -5.629 16.719 -6.375 1 95.06 108 HIS B O 1
ATOM 2887 N N . LEU B 1 109 ? -5.059 14.742 -5.512 1 95.69 109 LEU B N 1
ATOM 2888 C CA . LEU B 1 109 ? -3.635 14.953 -5.758 1 95.69 109 LEU B CA 1
ATOM 2889 C C . LEU B 1 109 ? -3.191 14.25 -7.035 1 95.69 109 LEU B C 1
ATOM 2891 O O . LEU B 1 109 ? -1.999 14.211 -7.344 1 95.69 109 LEU B O 1
ATOM 2895 N N . ASP B 1 110 ? -4.16 13.695 -7.715 1 90.19 110 ASP B N 1
ATOM 2896 C CA . ASP B 1 110 ? -3.771 12.945 -8.906 1 90.19 110 ASP B CA 1
ATOM 2897 C C . ASP B 1 110 ? -3.334 13.883 -10.031 1 90.19 110 ASP B C 1
ATOM 2899 O O . ASP B 1 110 ? -3.332 15.102 -9.859 1 90.19 110 ASP B O 1
ATOM 2903 N N . THR B 1 111 ? -2.9 13.352 -11.203 1 87.19 111 THR B N 1
ATOM 2904 C CA . THR B 1 111 ? -2.268 14.102 -12.273 1 87.19 111 THR B CA 1
ATOM 2905 C C . THR B 1 111 ? -3.277 15.016 -12.969 1 87.19 111 THR B C 1
ATOM 2907 O O . THR B 1 111 ? -2.906 16.031 -13.547 1 87.19 111 THR B O 1
ATOM 2910 N N . ILE B 1 112 ? -4.547 14.68 -12.844 1 85.88 112 ILE B N 1
ATOM 2911 C CA . ILE B 1 112 ? -5.594 15.445 -13.516 1 85.88 112 ILE B CA 1
ATOM 2912 C C . ILE B 1 112 ? -5.992 16.641 -12.648 1 85.88 112 ILE B C 1
ATOM 2914 O O . ILE B 1 112 ? -6.035 17.781 -13.133 1 85.88 112 ILE B O 1
ATOM 2918 N N . ARG B 1 113 ? -6.188 16.438 -11.438 1 92.19 113 ARG B N 1
ATOM 2919 C CA . ARG B 1 113 ? -6.715 17.469 -10.547 1 92.19 113 ARG B CA 1
ATOM 2920 C C . ARG B 1 113 ? -5.594 18.328 -9.969 1 92.19 113 ARG B C 1
ATOM 2922 O O . ARG B 1 113 ? -5.832 19.438 -9.5 1 92.19 113 ARG B O 1
ATOM 2929 N N . CYS B 1 114 ? -4.402 17.812 -9.961 1 95.62 114 CYS B N 1
ATOM 2930 C CA . CYS B 1 114 ? -3.256 18.547 -9.43 1 95.62 114 CYS B CA 1
ATOM 2931 C C . CYS B 1 114 ? -2.061 18.438 -10.367 1 95.62 114 CYS B C 1
ATOM 2933 O O . CYS B 1 114 ? -1.028 17.875 -10 1 95.62 114 CYS B O 1
ATOM 2935 N N . PRO B 1 115 ? -2.098 19.047 -11.516 1 94.06 115 PRO B N 1
ATOM 2936 C CA . PRO B 1 115 ? -1.045 18.922 -12.531 1 94.06 115 PRO B CA 1
ATOM 2937 C C . PRO B 1 115 ? 0.288 19.516 -12.078 1 94.06 115 PRO B C 1
ATOM 2939 O O . PRO B 1 115 ? 1.346 19.109 -12.57 1 94.06 115 PRO B O 1
ATOM 2942 N N . LYS B 1 116 ? 0.266 20.406 -11.164 1 95.69 116 LYS B N 1
ATOM 2943 C CA . LYS B 1 116 ? 1.486 21.062 -10.695 1 95.69 116 LYS B CA 1
ATOM 2944 C C . LYS B 1 116 ? 2.395 20.062 -9.977 1 95.69 116 LYS B C 1
ATOM 2946 O O . LYS B 1 116 ? 3.59 20.312 -9.812 1 95.69 116 LYS B O 1
ATOM 2951 N N . LEU B 1 117 ? 1.803 18.938 -9.594 1 95.88 117 LEU B N 1
ATOM 2952 C CA . LEU B 1 117 ? 2.59 17.969 -8.844 1 95.88 117 LEU B CA 1
ATOM 2953 C C . LEU B 1 117 ? 2.955 16.766 -9.719 1 95.88 117 LEU B C 1
ATOM 2955 O O . LEU B 1 117 ? 3.414 15.742 -9.219 1 95.88 117 LEU B O 1
ATOM 2959 N N . ILE B 1 118 ? 2.777 16.875 -11.016 1 91.88 118 ILE B N 1
ATOM 2960 C CA . ILE B 1 118 ? 3.207 15.82 -11.922 1 91.88 118 ILE B CA 1
ATOM 2961 C C . ILE B 1 118 ? 4.707 15.586 -11.766 1 91.88 118 ILE B C 1
ATOM 2963 O O . ILE B 1 118 ? 5.496 16.531 -11.766 1 91.88 118 ILE B O 1
ATOM 2967 N N . ASN B 1 119 ? 5.098 14.336 -11.562 1 91.56 119 ASN B N 1
ATOM 2968 C CA . ASN B 1 119 ? 6.473 13.867 -11.422 1 91.56 119 ASN B CA 1
ATOM 2969 C C . ASN B 1 119 ? 7.105 14.367 -10.125 1 91.56 119 ASN B C 1
ATOM 2971 O O . ASN B 1 119 ? 8.328 14.461 -10.023 1 91.56 119 ASN B O 1
ATOM 2975 N N . LYS B 1 120 ? 6.242 14.797 -9.203 1 95.25 120 LYS B N 1
ATOM 2976 C CA . LYS B 1 120 ? 6.684 15.227 -7.883 1 95.25 120 LYS B CA 1
ATOM 2977 C C . LYS B 1 120 ? 6.098 14.344 -6.785 1 95.25 120 LYS B C 1
ATOM 2979 O O . LYS B 1 120 ? 4.887 14.125 -6.738 1 95.25 120 LYS B O 1
ATOM 2984 N N . PRO B 1 121 ? 6.926 13.867 -5.875 1 97.12 121 PRO B N 1
ATOM 2985 C CA . PRO B 1 121 ? 6.453 12.938 -4.844 1 97.12 121 PRO B CA 1
ATOM 2986 C C . PRO B 1 121 ? 5.41 13.562 -3.92 1 97.12 121 PRO B C 1
ATOM 2988 O O . PRO B 1 121 ? 5.559 14.719 -3.51 1 97.12 121 PRO B O 1
ATOM 2991 N N . LYS B 1 122 ? 4.379 12.859 -3.723 1 97.94 122 LYS B N 1
ATOM 2992 C CA . LYS B 1 122 ? 3.361 13.172 -2.723 1 97.94 122 LYS B CA 1
ATOM 2993 C C . LYS B 1 122 ? 3.391 12.164 -1.578 1 97.94 122 LYS B C 1
ATOM 2995 O O . LYS B 1 122 ? 3.09 10.984 -1.774 1 97.94 122 LYS B O 1
ATOM 3000 N N . VAL B 1 123 ? 3.77 12.602 -0.381 1 98.5 123 VAL B N 1
ATOM 3001 C CA . VAL B 1 123 ? 3.834 11.742 0.8 1 98.5 123 VAL B CA 1
ATOM 3002 C C . VAL B 1 123 ? 2.59 11.961 1.661 1 98.5 123 VAL B C 1
ATOM 3004 O O . VAL B 1 123 ? 2.359 13.062 2.166 1 98.5 123 VAL B O 1
ATOM 3007 N N . ILE B 1 124 ? 1.818 10.891 1.797 1 98.06 124 ILE B N 1
ATOM 3008 C CA . ILE B 1 124 ? 0.548 10.977 2.51 1 98.06 124 ILE B CA 1
ATOM 3009 C C . ILE B 1 124 ? 0.625 10.164 3.803 1 98.06 124 ILE B C 1
ATOM 3011 O O . ILE B 1 124 ? 0.942 8.977 3.779 1 98.06 124 ILE B O 1
ATOM 3015 N N . ILE B 1 125 ? 0.395 10.812 4.949 1 97.75 125 ILE B N 1
ATOM 3016 C CA . ILE B 1 125 ? 0.386 10.148 6.25 1 97.75 125 ILE B CA 1
ATOM 3017 C C . ILE B 1 125 ? -1.001 10.266 6.879 1 97.75 125 ILE B C 1
ATOM 3019 O O . ILE B 1 125 ? -1.529 11.367 7.031 1 97.75 125 ILE B O 1
ATOM 3023 N N . ILE B 1 126 ? -1.565 9.172 7.188 1 94.62 126 ILE B N 1
ATOM 3024 C CA . ILE B 1 126 ? -2.896 9.164 7.781 1 94.62 126 ILE B CA 1
ATOM 3025 C C . ILE B 1 126 ? -2.848 8.492 9.148 1 94.62 126 ILE B C 1
ATOM 3027 O O . ILE B 1 126 ? -2.547 7.301 9.25 1 94.62 126 ILE B O 1
ATOM 3031 N N . GLN B 1 127 ? -3.082 9.266 10.133 1 91.44 127 GLN B N 1
ATOM 3032 C CA . GLN B 1 127 ? -3.24 8.766 11.5 1 91.44 127 GLN B CA 1
ATOM 3033 C C . GLN B 1 127 ? -4.699 8.812 11.938 1 91.44 127 GLN B C 1
ATOM 3035 O O . GLN B 1 127 ? -5.141 9.789 12.539 1 91.44 127 GLN B O 1
ATOM 3040 N N . ALA B 1 128 ? -5.414 7.902 11.422 1 84.44 128 ALA B N 1
ATOM 3041 C CA . ALA B 1 128 ? -6.836 7.801 11.75 1 84.44 128 ALA B CA 1
ATOM 3042 C C . ALA B 1 128 ? -7.191 6.383 12.188 1 84.44 128 ALA B C 1
ATOM 3044 O O . ALA B 1 128 ? -6.797 5.406 11.547 1 84.44 128 ALA B O 1
ATOM 3045 N N . CYS B 1 129 ? -7.512 6.312 13.422 1 62.41 129 CYS B N 1
ATOM 3046 C CA . CYS B 1 129 ? -7.754 5.016 14.047 1 62.41 129 CYS B CA 1
ATOM 3047 C C . CYS B 1 129 ? -9.203 4.578 13.852 1 62.41 129 CYS B C 1
ATOM 3049 O O . CYS B 1 129 ? -10.117 5.391 13.953 1 62.41 129 CYS B O 1
ATOM 3051 N N . ARG B 1 130 ? -9.445 3.473 13.055 1 52.12 130 ARG B N 1
ATOM 3052 C CA . ARG B 1 130 ? -10.789 2.895 13.047 1 52.12 130 ARG B CA 1
ATOM 3053 C C . ARG B 1 130 ? -11.305 2.691 14.461 1 52.12 130 ARG B C 1
ATOM 3055 O O . ARG B 1 130 ? -10.562 2.244 15.344 1 52.12 130 ARG B O 1
ATOM 3062 N N . GLY B 1 131 ? -11.797 3.805 15 1 42.09 131 GLY B N 1
ATOM 3063 C CA . GLY B 1 131 ? -12.422 3.404 16.25 1 42.09 131 GLY B CA 1
ATOM 3064 C C . GLY B 1 131 ? -12.992 1.998 16.219 1 42.09 131 GLY B C 1
ATOM 3065 O O . GLY B 1 131 ? -13.039 1.372 15.156 1 42.09 131 GLY B O 1
ATOM 3066 N N . VAL B 1 132 ? -13.172 1.423 17.297 1 35 132 VAL B N 1
ATOM 3067 C CA . VAL B 1 132 ? -13.828 0.137 17.516 1 35 132 VAL B CA 1
ATOM 3068 C C . VAL B 1 132 ? -15.125 0.076 16.703 1 35 132 VAL B C 1
ATOM 3070 O O . VAL B 1 132 ? -16.109 -0.535 17.141 1 35 132 VAL B O 1
ATOM 3073 N N . GLN B 1 133 ? -15.547 1.103 16.016 1 35.09 133 GLN B N 1
ATOM 3074 C CA . GLN B 1 133 ? -16.953 1.031 15.633 1 35.09 133 GLN B CA 1
ATOM 3075 C C . GLN B 1 133 ? -17.234 -0.208 14.789 1 35.09 133 GLN B C 1
ATOM 3077 O O . GLN B 1 133 ? -16.344 -0.717 14.109 1 35.09 133 GLN B O 1
ATOM 3082 N N . VAL B 1 134 ? -18.547 -0.716 14.992 1 30.34 134 VAL B N 1
ATOM 3083 C CA . VAL B 1 134 ? -19.547 -1.562 14.336 1 30.34 134 VAL B CA 1
ATOM 3084 C C . VAL B 1 134 ? -19.594 -1.242 12.844 1 30.34 134 VAL B C 1
ATOM 3086 O O . VAL B 1 134 ? -19.406 -0.09 12.445 1 30.34 134 VAL B O 1
ATOM 3089 N N . ASP B 1 135 ? -19.656 -2.18 12.023 1 31.31 135 ASP B N 1
ATOM 3090 C CA . ASP B 1 135 ? -19.859 -2.355 10.586 1 31.31 135 ASP B CA 1
ATOM 3091 C C . ASP B 1 135 ? -20.875 -1.343 10.047 1 31.31 135 ASP B C 1
ATOM 3093 O O . ASP B 1 135 ? -22.062 -1.648 9.914 1 31.31 135 ASP B O 1
ATOM 3097 N N . ALA B 1 136 ? -21.078 -0.159 10.617 1 28.31 136 ALA B N 1
ATOM 3098 C CA . ALA B 1 136 ? -22.109 0.483 9.797 1 28.31 136 ALA B CA 1
ATOM 3099 C C . ALA B 1 136 ? -21.625 0.636 8.352 1 28.31 136 ALA B C 1
ATOM 3101 O O . ALA B 1 136 ? -20.547 1.169 8.102 1 28.31 136 ALA B O 1
ATOM 3102 N N . ALA B 1 137 ? -22.219 -0.097 7.496 1 28.7 137 ALA B N 1
ATOM 3103 C CA . ALA B 1 137 ? -22.109 -0.021 6.039 1 28.7 137 ALA B CA 1
ATOM 3104 C C . ALA B 1 137 ? -22.172 1.428 5.562 1 28.7 137 ALA B C 1
ATOM 3106 O O . ALA B 1 137 ? -23.062 2.186 5.953 1 28.7 137 ALA B O 1
ATOM 3107 N N . LEU B 1 138 ? -21.156 2.143 5.391 1 30.28 138 LEU B N 1
ATOM 3108 C CA . LEU B 1 138 ? -21.281 3.426 4.703 1 30.28 138 LEU B CA 1
ATOM 3109 C C . LEU B 1 138 ? -22.391 3.385 3.658 1 30.28 138 LEU B C 1
ATOM 3111 O O . LEU B 1 138 ? -22.562 2.375 2.975 1 30.28 138 LEU B O 1
ATOM 3115 N N . PRO B 1 139 ? -23.422 4.289 3.811 1 29.06 139 PRO B N 1
ATOM 3116 C CA . PRO B 1 139 ? -24.391 4.344 2.719 1 29.06 139 PRO B CA 1
ATOM 3117 C C . PRO B 1 139 ? -23.734 4.395 1.342 1 29.06 139 PRO B C 1
ATOM 3119 O O . PRO B 1 139 ? -22.609 4.883 1.209 1 29.06 139 PRO B O 1
ATOM 3122 N N . PRO B 1 140 ? -24.25 3.684 0.33 1 26.34 140 PRO B N 1
ATOM 3123 C CA . PRO B 1 140 ? -23.844 3.771 -1.07 1 26.34 140 PRO B CA 1
ATOM 3124 C C . PRO B 1 140 ? -23.688 5.211 -1.553 1 26.34 140 PRO B C 1
ATOM 3126 O O . PRO B 1 140 ? -24.578 6.035 -1.329 1 26.34 140 PRO B O 1
ATOM 3129 N N . HIS B 1 141 ? -22.766 5.898 -1.324 1 28.25 141 HIS B N 1
ATOM 3130 C CA . HIS B 1 141 ? -22.75 7.168 -2.039 1 28.25 141 HIS B CA 1
ATOM 3131 C C . HIS B 1 141 ? -23.391 7.027 -3.418 1 28.25 141 HIS B C 1
ATOM 3133 O O . HIS B 1 141 ? -23.312 5.961 -4.035 1 28.25 141 HIS B O 1
ATOM 3139 N N . LEU B 1 142 ? -24.469 7.863 -3.689 1 25.47 142 LEU B N 1
ATOM 3140 C CA . LEU B 1 142 ? -25.125 8.047 -4.98 1 25.47 142 LEU B CA 1
ATOM 3141 C C . LEU B 1 142 ? -24.109 8.039 -6.113 1 25.47 142 LEU B C 1
ATOM 3143 O O . LEU B 1 142 ? -23.047 8.664 -6 1 25.47 142 LEU B O 1
ATOM 3147 N N . ALA B 1 143 ? -24.25 7.098 -6.914 1 26.16 143 ALA B N 1
ATOM 3148 C CA . ALA B 1 143 ? -23.594 6.984 -8.211 1 26.16 143 ALA B CA 1
ATOM 3149 C C . ALA B 1 143 ? -23.641 8.305 -8.969 1 26.16 143 ALA B C 1
ATOM 3151 O O . ALA B 1 143 ? -24.719 8.805 -9.297 1 26.16 143 ALA B O 1
ATOM 3152 N N . ASP B 1 144 ? -22.938 9.258 -8.656 1 25.98 144 ASP B N 1
ATOM 3153 C CA . ASP B 1 144 ? -23.047 10.273 -9.695 1 25.98 144 ASP B CA 1
ATOM 3154 C C . ASP B 1 144 ? -23.156 9.633 -11.078 1 25.98 144 ASP B C 1
ATOM 3156 O O . ASP B 1 144 ? -22.609 8.562 -11.32 1 25.98 144 ASP B O 1
ATOM 3160 N N . GLU B 1 145 ? -24.188 10.07 -11.789 1 24.52 145 GLU B N 1
ATOM 3161 C CA . GLU B 1 145 ? -24.516 9.781 -13.18 1 24.52 145 GLU B CA 1
ATOM 3162 C C . GLU B 1 145 ? -23.25 9.664 -14.031 1 24.52 145 GLU B C 1
ATOM 3164 O O . GLU B 1 145 ? -22.516 10.633 -14.172 1 24.52 145 GLU B O 1
ATOM 3169 N N . VAL B 1 146 ? -22.703 8.641 -13.828 1 26.19 146 VAL B N 1
ATOM 3170 C CA . VAL B 1 146 ? -21.688 8.484 -14.859 1 26.19 146 VAL B CA 1
ATOM 3171 C C . VAL B 1 146 ? -22.344 8.547 -16.234 1 26.19 146 VAL B C 1
ATOM 3173 O O . VAL B 1 146 ? -23.359 7.902 -16.484 1 26.19 146 VAL B O 1
ATOM 3176 N N . ASP B 1 147 ? -22.406 9.727 -16.766 1 23.48 147 ASP B N 1
ATOM 3177 C CA . ASP B 1 147 ? -22.781 9.828 -18.172 1 23.48 147 ASP B CA 1
ATOM 3178 C C . ASP B 1 147 ? -22.219 8.656 -18.969 1 23.48 147 ASP B C 1
ATOM 3180 O O . ASP B 1 147 ? -21.031 8.336 -18.859 1 23.48 147 ASP B O 1
ATOM 3184 N N . ALA B 1 148 ? -23.047 7.766 -19.328 1 24.8 148 ALA B N 1
ATOM 3185 C CA . ALA B 1 148 ? -22.984 6.598 -20.203 1 24.8 148 ALA B CA 1
ATOM 3186 C C . ALA B 1 148 ? -22.047 6.852 -21.375 1 24.8 148 ALA B C 1
ATOM 3188 O O . ALA B 1 148 ? -21.938 6.008 -22.281 1 24.8 148 ALA B O 1
ATOM 3189 N N . ASP B 1 149 ? -21.984 8.172 -21.672 1 23.97 149 ASP B N 1
ATOM 3190 C CA . ASP B 1 149 ? -21.297 8.203 -22.953 1 23.97 149 ASP B CA 1
ATOM 3191 C C . ASP B 1 149 ? -19.938 7.516 -22.875 1 23.97 149 ASP B C 1
ATOM 3193 O O . ASP B 1 149 ? -18.938 8.133 -22.5 1 23.97 149 ASP B O 1
ATOM 3197 N N . ILE B 1 150 ? -20.016 6.434 -22.266 1 26.59 150 ILE B N 1
ATOM 3198 C CA . ILE B 1 150 ? -18.953 5.473 -21.969 1 26.59 150 ILE B CA 1
ATOM 3199 C C . ILE B 1 150 ? -18.172 5.164 -23.234 1 26.59 150 ILE B C 1
ATOM 3201 O O . ILE B 1 150 ? -17.266 4.328 -23.219 1 26.59 150 ILE B O 1
ATOM 3205 N N . GLU B 1 151 ? -18.797 5.617 -24.422 1 24.42 151 GLU B N 1
ATOM 3206 C CA . GLU B 1 151 ? -18.141 4.949 -25.531 1 24.42 151 GLU B CA 1
ATOM 3207 C C . GLU B 1 151 ? -16.625 5.059 -25.422 1 24.42 151 GLU B C 1
ATOM 3209 O O . GLU B 1 151 ? -15.898 4.098 -25.703 1 24.42 151 GLU B O 1
ATOM 3214 N N . GLU B 1 152 ? -16.25 6.328 -25.547 1 24.02 152 GLU B N 1
ATOM 3215 C CA . GLU B 1 152 ? -15.016 6.605 -26.266 1 24.02 152 GLU B CA 1
ATOM 3216 C C . GLU B 1 152 ? -13.797 6.211 -25.438 1 24.02 152 GLU B C 1
ATOM 3218 O O . GLU B 1 152 ? -13.758 6.445 -24.234 1 24.02 152 GLU B O 1
ATOM 3223 N N . ASP B 1 153 ? -12.953 5.199 -25.812 1 26.58 153 ASP B N 1
ATOM 3224 C CA . ASP B 1 153 ? -11.562 4.75 -25.844 1 26.58 153 ASP B CA 1
ATOM 3225 C C . ASP B 1 153 ? -10.617 5.863 -25.406 1 26.58 153 ASP B C 1
ATOM 3227 O O . ASP B 1 153 ? -9.406 5.785 -25.641 1 26.58 153 ASP B O 1
ATOM 3231 N N . ALA B 1 154 ? -11.133 7.078 -25.188 1 26.16 154 ALA B N 1
ATOM 3232 C CA . ALA B 1 154 ? -10.125 8.133 -25.297 1 26.16 154 ALA B CA 1
ATOM 3233 C C . ALA B 1 154 ? -9.016 7.949 -24.266 1 26.16 154 ALA B C 1
ATOM 3235 O O . ALA B 1 154 ? -9.289 7.598 -23.109 1 26.16 154 ALA B O 1
ATOM 3236 N N . ILE B 1 155 ? -7.738 7.98 -24.594 1 29.62 155 ILE B N 1
ATOM 3237 C CA . ILE B 1 155 ? -6.297 7.926 -24.391 1 29.62 155 ILE B CA 1
ATOM 3238 C C . ILE B 1 155 ? -5.918 8.789 -23.188 1 29.62 155 ILE B C 1
ATOM 3240 O O . ILE B 1 155 ? -5.785 10.016 -23.312 1 29.62 155 ILE B O 1
ATOM 3244 N N . HIS B 1 156 ? -6.77 9.07 -22.266 1 33.25 156 HIS B N 1
ATOM 3245 C CA . HIS B 1 156 ? -6.031 9.977 -21.391 1 33.25 156 HIS B CA 1
ATOM 3246 C C . HIS B 1 156 ? -4.727 9.344 -20.922 1 33.25 156 HIS B C 1
ATOM 3248 O O . HIS B 1 156 ? -4.719 8.219 -20.422 1 33.25 156 HIS B O 1
ATOM 3254 N N . ARG B 1 157 ? -3.486 9.734 -21.297 1 38.34 157 ARG B N 1
ATOM 3255 C CA . ARG B 1 157 ? -2.072 9.383 -21.375 1 38.34 157 ARG B CA 1
ATOM 3256 C C . ARG B 1 157 ? -1.48 9.227 -19.969 1 38.34 157 ARG B C 1
ATOM 3258 O O . ARG B 1 157 ? -0.438 8.586 -19.812 1 38.34 157 ARG B O 1
ATOM 3265 N N . GLU B 1 158 ? -1.66 10.133 -18.922 1 42.47 158 GLU B N 1
ATOM 3266 C CA . GLU B 1 158 ? -0.841 10.086 -17.719 1 42.47 158 GLU B CA 1
ATOM 3267 C C . GLU B 1 158 ? -1.47 9.188 -16.656 1 42.47 158 GLU B C 1
ATOM 3269 O O . GLU B 1 158 ? -2.695 9.109 -16.547 1 42.47 158 GLU B O 1
ATOM 3274 N N . HIS B 1 159 ? -0.741 8.312 -16.094 1 58.22 159 HIS B N 1
ATOM 3275 C CA . HIS B 1 159 ? -1.173 7.547 -14.922 1 58.22 159 HIS B CA 1
ATOM 3276 C C . HIS B 1 159 ? -1.845 8.445 -13.891 1 58.22 159 HIS B C 1
ATOM 3278 O O . HIS B 1 159 ? -1.259 9.438 -13.453 1 58.22 159 HIS B O 1
ATOM 3284 N N . LYS B 1 160 ? -3.047 8.234 -13.562 1 70.06 160 LYS B N 1
ATOM 3285 C CA . LYS B 1 160 ? -3.799 9.156 -12.711 1 70.06 160 LYS B CA 1
ATOM 3286 C C . LYS B 1 160 ? -3.135 9.305 -11.352 1 70.06 160 LYS B C 1
ATOM 3288 O O . LYS B 1 160 ? -2.848 10.414 -10.906 1 70.06 160 LYS B O 1
ATOM 3293 N N . GLU B 1 161 ? -2.768 8.172 -10.766 1 76.94 161 GLU B N 1
ATOM 3294 C CA . GLU B 1 161 ? -2.096 8.25 -9.477 1 76.94 161 GLU B CA 1
ATOM 3295 C C . GLU B 1 161 ? -0.612 7.918 -9.602 1 76.94 161 GLU B C 1
ATOM 3297 O O . GLU B 1 161 ? -0.237 6.746 -9.672 1 76.94 161 GLU B O 1
ATOM 3302 N N . LYS B 1 162 ? 0.173 8.93 -9.789 1 86.38 162 LYS B N 1
ATOM 3303 C CA . LYS B 1 162 ? 1.614 8.773 -9.953 1 86.38 162 LYS B CA 1
ATOM 3304 C C . LYS B 1 162 ? 2.379 9.461 -8.82 1 86.38 162 LYS B C 1
ATOM 3306 O O . LYS B 1 162 ? 1.913 10.461 -8.273 1 86.38 162 LYS B O 1
ATOM 3311 N N . ASP B 1 163 ? 3.537 8.906 -8.398 1 93.38 163 ASP B N 1
ATOM 3312 C CA . ASP B 1 163 ? 4.488 9.492 -7.457 1 93.38 163 ASP B CA 1
ATOM 3313 C C . ASP B 1 163 ? 3.857 9.68 -6.078 1 93.38 163 ASP B C 1
ATOM 3315 O O . ASP B 1 163 ? 4.008 10.734 -5.457 1 93.38 163 ASP B O 1
ATOM 3319 N N . MET B 1 164 ? 3.143 8.68 -5.66 1 95.88 164 MET B N 1
ATOM 3320 C CA . MET B 1 164 ? 2.508 8.742 -4.348 1 95.88 164 MET B CA 1
ATOM 3321 C C . MET B 1 164 ? 3.039 7.645 -3.43 1 95.88 164 MET B C 1
ATOM 3323 O O . MET B 1 164 ? 3.398 6.562 -3.895 1 95.88 164 MET B O 1
ATOM 3327 N N . VAL B 1 165 ? 3.111 7.934 -2.182 1 97.06 165 VAL B N 1
ATOM 3328 C CA . VAL B 1 165 ? 3.383 6.949 -1.142 1 97.06 165 VAL B CA 1
ATOM 3329 C C . VAL B 1 165 ? 2.631 7.324 0.134 1 97.06 165 VAL B C 1
ATOM 3331 O O . VAL B 1 165 ? 2.549 8.5 0.49 1 97.06 165 VAL B O 1
ATOM 3334 N N . SER B 1 166 ? 2.064 6.336 0.786 1 96.38 166 SER B N 1
ATOM 3335 C CA . SER B 1 166 ? 1.283 6.633 1.982 1 96.38 166 SER B CA 1
ATOM 3336 C C . SER B 1 166 ? 1.687 5.727 3.143 1 96.38 166 SER B C 1
ATOM 3338 O O . SER B 1 166 ? 2.084 4.578 2.934 1 96.38 166 SER B O 1
ATOM 3340 N N . LEU B 1 167 ? 1.627 6.234 4.277 1 96.38 167 LEU B N 1
ATOM 3341 C CA . LEU B 1 167 ? 1.761 5.508 5.535 1 96.38 167 LEU B CA 1
ATOM 3342 C C . LEU B 1 167 ? 0.509 5.668 6.391 1 96.38 167 LEU B C 1
ATOM 3344 O O . LEU B 1 167 ? 0.142 6.789 6.758 1 96.38 167 LEU B O 1
ATOM 3348 N N . LEU B 1 168 ? -0.136 4.559 6.621 1 92 168 LEU B N 1
ATOM 3349 C CA . LEU B 1 168 ? -1.355 4.535 7.422 1 92 168 LEU B CA 1
ATOM 3350 C C . LEU B 1 168 ? -1.088 3.951 8.805 1 92 168 LEU B C 1
ATOM 3352 O O . LEU B 1 168 ? -0.321 2.994 8.938 1 92 168 LEU B O 1
ATOM 3356 N N . SER B 1 169 ? -1.78 4.469 9.781 1 87.25 169 SER B N 1
ATOM 3357 C CA . SER B 1 169 ? -1.525 4.094 11.172 1 87.25 169 SER B CA 1
ATOM 3358 C C . SER B 1 169 ? -1.946 2.65 11.438 1 87.25 169 SER B C 1
ATOM 3360 O O . SER B 1 169 ? -1.482 2.031 12.398 1 87.25 169 SER B O 1
ATOM 3362 N N . CYS B 1 170 ? -2.873 2.158 10.664 1 74.81 170 CYS B N 1
ATOM 3363 C CA . CYS B 1 170 ? -3.299 0.782 10.891 1 74.81 170 CYS B CA 1
ATOM 3364 C C . CYS B 1 170 ? -3.809 0.15 9.602 1 74.81 170 CYS B C 1
ATOM 3366 O O . CYS B 1 170 ? -4.059 0.85 8.617 1 74.81 170 CYS B O 1
ATOM 3368 N N . THR B 1 171 ? -3.773 -1.148 9.727 1 63.66 171 THR B N 1
ATOM 3369 C CA . THR B 1 171 ? -4.434 -1.885 8.656 1 63.66 171 THR B CA 1
ATOM 3370 C C . THR B 1 171 ? -5.945 -1.911 8.867 1 63.66 171 THR B C 1
ATOM 3372 O O . THR B 1 171 ? -6.43 -1.565 9.945 1 63.66 171 THR B O 1
ATOM 3375 N N . ALA B 1 172 ? -6.707 -2.082 7.855 1 55 172 ALA B N 1
ATOM 3376 C CA . ALA B 1 172 ? -8.164 -2.006 7.84 1 55 172 ALA B CA 1
ATOM 3377 C C . ALA B 1 172 ? -8.766 -2.711 9.055 1 55 172 ALA B C 1
ATOM 3379 O O . ALA B 1 172 ? -9.781 -2.27 9.594 1 55 172 ALA B O 1
ATOM 3380 N N . ASP B 1 173 ? -8.125 -3.662 9.57 1 53.31 173 ASP B N 1
ATOM 3381 C CA . ASP B 1 173 ? -8.82 -4.434 10.594 1 53.31 173 ASP B CA 1
ATOM 3382 C C . ASP B 1 173 ? -8.156 -4.266 11.961 1 53.31 173 ASP B C 1
ATOM 3384 O O . ASP B 1 173 ? -8.406 -5.043 12.883 1 53.31 173 ASP B O 1
ATOM 3388 N N . THR B 1 174 ? -7.391 -3.215 12.031 1 60.69 174 THR B N 1
ATOM 3389 C CA . THR B 1 174 ? -6.707 -3.07 13.312 1 60.69 174 THR B CA 1
ATOM 3390 C C . THR B 1 174 ? -6.922 -1.673 13.883 1 60.69 174 THR B C 1
ATOM 3392 O O . THR B 1 174 ? -7.535 -0.818 13.234 1 60.69 174 THR B O 1
ATOM 3395 N N . VAL B 1 175 ? -6.652 -1.519 15.195 1 56.16 175 VAL B N 1
ATOM 3396 C CA . VAL B 1 175 ? -6.867 -0.281 15.938 1 56.16 175 VAL B CA 1
ATOM 3397 C C . VAL B 1 175 ? -5.543 0.465 16.094 1 56.16 175 VAL B C 1
ATOM 3399 O O . VAL B 1 175 ? -4.473 -0.149 16.078 1 56.16 175 VAL B O 1
ATOM 3402 N N . SER B 1 176 ? -5.656 1.827 16.078 1 61.56 176 SER B N 1
ATOM 3403 C CA . SER B 1 176 ? -4.52 2.693 16.359 1 61.56 176 SER B CA 1
ATOM 3404 C C . SER B 1 176 ? -4.527 3.15 17.812 1 61.56 176 SER B C 1
ATOM 3406 O O . SER B 1 176 ? -5.594 3.344 18.406 1 61.56 176 SER B O 1
ATOM 3408 N N . TYR B 1 177 ? -3.281 3.246 18.406 1 62.62 177 TYR B N 1
ATOM 3409 C CA . TYR B 1 177 ? -3.184 3.598 19.828 1 62.62 177 TYR B CA 1
ATOM 3410 C C . TYR B 1 177 ? -2.508 4.953 20 1 62.62 177 TYR B C 1
ATOM 3412 O O . TYR B 1 177 ? -1.642 5.328 19.203 1 62.62 177 TYR B O 1
ATOM 3420 N N . ARG B 1 178 ? -3.045 5.688 21.031 1 62 178 ARG B N 1
ATOM 3421 C CA . ARG B 1 178 ? -2.504 7 21.359 1 62 178 ARG B CA 1
ATOM 3422 C C . ARG B 1 178 ? -2.217 7.105 22.859 1 62 178 ARG B C 1
ATOM 3424 O O . ARG B 1 178 ? -3.006 6.633 23.688 1 62 178 ARG B O 1
ATOM 3431 N N . HIS B 1 179 ? -0.984 7.578 23.094 1 67.81 179 HIS B N 1
ATOM 3432 C CA . HIS B 1 179 ? -0.692 7.969 24.469 1 67.81 179 HIS B CA 1
ATOM 3433 C C . HIS B 1 179 ? -1.235 9.359 24.766 1 67.81 179 HIS B C 1
ATOM 3435 O O . HIS B 1 179 ? -1.037 10.297 23.984 1 67.81 179 HIS B O 1
ATOM 3441 N N . SER B 1 180 ? -1.874 9.547 25.844 1 73.56 180 SER B N 1
ATOM 3442 C CA . SER B 1 180 ? -2.588 10.781 26.172 1 73.56 180 SER B CA 1
ATOM 3443 C C . SER B 1 180 ? -1.632 11.969 26.25 1 73.56 180 SER B C 1
ATOM 3445 O O . SER B 1 180 ? -2.014 13.102 25.969 1 73.56 180 SER B O 1
ATOM 3447 N N . GLN B 1 181 ? -0.414 11.719 26.531 1 75.06 181 GLN B N 1
ATOM 3448 C CA . GLN B 1 181 ? 0.519 12.82 26.719 1 75.06 181 GLN B CA 1
ATOM 3449 C C . GLN B 1 181 ? 1.56 12.859 25.609 1 75.06 181 GLN B C 1
ATOM 3451 O O . GLN B 1 181 ? 1.992 13.938 25.188 1 75.06 181 GLN B O 1
ATOM 3456 N N . LYS B 1 182 ? 1.852 11.758 25.156 1 81.06 182 LYS B N 1
ATOM 3457 C CA . LYS B 1 182 ? 2.986 11.703 24.25 1 81.06 182 LYS B CA 1
ATOM 3458 C C . LYS B 1 182 ? 2.52 11.609 22.797 1 81.06 182 LYS B C 1
ATOM 3460 O O . LYS B 1 182 ? 3.334 11.656 21.875 1 81.06 182 LYS B O 1
ATOM 3465 N N . GLY B 1 183 ? 1.196 11.57 22.625 1 85.88 183 GLY B N 1
ATOM 3466 C CA . GLY B 1 183 ? 0.681 11.484 21.281 1 85.88 183 GLY B CA 1
ATOM 3467 C C . GLY B 1 183 ? 0.592 10.055 20.766 1 85.88 183 GLY B C 1
ATOM 3468 O O . GLY B 1 183 ? 0.657 9.102 21.547 1 85.88 183 GLY B O 1
ATOM 3469 N N . SER B 1 184 ? 0.349 9.922 19.547 1 86 184 SER B N 1
ATOM 3470 C CA . SER B 1 184 ? 0.163 8.602 18.953 1 86 184 SER B CA 1
ATOM 3471 C C . SER B 1 184 ? 1.502 7.91 18.703 1 86 184 SER B C 1
ATOM 3473 O O . SER B 1 184 ? 2.51 8.57 18.453 1 86 184 SER B O 1
ATOM 3475 N N . PHE B 1 185 ? 1.481 6.648 18.672 1 84.69 185 PHE B N 1
ATOM 3476 C CA . PHE B 1 185 ? 2.693 5.871 18.438 1 84.69 185 PHE B CA 1
ATOM 3477 C C . PHE B 1 185 ? 3.221 6.098 17.031 1 84.69 185 PHE B C 1
ATOM 3479 O O . PHE B 1 185 ? 4.434 6.172 16.812 1 84.69 185 PHE B O 1
ATOM 3486 N N . LEU B 1 186 ? 2.377 6.215 16.047 1 90.75 186 LEU B N 1
ATOM 3487 C CA . LEU B 1 186 ? 2.834 6.438 14.68 1 90.75 186 LEU B CA 1
ATOM 3488 C C . LEU B 1 186 ? 3.674 7.707 14.586 1 90.75 186 LEU B C 1
ATOM 3490 O O . LEU B 1 186 ? 4.781 7.688 14.047 1 90.75 186 LEU B O 1
ATOM 3494 N N . ILE B 1 187 ? 3.107 8.781 15.148 1 93.56 187 ILE B N 1
ATOM 3495 C CA . ILE B 1 187 ? 3.793 10.062 15.023 1 93.56 187 ILE B CA 1
ATOM 3496 C C . ILE B 1 187 ? 5.074 10.039 15.852 1 93.56 187 ILE B C 1
ATOM 3498 O O . ILE B 1 187 ? 6.109 10.562 15.422 1 93.56 187 ILE B O 1
ATOM 3502 N N . GLN B 1 188 ? 5.008 9.422 17.047 1 92.44 188 GLN B N 1
ATOM 3503 C CA . GLN B 1 188 ? 6.215 9.289 17.859 1 92.44 188 GLN B CA 1
ATOM 3504 C C . GLN B 1 188 ? 7.32 8.57 17.094 1 92.44 188 GLN B C 1
ATOM 3506 O O . GLN B 1 188 ? 8.453 9.062 17.031 1 92.44 188 GLN B O 1
ATOM 3511 N N . HIS B 1 189 ? 6.988 7.465 16.516 1 93 189 HIS B N 1
ATOM 3512 C CA . HIS B 1 189 ? 7.977 6.672 15.789 1 93 189 HIS B CA 1
ATOM 3513 C C . HIS B 1 189 ? 8.445 7.398 14.531 1 93 189 HIS B C 1
ATOM 3515 O O . HIS B 1 189 ? 9.633 7.367 14.203 1 93 189 HIS B O 1
ATOM 3521 N N . LEU B 1 190 ? 7.523 8.031 13.836 1 96.5 190 LEU B N 1
ATOM 3522 C CA . LEU B 1 190 ? 7.859 8.773 12.625 1 96.5 190 LEU B CA 1
ATOM 3523 C C . LEU B 1 190 ? 8.867 9.875 12.922 1 96.5 190 LEU B C 1
ATOM 3525 O O . LEU B 1 190 ? 9.898 9.977 12.258 1 96.5 190 LEU B O 1
ATOM 3529 N N . VAL B 1 191 ? 8.578 10.633 13.953 1 97.06 191 VAL B N 1
ATOM 3530 C CA . VAL B 1 191 ? 9.445 11.75 14.312 1 97.06 191 VAL B CA 1
ATOM 3531 C C . VAL B 1 191 ? 10.82 11.234 14.719 1 97.06 191 VAL B C 1
ATOM 3533 O O . VAL B 1 191 ? 11.844 11.773 14.289 1 97.06 191 VAL B O 1
ATOM 3536 N N . GLU B 1 192 ? 10.844 10.188 15.484 1 96.12 192 GLU B N 1
ATOM 3537 C CA . GLU B 1 192 ? 12.102 9.586 15.922 1 96.12 192 GLU B CA 1
ATOM 3538 C C . GLU B 1 192 ? 12.938 9.133 14.727 1 96.12 192 GLU B C 1
ATOM 3540 O O . GLU B 1 192 ? 14.109 9.492 14.609 1 96.12 192 GLU B O 1
ATOM 3545 N N . ILE B 1 193 ? 12.383 8.406 13.828 1 97.56 193 ILE B N 1
ATOM 3546 C CA . ILE B 1 193 ? 13.102 7.801 12.711 1 97.56 193 ILE B CA 1
ATOM 3547 C C . ILE B 1 193 ? 13.547 8.883 11.734 1 97.56 193 ILE B C 1
ATOM 3549 O O . ILE B 1 193 ? 14.688 8.867 11.258 1 97.56 193 ILE B O 1
ATOM 3553 N N . PHE B 1 194 ? 12.672 9.852 11.461 1 97.5 194 PHE B N 1
ATOM 3554 C CA . PHE B 1 194 ? 13.016 10.898 10.508 1 97.5 194 PHE B CA 1
ATOM 3555 C C . PHE B 1 194 ? 14.133 11.781 11.047 1 97.5 194 PHE B C 1
ATOM 3557 O O . PHE B 1 194 ? 15.023 12.195 10.305 1 97.5 194 PHE B O 1
ATOM 3564 N N . LYS B 1 195 ? 14.094 12.047 12.312 1 96.25 195 LYS B N 1
ATOM 3565 C CA . LYS B 1 195 ? 15.133 12.859 12.922 1 96.25 195 LYS B CA 1
ATOM 3566 C C . LYS B 1 195 ? 16.5 12.219 12.758 1 96.25 195 LYS B C 1
ATOM 3568 O O . LYS B 1 195 ? 17.5 12.906 12.523 1 96.25 195 LYS B O 1
ATOM 3573 N N . HIS B 1 196 ? 16.516 10.93 12.742 1 96.31 196 HIS B N 1
ATOM 3574 C CA . HIS B 1 196 ? 17.797 10.234 12.773 1 96.31 196 HIS B CA 1
ATOM 3575 C C . HIS B 1 196 ? 18.219 9.805 11.375 1 96.31 196 HIS B C 1
ATOM 3577 O O . HIS B 1 196 ? 19.422 9.695 11.086 1 96.31 196 HIS B O 1
ATOM 3583 N N . HIS B 1 197 ? 17.234 9.625 10.477 1 97.06 197 HIS B N 1
ATOM 3584 C CA . HIS B 1 197 ? 17.609 8.898 9.273 1 97.06 197 HIS B CA 1
ATOM 3585 C C . HIS B 1 197 ? 17.188 9.656 8.016 1 97.06 197 HIS B C 1
ATOM 3587 O O . HIS B 1 197 ? 17.516 9.258 6.902 1 97.06 197 HIS B O 1
ATOM 3593 N N . ALA B 1 198 ? 16.469 10.781 8.133 1 95.38 198 ALA B N 1
ATOM 3594 C CA . ALA B 1 198 ? 15.945 11.477 6.961 1 95.38 198 ALA B CA 1
ATOM 3595 C C . ALA B 1 198 ? 17.062 12.039 6.102 1 95.38 198 ALA B C 1
ATOM 3597 O O . ALA B 1 198 ? 16.891 12.25 4.898 1 95.38 198 ALA B O 1
ATOM 3598 N N . HIS B 1 199 ? 18.25 12.273 6.648 1 93.88 199 HIS B N 1
ATOM 3599 C CA . HIS B 1 199 ? 19.375 12.867 5.926 1 93.88 199 HIS B CA 1
ATOM 3600 C C . HIS B 1 199 ? 20.047 11.844 5.016 1 93.88 199 HIS B C 1
ATOM 3602 O O . HIS B 1 199 ? 20.797 12.211 4.109 1 93.88 199 HIS B O 1
ATOM 3608 N N . GLU B 1 200 ? 19.719 10.516 5.168 1 94.88 200 GLU B N 1
ATOM 3609 C CA . GLU B 1 200 ? 20.469 9.516 4.406 1 94.88 200 GLU B CA 1
ATOM 3610 C C . GLU B 1 200 ? 19.516 8.562 3.682 1 94.88 200 GLU B C 1
ATOM 3612 O O . GLU B 1 200 ? 19.859 8.023 2.625 1 94.88 200 GLU B O 1
ATOM 3617 N N . ASP B 1 201 ? 18.391 8.336 4.215 1 96.56 201 ASP B N 1
ATOM 3618 C CA . ASP B 1 201 ? 17.516 7.316 3.66 1 96.56 201 ASP B CA 1
ATOM 3619 C C . ASP B 1 201 ? 16.422 7.941 2.799 1 96.56 201 ASP B C 1
ATOM 3621 O O . ASP B 1 201 ? 15.992 9.07 3.055 1 96.56 201 ASP B O 1
ATOM 3625 N N . HIS B 1 202 ? 16.047 7.23 1.736 1 96.75 202 HIS B N 1
ATOM 3626 C CA . HIS B 1 202 ? 14.875 7.629 0.969 1 96.75 202 HIS B CA 1
ATOM 3627 C C . HIS B 1 202 ? 13.586 7.281 1.71 1 96.75 202 HIS B C 1
ATOM 3629 O O . HIS B 1 202 ? 13.602 6.473 2.641 1 96.75 202 HIS B O 1
ATOM 3635 N N . ILE B 1 203 ? 12.469 7.797 1.326 1 97.69 203 ILE B N 1
ATOM 3636 C CA . ILE B 1 203 ? 11.203 7.801 2.055 1 97.69 203 ILE B CA 1
ATOM 3637 C C . ILE B 1 203 ? 10.75 6.367 2.305 1 97.69 203 ILE B C 1
ATOM 3639 O O . ILE B 1 203 ? 10.234 6.051 3.381 1 97.69 203 ILE B O 1
ATOM 3643 N N . ASP B 1 204 ? 10.922 5.434 1.329 1 96.75 204 ASP B N 1
ATOM 3644 C CA . ASP B 1 204 ? 10.516 4.039 1.497 1 96.75 204 ASP B CA 1
ATOM 3645 C C . ASP B 1 204 ? 11.266 3.387 2.656 1 96.75 204 ASP B C 1
ATOM 3647 O O . ASP B 1 204 ? 10.68 2.641 3.441 1 96.75 204 ASP B O 1
ATOM 3651 N N . GLU B 1 205 ? 12.492 3.645 2.682 1 97.31 205 GLU B N 1
ATOM 3652 C CA . GLU B 1 205 ? 13.32 3.092 3.746 1 97.31 205 GLU B CA 1
ATOM 3653 C C . GLU B 1 205 ? 12.953 3.688 5.102 1 97.31 205 GLU B C 1
ATOM 3655 O O . GLU B 1 205 ? 12.914 2.977 6.109 1 97.31 205 GLU B O 1
ATOM 3660 N N . LEU B 1 206 ? 12.719 4.996 5.117 1 98.06 206 LEU B N 1
ATOM 3661 C CA . LEU B 1 206 ? 12.266 5.641 6.344 1 98.06 206 LEU B CA 1
ATOM 3662 C C . LEU B 1 206 ? 10.984 4.996 6.863 1 98.06 206 LEU B C 1
ATOM 3664 O O . LEU B 1 206 ? 10.883 4.684 8.047 1 98.06 206 LEU B O 1
ATOM 3668 N N . PHE B 1 207 ? 10.039 4.773 5.977 1 97.94 207 PHE B N 1
ATOM 3669 C CA . PHE B 1 207 ? 8.781 4.152 6.367 1 97.94 207 PHE B CA 1
ATOM 3670 C C . PHE B 1 207 ? 9.008 2.73 6.863 1 97.94 207 PHE B C 1
ATOM 3672 O O . PHE B 1 207 ? 8.383 2.301 7.836 1 97.94 207 PHE B O 1
ATOM 3679 N N . ARG B 1 208 ? 9.883 1.977 6.191 1 96.75 208 ARG B N 1
ATOM 3680 C CA . ARG B 1 208 ? 10.18 0.63 6.664 1 96.75 208 ARG B CA 1
ATOM 3681 C C . ARG B 1 208 ? 10.734 0.661 8.086 1 96.75 208 ARG B C 1
ATOM 3683 O O . ARG B 1 208 ? 10.359 -0.168 8.922 1 96.75 208 ARG B O 1
ATOM 3690 N N . LYS B 1 209 ? 11.617 1.576 8.375 1 97 209 LYS B N 1
ATOM 3691 C CA . LYS B 1 209 ? 12.203 1.704 9.703 1 97 209 LYS B CA 1
ATOM 3692 C C . LYS B 1 209 ? 11.141 2.084 10.734 1 97 209 LYS B C 1
ATOM 3694 O O . LYS B 1 209 ? 11.219 1.67 11.898 1 97 209 LYS B O 1
ATOM 3699 N N . VAL B 1 210 ? 10.188 2.924 10.344 1 95.62 210 VAL B N 1
ATOM 3700 C CA . VAL B 1 210 ? 9.078 3.238 11.234 1 95.62 210 VAL B CA 1
ATOM 3701 C C . VAL B 1 210 ? 8.312 1.961 11.578 1 95.62 210 VAL B C 1
ATOM 3703 O O . VAL B 1 210 ? 7.992 1.72 12.75 1 95.62 210 VAL B O 1
ATOM 3706 N N . LEU B 1 211 ? 8.047 1.124 10.57 1 92.69 211 LEU B N 1
ATOM 3707 C CA . LEU B 1 211 ? 7.371 -0.145 10.805 1 92.69 211 LEU B CA 1
ATOM 3708 C C . LEU B 1 211 ? 8.188 -1.035 11.734 1 92.69 211 LEU B C 1
ATOM 3710 O O . LEU B 1 211 ? 7.637 -1.682 12.633 1 92.69 211 LEU B O 1
ATOM 3714 N N . LYS B 1 212 ? 9.477 -1.053 11.547 1 92.75 212 LYS B N 1
ATOM 3715 C CA . LYS B 1 212 ? 10.359 -1.849 12.391 1 92.75 212 LYS B CA 1
ATOM 3716 C C . LYS B 1 212 ? 10.312 -1.371 13.844 1 92.75 212 LYS B C 1
ATOM 3718 O O . LYS B 1 212 ? 10.375 -2.18 14.773 1 92.75 212 LYS B O 1
ATOM 3723 N N . ARG B 1 213 ? 10.195 -0.097 13.969 1 90.06 213 ARG B N 1
ATOM 3724 C CA . ARG B 1 213 ? 10.148 0.482 15.305 1 90.06 213 ARG B CA 1
ATOM 3725 C C . ARG B 1 213 ? 8.914 -0.001 16.062 1 90.06 213 ARG B C 1
ATOM 3727 O O . ARG B 1 213 ? 8.961 -0.184 17.281 1 90.06 213 ARG B O 1
ATOM 3734 N N . PHE B 1 214 ? 7.77 -0.236 15.398 1 84.44 214 PHE B N 1
ATOM 3735 C CA . PHE B 1 214 ? 6.574 -0.807 16 1 84.44 214 PHE B CA 1
ATOM 3736 C C . PHE B 1 214 ? 6.844 -2.223 16.5 1 84.44 214 PHE B C 1
ATOM 3738 O O . PHE B 1 214 ? 6.312 -2.637 17.531 1 84.44 214 PHE B O 1
ATOM 3745 N N . GLU B 1 215 ? 7.641 -2.926 15.766 1 80.5 215 GLU B N 1
ATOM 3746 C CA . GLU B 1 215 ? 7.941 -4.312 16.109 1 80.5 215 GLU B CA 1
ATOM 3747 C C . GLU B 1 215 ? 8.844 -4.387 17.344 1 80.5 215 GLU B C 1
ATOM 3749 O O . GLU B 1 215 ? 8.766 -5.344 18.125 1 80.5 215 GLU B O 1
ATOM 3754 N N . ASP B 1 216 ? 9.695 -3.471 17.531 1 78.94 216 ASP B N 1
ATOM 3755 C CA . ASP B 1 216 ? 10.672 -3.451 18.625 1 78.94 216 ASP B CA 1
ATOM 3756 C C . ASP B 1 216 ? 10.016 -3.029 19.938 1 78.94 216 ASP B C 1
ATOM 3758 O O . ASP B 1 216 ? 10.617 -3.158 21 1 78.94 216 ASP B O 1
ATOM 3762 N N . GLU B 1 217 ? 8.867 -2.504 19.844 1 70.19 217 GLU B N 1
ATOM 3763 C CA . GLU B 1 217 ? 8.203 -2.064 21.078 1 70.19 217 GLU B CA 1
ATOM 3764 C C . GLU B 1 217 ? 7.828 -3.252 21.953 1 70.19 217 GLU B C 1
ATOM 3766 O O . GLU B 1 217 ? 7.379 -4.285 21.453 1 70.19 217 GLU B O 1
ATOM 3771 N N . PRO B 1 218 ? 8.352 -3.246 23.312 1 58.94 218 PRO B N 1
ATOM 3772 C CA . PRO B 1 218 ? 8.039 -4.348 24.234 1 58.94 218 PRO B CA 1
ATOM 3773 C C . PRO B 1 218 ? 6.555 -4.703 24.234 1 58.94 218 PRO B C 1
ATOM 3775 O O . PRO B 1 218 ? 5.707 -3.836 24.016 1 58.94 218 PRO B O 1
ATOM 3778 N N . PRO B 1 219 ? 6.367 -6.055 24.172 1 51.88 219 PRO B N 1
ATOM 3779 C CA . PRO B 1 219 ? 5.012 -6.613 24.172 1 51.88 219 PRO B CA 1
ATOM 3780 C C . PRO B 1 219 ? 4.109 -5.973 25.234 1 51.88 219 PRO B C 1
ATOM 3782 O O . PRO B 1 219 ? 2.883 -5.992 25.094 1 51.88 219 PRO B O 1
ATOM 3785 N N . SER B 1 220 ? 4.664 -5.695 26.375 1 46.41 220 SER B N 1
ATOM 3786 C CA . SER B 1 220 ? 3.77 -5.168 27.406 1 46.41 220 SER B CA 1
ATOM 3787 C C . SER B 1 220 ? 2.848 -4.094 26.844 1 46.41 220 SER B C 1
ATOM 3789 O O . SER B 1 220 ? 1.794 -3.811 27.406 1 46.41 220 SER B O 1
ATOM 3791 N N . ALA B 1 221 ? 3.416 -3.174 26.203 1 44.34 221 ALA B N 1
ATOM 3792 C CA . ALA B 1 221 ? 2.516 -2.186 25.609 1 44.34 221 ALA B CA 1
ATOM 3793 C C . ALA B 1 221 ? 1.676 -2.803 24.5 1 44.34 221 ALA B C 1
ATOM 3795 O O . ALA B 1 221 ? 2.209 -3.201 23.453 1 44.34 221 ALA B O 1
ATOM 3796 N N . SER B 1 222 ? 0.785 -3.578 24.75 1 40.88 222 SER B N 1
ATOM 3797 C CA . SER B 1 222 ? -0.133 -4.473 24.062 1 40.88 222 SER B CA 1
ATOM 3798 C C . SER B 1 222 ? -0.364 -4.016 22.625 1 40.88 222 SER B C 1
ATOM 3800 O O . SER B 1 222 ? -0.994 -4.727 21.828 1 40.88 222 SER B O 1
ATOM 3802 N N . VAL B 1 223 ? -0.665 -2.664 22.484 1 48.12 223 VAL B N 1
ATOM 3803 C CA . VAL B 1 223 ? -1.449 -2.35 21.297 1 48.12 223 VAL B CA 1
ATOM 3804 C C . VAL B 1 223 ? -0.617 -2.611 20.031 1 48.12 223 VAL B C 1
ATOM 3806 O O . VAL B 1 223 ? 0.469 -2.049 19.875 1 48.12 223 VAL B O 1
ATOM 3809 N N . ARG B 1 224 ? -0.546 -3.975 19.609 1 54.88 224 ARG B N 1
ATOM 3810 C CA . ARG B 1 224 ? 0.176 -4.465 18.438 1 54.88 224 ARG B CA 1
ATOM 3811 C C . ARG B 1 224 ? -0.253 -3.721 17.188 1 54.88 224 ARG B C 1
ATOM 3813 O O . ARG B 1 224 ? -0.931 -4.285 16.312 1 54.88 224 ARG B O 1
ATOM 3820 N N . GLN B 1 225 ? -0.325 -2.494 17.297 1 66.88 225 GLN B N 1
ATOM 3821 C CA . GLN B 1 225 ? -0.563 -1.667 16.109 1 66.88 225 GLN B CA 1
ATOM 3822 C C . GLN B 1 225 ? 0.596 -1.771 15.125 1 66.88 225 GLN B C 1
ATOM 3824 O O . GLN B 1 225 ? 1.759 -1.838 15.523 1 66.88 225 GLN B O 1
ATOM 3829 N N . MET B 1 226 ? 0.231 -2.178 13.922 1 74.69 226 MET B N 1
ATOM 3830 C CA . MET B 1 226 ? 1.219 -2.092 12.852 1 74.69 226 MET B CA 1
ATOM 3831 C C . MET B 1 226 ? 0.77 -1.108 11.773 1 74.69 226 MET B C 1
ATOM 3833 O O . MET B 1 226 ? -0.322 -1.244 11.219 1 74.69 226 MET B O 1
ATOM 3837 N N . ALA B 1 227 ? 1.608 -0.092 11.68 1 87 227 ALA B N 1
ATOM 3838 C CA . ALA B 1 227 ? 1.369 0.796 10.547 1 87 227 ALA B CA 1
ATOM 3839 C C . ALA B 1 227 ? 1.535 0.053 9.219 1 87 227 ALA B C 1
ATOM 3841 O O . ALA B 1 227 ? 2.051 -1.067 9.188 1 87 227 ALA B O 1
ATOM 3842 N N . VAL B 1 228 ? 1.026 0.662 8.148 1 90.75 228 VAL B N 1
ATOM 3843 C CA . VAL B 1 228 ? 1.07 -0.006 6.852 1 90.75 228 VAL B CA 1
ATOM 3844 C C . VAL B 1 228 ? 1.447 0.999 5.766 1 90.75 228 VAL B C 1
ATOM 3846 O O . VAL B 1 228 ? 0.94 2.123 5.75 1 90.75 228 VAL B O 1
ATOM 3849 N N . ARG B 1 229 ? 2.482 0.598 4.957 1 94.5 229 ARG B N 1
ATOM 3850 C CA . ARG B 1 229 ? 2.766 1.358 3.744 1 94.5 229 ARG B CA 1
ATOM 3851 C C . ARG B 1 229 ? 1.776 1.009 2.637 1 94.5 229 ARG B C 1
ATOM 3853 O O . ARG B 1 229 ? 1.584 -0.166 2.316 1 94.5 229 ARG B O 1
ATOM 3860 N N . ASP B 1 230 ? 1.196 2.033 2.074 1 91.44 230 ASP B N 1
ATOM 3861 C CA . ASP B 1 230 ? 0.082 1.789 1.162 1 91.44 230 ASP B CA 1
ATOM 3862 C C . ASP B 1 230 ? 0.182 2.676 -0.077 1 91.44 230 ASP B C 1
ATOM 3864 O O . ASP B 1 230 ? 0.835 3.721 -0.049 1 91.44 230 ASP B O 1
ATOM 3868 N N . ARG B 1 231 ? -0.416 2.172 -1.15 1 90.75 231 ARG B N 1
ATOM 3869 C CA . ARG B 1 231 ? -0.633 2.922 -2.383 1 90.75 231 ARG B CA 1
ATOM 3870 C C . ARG B 1 231 ? 0.643 3.631 -2.826 1 90.75 231 ARG B C 1
ATOM 3872 O O . ARG B 1 231 ? 0.64 4.84 -3.055 1 90.75 231 ARG B O 1
ATOM 3879 N N . CYS B 1 232 ? 1.653 2.92 -3.008 1 94.81 232 CYS B N 1
ATOM 3880 C CA . CYS B 1 232 ? 2.939 3.461 -3.43 1 94.81 232 CYS B CA 1
ATOM 3881 C C . CYS B 1 232 ? 3.121 3.324 -4.938 1 94.81 232 CYS B C 1
ATOM 3883 O O . CYS B 1 232 ? 3.121 2.211 -5.465 1 94.81 232 CYS B O 1
ATOM 3885 N N . THR B 1 233 ? 3.326 4.441 -5.641 1 93.75 233 THR B N 1
ATOM 3886 C CA . THR B 1 233 ? 3.547 4.445 -7.082 1 93.75 233 THR B CA 1
ATOM 3887 C C . THR B 1 233 ? 4.852 5.156 -7.426 1 93.75 233 THR B C 1
ATOM 3889 O O . THR B 1 233 ? 5.023 5.645 -8.547 1 93.75 233 THR B O 1
ATOM 3892 N N . LEU B 1 234 ? 5.746 5.25 -6.43 1 94.94 234 LEU B N 1
ATOM 3893 C CA . LEU B 1 234 ? 7.059 5.836 -6.68 1 94.94 234 LEU B CA 1
ATOM 3894 C C . LEU B 1 234 ? 7.883 4.949 -7.605 1 94.94 234 LEU B C 1
ATOM 3896 O O . LEU B 1 234 ? 7.996 3.742 -7.375 1 94.94 234 LEU B O 1
ATOM 3900 N N . THR B 1 235 ? 8.453 5.547 -8.609 1 93.94 235 THR B N 1
ATOM 3901 C CA . THR B 1 235 ? 9.305 4.793 -9.523 1 93.94 235 THR B CA 1
ATOM 3902 C C . THR B 1 235 ? 10.773 5.109 -9.281 1 93.94 235 THR B C 1
ATOM 3904 O O . THR B 1 235 ? 11.656 4.434 -9.812 1 93.94 235 THR B O 1
ATOM 3907 N N . LYS B 1 236 ? 11 6.164 -8.547 1 94.31 236 LYS B N 1
ATOM 3908 C CA . LYS B 1 236 ? 12.336 6.566 -8.117 1 94.31 236 LYS B CA 1
ATOM 3909 C C . LYS B 1 236 ? 12.398 6.738 -6.605 1 94.31 236 LYS B C 1
ATOM 3911 O O . LYS B 1 236 ? 11.383 6.977 -5.957 1 94.31 236 LYS B O 1
ATOM 3916 N N . HIS B 1 237 ? 13.602 6.559 -6.129 1 95.75 237 HIS B N 1
ATOM 3917 C CA . HIS B 1 237 ? 13.789 6.855 -4.711 1 95.75 237 HIS B CA 1
ATOM 3918 C C . HIS B 1 237 ? 13.633 8.352 -4.438 1 95.75 237 HIS B C 1
ATOM 3920 O O . HIS B 1 237 ? 14.102 9.18 -5.215 1 95.75 237 HIS B O 1
ATOM 3926 N N . PHE B 1 238 ? 12.945 8.664 -3.41 1 96.69 238 PHE B N 1
ATOM 3927 C CA . PHE B 1 238 ? 12.758 10.047 -2.99 1 96.69 238 PHE B CA 1
ATOM 3928 C C . PHE B 1 238 ? 13.523 10.336 -1.707 1 96.69 238 PHE B C 1
ATOM 3930 O O . PHE B 1 238 ? 13.188 9.805 -0.643 1 96.69 238 PHE B O 1
ATOM 3937 N N . TYR B 1 239 ? 14.555 11.164 -1.904 1 95.69 239 TYR B N 1
ATOM 3938 C CA . TYR B 1 239 ? 15.352 11.609 -0.769 1 95.69 239 TYR B CA 1
ATOM 3939 C C . TYR B 1 239 ? 14.953 13.008 -0.325 1 95.69 239 TYR B C 1
ATOM 3941 O O . TYR B 1 239 ? 14.789 13.906 -1.155 1 95.69 239 TYR B O 1
ATOM 3949 N N . LEU B 1 240 ? 14.781 13.172 0.964 1 94.19 240 LEU B N 1
ATOM 3950 C CA . LEU B 1 240 ? 14.344 14.453 1.501 1 94.19 240 LEU B CA 1
ATOM 3951 C C . LEU B 1 240 ? 15.484 15.469 1.483 1 94.19 240 LEU B C 1
ATOM 3953 O O . LEU B 1 240 ? 15.242 16.672 1.536 1 94.19 240 LEU B O 1
ATOM 3957 N N . PHE B 1 241 ? 16.719 15 1.539 1 86.31 241 PHE B N 1
ATOM 3958 C CA . PHE B 1 241 ? 17.891 15.859 1.443 1 86.31 241 PHE B CA 1
ATOM 3959 C C . PHE B 1 241 ? 18.766 15.461 0.252 1 86.31 241 PHE B C 1
ATOM 3961 O O . PHE B 1 241 ? 18.875 14.281 -0.073 1 86.31 241 PHE B O 1
ATOM 3968 N N . PRO B 1 242 ? 19.141 16.531 -0.531 1 66.5 242 PRO B N 1
ATOM 3969 C CA . PRO B 1 242 ? 20.031 16.188 -1.645 1 66.5 242 PRO B CA 1
ATOM 3970 C C . PRO B 1 242 ? 21.312 15.492 -1.187 1 66.5 242 PRO B C 1
ATOM 3972 O O . PRO B 1 242 ? 21.797 15.75 -0.082 1 66.5 242 PRO B O 1
ATOM 3975 N N . ARG B 1 243 ? 21.531 14.297 -1.669 1 54.47 243 ARG B N 1
ATOM 3976 C CA . ARG B 1 243 ? 22.781 13.617 -1.352 1 54.47 243 ARG B CA 1
ATOM 3977 C C . ARG B 1 243 ? 23.969 14.555 -1.538 1 54.47 243 ARG B C 1
ATOM 3979 O O . ARG B 1 243 ? 24.078 15.234 -2.559 1 54.47 243 ARG B O 1
ATOM 3986 N N . VAL B 1 244 ? 24.344 15.203 -0.558 1 47.34 244 VAL B N 1
ATOM 3987 C CA . VAL B 1 244 ? 25.547 16 -0.667 1 47.34 244 VAL B CA 1
ATOM 3988 C C . VAL B 1 244 ? 26.672 15.172 -1.303 1 47.34 244 VAL B C 1
ATOM 3990 O O . VAL B 1 244 ? 27.016 14.109 -0.798 1 47.34 244 VAL B O 1
ATOM 3993 N N . LEU B 1 245 ? 26.672 15.117 -2.57 1 42.12 245 LEU B N 1
ATOM 3994 C CA . LEU B 1 245 ? 27.875 14.562 -3.189 1 42.12 245 LEU B CA 1
ATOM 3995 C C . LEU B 1 245 ? 29.141 15.125 -2.535 1 42.12 245 LEU B C 1
ATOM 3997 O O . LEU B 1 245 ? 29.359 16.328 -2.557 1 42.12 245 LEU B O 1
ATOM 4001 N N . THR B 1 246 ? 29.391 14.766 -1.351 1 37.5 246 THR B N 1
ATOM 4002 C CA . THR B 1 246 ? 30.719 15.102 -0.862 1 37.5 246 THR B CA 1
ATOM 4003 C C . THR B 1 246 ? 31.781 14.781 -1.912 1 37.5 246 THR B C 1
ATOM 4005 O O . THR B 1 246 ? 31.969 13.609 -2.271 1 37.5 246 THR B O 1
ATOM 4008 N N . THR B 1 247 ? 31.875 15.531 -2.961 1 36.44 247 THR B N 1
ATOM 4009 C CA . THR B 1 247 ? 33.125 15.547 -3.715 1 36.44 247 THR B CA 1
ATOM 4010 C C . THR B 1 247 ? 34.312 15.766 -2.785 1 36.44 247 THR B C 1
ATOM 4012 O O . THR B 1 247 ? 34.5 16.859 -2.27 1 36.44 247 THR B O 1
ATOM 4015 N N . VAL B 1 248 ? 34.625 14.922 -1.84 1 34.34 248 VAL B N 1
ATOM 4016 C CA . VAL B 1 248 ? 35.938 14.969 -1.219 1 34.34 248 VAL B CA 1
ATOM 4017 C C . VAL B 1 248 ? 37 14.906 -2.295 1 34.34 248 VAL B C 1
ATOM 4019 O O . VAL B 1 248 ? 37.156 13.898 -2.996 1 34.34 248 VAL B O 1
ATOM 4022 N N . ASN B 1 249 ? 37.281 15.992 -2.934 1 32.88 249 ASN B N 1
ATOM 4023 C CA . ASN B 1 249 ? 38.594 16.203 -3.568 1 32.88 249 ASN B CA 1
ATOM 4024 C C . ASN B 1 249 ? 39.719 15.867 -2.629 1 32.88 249 ASN B C 1
ATOM 4026 O O . ASN B 1 249 ? 39.969 16.562 -1.642 1 32.88 249 ASN B O 1
ATOM 4030 N N . VAL B 1 250 ? 40 14.648 -2.326 1 30.45 250 VAL B N 1
ATOM 4031 C CA . VAL B 1 250 ?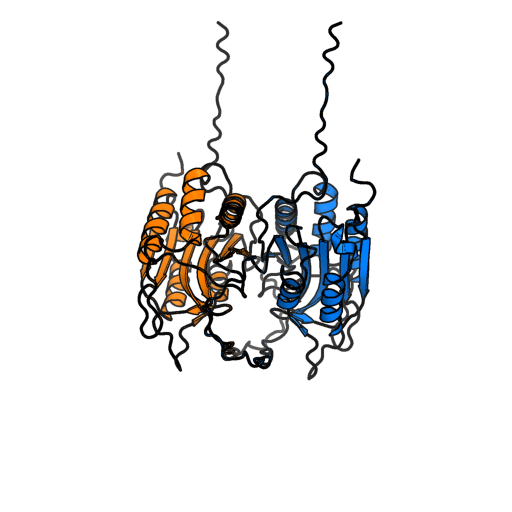 41.281 14.234 -1.758 1 30.45 250 VAL B CA 1
ATOM 4032 C C . VAL B 1 250 ? 42.406 14.789 -2.602 1 30.45 250 VAL B C 1
ATOM 4034 O O . VAL B 1 250 ? 42.562 14.422 -3.77 1 30.45 250 VAL B O 1
ATOM 4037 N N . ILE B 1 251 ? 42.719 16.016 -2.369 1 29.55 251 ILE B N 1
ATOM 4038 C CA . ILE B 1 251 ? 44 16.578 -2.775 1 29.55 251 ILE B CA 1
ATOM 4039 C C . ILE B 1 251 ? 45.125 15.688 -2.293 1 29.55 251 ILE B C 1
ATOM 4041 O O . ILE B 1 251 ? 45.281 15.469 -1.09 1 29.55 251 ILE B O 1
ATOM 4045 N N . ASN B 1 252 ? 45.469 14.672 -3.029 1 30.23 252 ASN B N 1
ATOM 4046 C CA . ASN B 1 252 ? 46.75 14.023 -2.961 1 30.23 252 ASN B CA 1
ATOM 4047 C C . ASN B 1 252 ? 47.906 15.039 -2.895 1 30.23 252 ASN B C 1
ATOM 4049 O O . ASN B 1 252 ? 48.188 15.711 -3.885 1 30.23 252 ASN B O 1
ATOM 4053 N N . VAL B 1 253 ? 48 15.789 -1.792 1 24.48 253 VAL B N 1
ATOM 4054 C CA . VAL B 1 253 ? 49.219 16.516 -1.547 1 24.48 253 VAL B CA 1
ATOM 4055 C C . VAL B 1 253 ? 50.406 15.539 -1.445 1 24.48 253 VAL B C 1
ATOM 4057 O O . VAL B 1 253 ? 50.406 14.68 -0.559 1 24.48 253 VAL B O 1
ATOM 4060 N N . PHE B 1 254 ? 50.969 15.172 -2.578 1 27.69 254 PHE B N 1
ATOM 4061 C CA . PHE B 1 254 ? 52.344 14.672 -2.766 1 27.69 254 PHE B CA 1
ATOM 4062 C C . PHE B 1 254 ? 53.344 15.57 -2.061 1 27.69 254 PHE B C 1
ATOM 4064 O O . PHE B 1 254 ? 53.5 16.734 -2.422 1 27.69 254 PHE B O 1
ATOM 4071 N N . MET B 1 255 ? 53.188 15.75 -0.674 1 23.41 255 MET B N 1
ATOM 4072 C CA . MET B 1 255 ? 54.5 16.047 -0.093 1 23.41 255 MET B CA 1
ATOM 4073 C C . MET B 1 255 ? 55.344 14.781 0 1 23.41 255 MET B C 1
ATOM 4075 O O . MET B 1 255 ? 54.844 13.703 0.294 1 23.41 255 MET B O 1
#

pLDDT: mean 78.22, std 24.65, range [22.97, 98.75]

InterPro domains:
  IPR001309 Peptidase C14, p20 domain [PS50208] (6-133)
  IPR002138 Peptidase C14, caspase non-catalytic subunit p10 [PS50207] (154-242)
  IPR002398 Peptidase C14 family [PTHR47901] (5-243)
  IPR011600 Peptidase C14, caspase domain [PF00656] (7-239)
  IPR015917 Peptidase C14A, caspase catalytic domain [PR00376] (6-19)
  IPR015917 Peptidase C14A, caspase catalytic domain [PR00376] (24-42)
  IPR015917 Peptidase C14A, caspase catalytic domain [PR00376] (42-60)
  IPR015917 Peptidase C14A, caspase catalytic domain [PR00376] (74-82)
  IPR015917 Peptidase C14A, caspase catalytic domain [PR00376] (114-132)
  IPR015917 Peptidase C14A, caspase catalytic domain [PR00376] (176-187)
  IPR015917 Peptidase C14A, caspase catalytic domain [PR00376] (232-241)
  IPR015917 Peptidase C14A, caspase catalytic domain [SM00115] (1-242)
  IPR015917 Peptidase C14A, caspase catalytic domain [cd00032] (5-241)
  IPR029030 Caspase-like domain superfamily [SSF52129] (3-242)
  IPR033139 Peptidase family C14A, cysteine active site [PS01122] (120-131)

=== Feature glossary ===
Key to the feature types in this record:

Secondary structure (8-state, DSSP). Secondary structure is the local, repeating backbone conformation. DSSP classifies it into eight states by reading the hydrogen-bond network: three helix types (H, G, I), two β types (E, B), two non-regular types (T, S), and unstructured coil (-).

Backbone torsions (φ/ψ). Backbone dihedral angles. Every residue except chain termini has a φ (preceding-C → N → Cα → C) and a ψ (N → Cα → C → next-N). They are reported in degrees following the IUPAC sign convention. Secondary structure is essentially a statement about which (φ, ψ) basin each residue occupies.

Predicted aligned error. Predicted Aligned Error (PAE) is an AlphaFold confidence matrix: entry (i, j) is the expected error in the position of residue j, in ångströms, when the prediction is superimposed on the true structure at residue i. Low PAE within a block of residues means that block is internally rigid and well-predicted; high PAE between two blocks means their relative placement is uncertain even if each block individually is confident.

B-factor. B-factor (Debye–Waller factor) reflects atomic displacement in the crystal lattice. It is an experimental observable (units Å²), not a prediction; low values mean the atom is pinned down, high values mean it moves or is heterogeneous across the crystal.

Secondary structure (3-state, P-SEA). Three-state secondary structure (P-SEA) collapses the eight DSSP classes into helix (a), strand (b), and coil (c). P-SEA assigns these from Cα geometry alone — distances and angles — without requiring backbone oxygens, so it works on any Cα trace.

Sequence. Primary structure: the covalent order of the twenty standard amino acids along the backbone. Two proteins with the same sequence will (almost always) fold to the same structure; two with 30% identity often share a fold but not the details.

pLDDT. pLDDT is the predicted lDDT-Cα score: AlphaFold's confidence that the local environment of each residue (all inter-atomic distances within 15 Å) is correctly placed. It is a per-residue number between 0 and 100, with higher meaning more reliable.

InterPro / GO / CATH / organism. Functional annotations link the protein to curated databases. InterPro entries identify conserved domains and families by matching the sequence against member-database signatures (Pfam, PROSITE, CDD, …). Gene Ontology (GO) terms describe molecular function, biological process, and cellular component in a controlled vocabulary. CATH places the structure in a hierarchical fold classification (Class/Architecture/Topology/Homologous-superfamily). The organism is the source species.

Contact-map, Ramachandran, and PAE plots. Three diagnostic plots accompany the record. The Cα contact map visualizes the tertiary structure as a 2D adjacency matrix (8 Å cutoff, sequence-local contacts suppressed). The Ramachandran plot shows the distribution of backbone (φ, ψ) torsions, with points in the α and β basins reflecting secondary structure content. The PAE plot shows AlphaFold's inter-residue confidence as a color matrix.

mmCIF coordinates. The mmCIF table is the protein's shape written out atom by atom. For each backbone N, Cα, C, and carbonyl O, it records an (x, y, z) coordinate triple in Å plus the residue type, chain letter, and residue number.

Radius of gyration, Cα contacts, bounding box. Three whole-structure scalars: the radius of gyration (RMS distance of Cα from centroid, in Å), the count of Cα–Cα contacts (pairs closer than 8 Å and separated by more than four residues in sequence — i.e. tertiary, not local, contacts), and the bounding-box dimensions. Together they distinguish compact globular folds from extended fibres or disordered chains.

Foldseek 3Di. The Foldseek 3Di string encodes local tertiary geometry as a 20-letter alphabet — one character per residue — derived from the relative positions of nearby Cα atoms. Unlike the amino-acid sequence, 3Di is a direct function of the 3D structure, so two proteins with the same fold have similar 3Di strings even at low sequence identity.

Rendered structure images. Six rendered views show the 3D structure from the faces of a cube — i.e. along ±x, ±y, ±z. Rendering representation is drawn randomly per protein from cartoon (secondary-structure ribbons), sticks (backbone bonds), or molecular surface; coloring is either N→C rainbow (blue at the N-terminus through red at the C-terminus) or one color per chain.

Nearest PDB structures. The Foldseek neighbor list gives the closest experimentally determined structures in the PDB, ranked by structural alignment. TM-score near 1 means near-identical fold; near 0.3 means only rough topology match. This is how one finds what a novel AlphaFold prediction most resembles in the solved-structure universe.

Solvent-accessible surface area. SASA measures how much of the protein is reachable by solvent. It is computed by rolling a water-sized probe over the atomic surface and summing the exposed area (Å²). Per-residue SASA distinguishes core (buried, low SASA) from surface (exposed, high SASA) residues; total SASA is a whole-molecule size measure.